Protein AF-0000000069312342 (afdb_homodimer)

Foldseek 3Di:
DPPPDKDKDFDDLVCLVVLLVVQPPPPPPRVLVNLLSVLVNQVCVVPVDQPQWTWIFIPPCCNPWSWIWITRPQEIETDTPDPVCVRVLSVLLPDDLLDKHKYPFAAPSCVVSNVVSCVVVVWAFPFDWFKKFKWWDFLVLLQVDDLDDDPFKDKDQDALVCLVVLLVPQPQHWQPVSVVSSCQSVRHQKMFMAGPVGDTAWIWTAHSSREIPSTDGDPVCPPVCRSVNRLSVSQNVSVVVPGIYIYIGGPPCPVVVVSSVVSPIDGDHMGTIIITARNDDDRTHRDD/DPPPDKDKDFDDLVCLVVLLVVQPPPPPPRVLVNLLSVLVNQVCVVPVCQPFWTWIFIPPCCNPWSWIWITRPQEIETDTPDPVCVRVLSVLLPDDLLDKHKYPFAAPSCVVSNVVSCVVVVWAFPFDWFKKFKWWDFLVLLQPDDLDDDPFKDKDQDALVCLVVLLVPQPQHWQPVSVVSSCQSVRFQKMFMAGPVRDTAWIWTAHSSREIPSTDGDPVCPPVCRSVNRLSVSQNVSVVVPGIYIYIGGPPCPVVVVSSVVSPIDGDHMGTIIITARNDDDRTHRDD

Structure (mmCIF, N/CA/C/O backbone):
data_AF-0000000069312342-model_v1
#
loop_
_entity.id
_entity.type
_entity.pdbx_description
1 polymer 'Uncharacterized protein'
#
loop_
_atom_site.group_PDB
_atom_site.id
_atom_site.type_symbol
_atom_site.label_atom_id
_atom_site.label_alt_id
_atom_site.label_comp_id
_atom_site.label_asym_id
_atom_site.label_entity_id
_atom_site.label_seq_id
_atom_site.pdbx_PDB_ins_code
_atom_site.Cartn_x
_atom_site.Cartn_y
_atom_site.Cartn_z
_atom_site.occupancy
_atom_site.B_iso_or_equiv
_atom_site.auth_seq_id
_atom_site.auth_comp_id
_atom_site.auth_asym_id
_atom_site.auth_atom_id
_atom_site.pdbx_PDB_model_num
ATOM 1 N N . MET A 1 1 ? -13.578 -23.734 32.406 1 25.84 1 MET A N 1
ATOM 2 C CA . MET A 1 1 ? -12.508 -23.812 31.406 1 25.84 1 MET A CA 1
ATOM 3 C C . MET A 1 1 ? -12.547 -22.609 30.484 1 25.84 1 MET A C 1
ATOM 5 O O . MET A 1 1 ? -13.555 -22.359 29.812 1 25.84 1 MET A O 1
ATOM 9 N N . MET A 1 2 ? -11.977 -21.453 30.594 1 33 2 MET A N 1
ATOM 10 C CA . MET A 1 2 ? -12.148 -20.141 30 1 33 2 MET A CA 1
ATOM 11 C C . MET A 1 2 ? -12.07 -20.219 28.469 1 33 2 MET A C 1
ATOM 13 O O . MET A 1 2 ? -11.125 -20.781 27.922 1 33 2 MET A O 1
ATOM 17 N N . LEU A 1 3 ? -13.047 -20.469 27.656 1 42.84 3 LEU A N 1
ATOM 18 C CA . LEU A 1 3 ? -13.203 -20.609 26.219 1 42.84 3 LEU A CA 1
ATOM 19 C C . LEU A 1 3 ? -12.25 -19.672 25.484 1 42.84 3 LEU A C 1
ATOM 21 O O . LEU A 1 3 ? -12.352 -18.453 25.609 1 42.84 3 LEU A O 1
ATOM 25 N N . ASN A 1 4 ? -11.039 -19.922 25.297 1 59.12 4 ASN A N 1
ATOM 26 C CA . ASN A 1 4 ? -9.969 -19.141 24.703 1 59.12 4 ASN A CA 1
ATOM 27 C C . ASN A 1 4 ? -10.398 -18.531 23.375 1 59.12 4 ASN A C 1
ATOM 29 O O . ASN A 1 4 ? -10.938 -19.234 22.516 1 59.12 4 ASN A O 1
ATOM 33 N N . SER A 1 5 ? -10.609 -17.203 23.172 1 85.69 5 SER A N 1
ATOM 34 C CA . SER A 1 5 ? -11.078 -16.438 22.031 1 85.69 5 SER A CA 1
ATOM 35 C C . SER A 1 5 ? -10.195 -16.688 20.797 1 85.69 5 SER A C 1
ATOM 37 O O . SER A 1 5 ? -8.977 -16.844 20.922 1 85.69 5 SER A O 1
ATOM 39 N N . ASP A 1 6 ? -10.836 -17.172 19.688 1 95.75 6 ASP A N 1
ATOM 40 C CA . ASP A 1 6 ? -10.18 -17.406 18.406 1 95.75 6 ASP A CA 1
ATOM 41 C C . ASP A 1 6 ? -9.281 -16.234 18.016 1 95.75 6 ASP A C 1
ATOM 43 O O . ASP A 1 6 ? -9.648 -15.078 18.219 1 95.75 6 ASP A O 1
ATOM 47 N N . GLU A 1 7 ? -8.039 -16.594 17.656 1 97.38 7 GLU A N 1
ATOM 48 C CA . GLU A 1 7 ? -7.129 -15.555 17.172 1 97.38 7 GLU A CA 1
ATOM 49 C C . GLU A 1 7 ? -6.406 -15.992 15.906 1 97.38 7 GLU A C 1
ATOM 51 O O . GLU A 1 7 ? -6.07 -17.172 15.75 1 97.38 7 GLU A O 1
ATOM 56 N N . LEU A 1 8 ? -6.203 -15.094 15.016 1 97.81 8 LEU A N 1
ATOM 57 C CA . LEU A 1 8 ? -5.312 -15.32 13.891 1 97.81 8 LEU A CA 1
ATOM 58 C C . LEU A 1 8 ? -3.854 -15.266 14.328 1 97.81 8 LEU A C 1
ATOM 60 O O . LEU A 1 8 ? -3.424 -14.281 14.938 1 97.81 8 LEU A O 1
ATOM 64 N N . THR A 1 9 ? -3.123 -16.25 14.062 1 98.06 9 THR A N 1
ATOM 65 C CA . THR A 1 9 ? -1.722 -16.312 14.461 1 98.06 9 THR A CA 1
ATOM 66 C C . THR A 1 9 ? -0.816 -16.438 13.242 1 98.06 9 THR A C 1
ATOM 68 O O . THR A 1 9 ? -1.14 -17.141 12.289 1 98.06 9 THR A O 1
ATOM 71 N N . PRO A 1 10 ? 0.315 -15.742 13.297 1 98.12 10 PRO A N 1
ATOM 72 C CA . PRO A 1 10 ? 1.236 -15.844 12.156 1 98.12 10 PRO A CA 1
ATOM 73 C C . PRO A 1 10 ? 1.964 -17.188 12.102 1 98.12 10 PRO A C 1
ATOM 75 O O . PRO A 1 10 ? 2.283 -17.766 13.148 1 98.12 10 PRO A O 1
ATOM 78 N N . ILE A 1 11 ? 2.129 -17.672 10.961 1 98.56 11 ILE A N 1
ATOM 79 C CA . ILE A 1 11 ? 3.055 -18.781 10.719 1 98.56 11 ILE A CA 1
ATOM 80 C C . ILE A 1 11 ? 4.43 -18.219 10.344 1 98.56 11 ILE A C 1
ATOM 82 O O . ILE A 1 11 ? 4.582 -17.578 9.305 1 98.56 11 ILE A O 1
ATOM 86 N N . ALA A 1 12 ? 5.387 -18.5 11.125 1 97.94 12 ALA A N 1
ATOM 87 C CA . ALA A 1 12 ? 6.727 -17.969 10.906 1 97.94 12 ALA A CA 1
ATOM 88 C C . ALA A 1 12 ? 7.324 -18.484 9.602 1 97.94 12 ALA A C 1
ATOM 90 O O . ALA A 1 12 ? 7.156 -19.656 9.258 1 97.94 12 ALA A O 1
ATOM 91 N N . PRO A 1 13 ? 8.102 -17.641 8.906 1 98.25 13 PRO A N 1
ATOM 92 C CA . PRO A 1 13 ? 8.68 -18.047 7.625 1 98.25 13 PRO A CA 1
ATOM 93 C C . PRO A 1 13 ? 9.492 -19.328 7.723 1 98.25 13 PRO A C 1
ATOM 95 O O . PRO A 1 13 ? 9.492 -20.141 6.789 1 98.25 13 PRO A O 1
ATOM 98 N N . ARG A 1 14 ? 10.148 -19.531 8.836 1 98.06 14 ARG A N 1
ATOM 99 C CA . ARG A 1 14 ? 10.953 -20.734 9.008 1 98.06 14 ARG A CA 1
ATOM 100 C C . ARG A 1 14 ? 10.086 -22 8.914 1 98.06 14 ARG A C 1
ATOM 102 O O . ARG A 1 14 ? 10.594 -23.078 8.641 1 98.06 14 ARG A O 1
ATOM 109 N N . HIS A 1 15 ? 8.758 -21.844 9.102 1 98.69 15 HIS A N 1
ATOM 110 C CA . HIS A 1 15 ? 7.855 -23 9.086 1 98.69 15 HIS A CA 1
ATOM 111 C C . HIS A 1 15 ? 7.145 -23.125 7.746 1 98.69 15 HIS A C 1
ATOM 113 O O . HIS A 1 15 ? 6.383 -24.062 7.527 1 98.69 15 HIS A O 1
ATOM 119 N N . TRP A 1 16 ? 7.332 -22.25 6.816 1 98.75 16 TRP A N 1
ATOM 120 C CA . TRP A 1 16 ? 6.617 -22.25 5.543 1 98.75 16 TRP A CA 1
ATOM 121 C C . TRP A 1 16 ? 6.938 -23.5 4.742 1 98.75 16 TRP A C 1
ATOM 123 O O . TRP A 1 16 ? 6.051 -24.078 4.109 1 98.75 16 TRP A O 1
ATOM 133 N N . PRO A 1 17 ? 8.219 -24 4.762 1 98.62 17 PRO A N 1
ATOM 134 C CA . PRO A 1 17 ? 8.484 -25.234 4.039 1 98.62 17 PRO A CA 1
ATOM 135 C C . PRO A 1 17 ? 7.695 -26.422 4.598 1 98.62 17 PRO A C 1
ATOM 137 O O . PRO A 1 17 ? 7.199 -27.25 3.832 1 98.62 17 PRO A O 1
ATOM 140 N N . GLU A 1 18 ? 7.617 -26.438 5.906 1 98.81 18 GLU A N 1
ATOM 141 C CA . GLU A 1 18 ? 6.805 -27.484 6.516 1 98.81 18 GLU A CA 1
ATOM 142 C C . GLU A 1 18 ? 5.336 -27.344 6.129 1 98.81 18 GLU A C 1
ATOM 144 O O . GLU A 1 18 ? 4.68 -28.328 5.785 1 98.81 18 GLU A O 1
ATOM 149 N N . LEU A 1 19 ? 4.824 -26.141 6.199 1 98.88 19 LEU A N 1
ATOM 150 C CA . LEU A 1 19 ? 3.455 -25.875 5.777 1 98.88 19 LEU A CA 1
ATOM 151 C C . LEU A 1 19 ? 3.232 -26.312 4.336 1 98.88 19 LEU A C 1
ATOM 153 O O . LEU A 1 19 ? 2.271 -27.031 4.043 1 98.88 19 LEU A O 1
ATOM 157 N N . ARG A 1 20 ? 4.062 -25.906 3.457 1 98.56 20 ARG A N 1
ATOM 158 C CA . ARG A 1 20 ? 4 -26.25 2.039 1 98.56 20 ARG A CA 1
ATOM 159 C C . ARG A 1 20 ? 3.881 -27.75 1.848 1 98.56 20 ARG A C 1
ATOM 161 O O . ARG A 1 20 ? 3.068 -28.219 1.047 1 98.56 20 ARG A O 1
ATOM 168 N N . ASP A 1 21 ? 4.688 -28.516 2.549 1 98.44 21 ASP A N 1
ATOM 169 C CA . ASP A 1 21 ? 4.816 -29.953 2.33 1 98.44 21 ASP A CA 1
ATOM 170 C C . ASP A 1 21 ? 3.568 -30.688 2.797 1 98.44 21 ASP A C 1
ATOM 172 O O . ASP A 1 21 ? 3.344 -31.844 2.414 1 98.44 21 ASP A O 1
ATOM 176 N N . LEU A 1 22 ? 2.775 -30.047 3.664 1 98.62 22 LEU A N 1
ATOM 177 C CA . LEU A 1 22 ? 1.496 -30.641 4.035 1 98.62 22 LEU A CA 1
ATOM 178 C C . LEU A 1 22 ? 0.634 -30.891 2.799 1 98.62 22 LEU A C 1
ATOM 180 O O . LEU A 1 22 ? -0.16 -31.828 2.77 1 98.62 22 LEU A O 1
ATOM 184 N N . PHE A 1 23 ? 0.808 -30.141 1.82 1 98.25 23 PHE A N 1
ATOM 185 C CA . PHE A 1 23 ? -0.099 -30.156 0.679 1 98.25 23 PHE A CA 1
ATOM 186 C C . PHE A 1 23 ? 0.363 -31.156 -0.369 1 98.25 23 PHE A C 1
ATOM 188 O O . PHE A 1 23 ? -0.217 -31.25 -1.454 1 98.25 23 PHE A O 1
ATOM 195 N N . LYS A 1 24 ? 1.35 -31.969 -0.049 1 97.19 24 LYS A N 1
ATOM 196 C CA . LYS A 1 24 ? 1.79 -33.062 -0.918 1 97.19 24 LYS A CA 1
ATOM 197 C C . LYS A 1 24 ? 0.904 -34.281 -0.751 1 97.19 24 LYS A C 1
ATOM 199 O O . LYS A 1 24 ? 0.959 -35.219 -1.562 1 97.19 24 LYS A O 1
ATOM 204 N N . VAL A 1 25 ? 0.099 -34.188 0.249 1 96.69 25 VAL A N 1
ATOM 205 C CA . VAL A 1 25 ? -0.817 -35.312 0.453 1 96.69 25 VAL A CA 1
ATOM 206 C C . VAL A 1 25 ? -1.742 -35.469 -0.755 1 96.69 25 VAL A C 1
ATOM 208 O O . VAL A 1 25 ? -2.221 -34.469 -1.295 1 96.69 25 VAL A O 1
ATOM 211 N N . ASP A 1 26 ? -1.95 -36.75 -1.231 1 94.19 26 ASP A N 1
ATOM 212 C CA . ASP A 1 26 ? -2.793 -37.062 -2.385 1 94.19 26 ASP A CA 1
ATOM 213 C C . ASP A 1 26 ? -2.381 -36.219 -3.598 1 94.19 26 ASP A C 1
ATOM 215 O O . ASP A 1 26 ? -3.232 -35.688 -4.305 1 94.19 26 ASP A O 1
ATOM 219 N N . TRP A 1 27 ? -1.118 -36.156 -3.807 1 93 27 TRP A N 1
ATOM 220 C CA . TRP A 1 27 ? -0.571 -35.375 -4.902 1 93 27 TRP A CA 1
ATOM 221 C C . TRP A 1 27 ? -1.113 -35.844 -6.246 1 93 27 TRP A C 1
ATOM 223 O O . TRP A 1 27 ? -1.188 -37.031 -6.504 1 93 27 TRP A O 1
ATOM 233 N N . PRO A 1 28 ? -1.56 -34.844 -7.047 1 91.94 28 PRO A N 1
ATOM 234 C CA . PRO A 1 28 ? -1.38 -33.375 -7.062 1 91.94 28 PRO A CA 1
ATOM 235 C C . PRO A 1 28 ? -2.648 -32.625 -6.676 1 91.94 28 PRO A C 1
ATOM 237 O O . PRO A 1 28 ? -2.846 -31.484 -7.102 1 91.94 28 PRO A O 1
ATOM 240 N N . ARG A 1 29 ? -3.465 -33.219 -5.832 1 93.06 29 ARG A N 1
ATOM 241 C CA . ARG A 1 29 ? -4.785 -32.688 -5.512 1 93.06 29 ARG A CA 1
ATOM 242 C C . ARG A 1 29 ? -4.688 -31.297 -4.934 1 93.06 29 ARG A C 1
ATOM 244 O O . ARG A 1 29 ? -5.559 -30.453 -5.168 1 93.06 29 ARG A O 1
ATOM 251 N N . HIS A 1 30 ? -3.619 -31.016 -4.223 1 96.69 30 HIS A N 1
ATOM 252 C CA . HIS A 1 30 ? -3.49 -29.766 -3.492 1 96.69 30 HIS A CA 1
ATOM 253 C C . HIS A 1 30 ? -2.34 -28.922 -4.039 1 96.69 30 HIS A C 1
ATOM 255 O O . HIS A 1 30 ? -1.668 -28.219 -3.283 1 96.69 30 HIS A O 1
ATOM 261 N N . GLU A 1 31 ? -2.143 -28.984 -5.305 1 96.38 31 GLU A N 1
ATOM 262 C CA . GLU A 1 31 ? -0.972 -28.391 -5.938 1 96.38 31 GLU A CA 1
ATOM 263 C C . GLU A 1 31 ? -1.034 -26.859 -5.871 1 96.38 31 GLU A C 1
ATOM 265 O O . GLU A 1 31 ? -0.011 -26.203 -5.676 1 96.38 31 GLU A O 1
ATOM 270 N N . ILE A 1 32 ? -2.189 -26.266 -6.023 1 96.94 32 ILE A N 1
ATOM 271 C CA . ILE A 1 32 ? -2.324 -24.812 -5.984 1 96.94 32 ILE A CA 1
ATOM 272 C C . ILE A 1 32 ? -1.877 -24.281 -4.621 1 96.94 32 ILE A C 1
ATOM 274 O O . ILE A 1 32 ? -1.134 -23.312 -4.539 1 96.94 32 ILE A O 1
ATOM 278 N N . ALA A 1 33 ? -2.32 -24.984 -3.574 1 98.12 33 ALA A N 1
ATOM 279 C CA . ALA A 1 33 ? -1.91 -24.594 -2.227 1 98.12 33 ALA A CA 1
ATOM 280 C C . ALA A 1 33 ? -0.4 -24.734 -2.053 1 98.12 33 ALA A C 1
ATOM 282 O O . ALA A 1 33 ? 0.253 -23.828 -1.516 1 98.12 33 ALA A O 1
ATOM 283 N N . HIS A 1 34 ? 0.091 -25.844 -2.518 1 97.75 34 HIS A N 1
ATOM 284 C CA . HIS A 1 34 ? 1.527 -26.094 -2.457 1 97.75 34 HIS A CA 1
ATOM 285 C C . HIS A 1 34 ? 2.305 -25 -3.178 1 97.75 34 HIS A C 1
ATOM 287 O O . HIS A 1 34 ? 3.234 -24.422 -2.613 1 97.75 34 HIS A O 1
ATOM 293 N N . SER A 1 35 ? 1.922 -24.719 -4.398 1 97 35 SER A N 1
ATOM 294 C CA . SER A 1 35 ? 2.615 -23.734 -5.234 1 97 35 SER A CA 1
ATOM 295 C C . SER A 1 35 ? 2.523 -22.328 -4.641 1 97 35 SER A C 1
ATOM 297 O O . SER A 1 35 ? 3.465 -21.547 -4.746 1 97 35 SER A O 1
ATOM 299 N N . THR A 1 36 ? 1.422 -22.016 -4.035 1 98.25 36 THR A N 1
ATOM 300 C CA . THR A 1 36 ? 1.243 -20.703 -3.422 1 98.25 36 THR A CA 1
ATOM 301 C C . THR A 1 36 ? 2.238 -20.5 -2.285 1 98.25 36 THR A C 1
ATOM 303 O O . THR A 1 36 ? 2.949 -19.5 -2.25 1 98.25 36 THR A O 1
ATOM 306 N N . VAL A 1 37 ? 2.293 -21.469 -1.41 1 98.56 37 VAL A N 1
ATOM 307 C CA . VAL A 1 37 ? 3.217 -21.359 -0.287 1 98.56 37 VAL A CA 1
ATOM 308 C C . VAL A 1 37 ? 4.656 -21.344 -0.802 1 98.56 37 VAL A C 1
ATOM 310 O O . VAL A 1 37 ? 5.477 -20.547 -0.332 1 98.56 37 VAL A O 1
ATOM 313 N N . GLN A 1 38 ? 4.934 -22.156 -1.79 1 97.5 38 GLN A N 1
ATOM 314 C CA . GLN A 1 38 ? 6.273 -22.188 -2.375 1 97.5 38 GLN A CA 1
ATOM 315 C C . GLN A 1 38 ? 6.664 -20.828 -2.928 1 97.5 38 GLN A C 1
ATOM 317 O O . GLN A 1 38 ? 7.809 -20.391 -2.779 1 97.5 38 GLN A O 1
ATOM 322 N N . ASN A 1 39 ? 5.754 -20.203 -3.598 1 97.19 39 ASN A N 1
ATOM 323 C CA . ASN A 1 39 ? 6.023 -18.875 -4.133 1 97.19 39 ASN A CA 1
ATOM 324 C C . ASN A 1 39 ? 6.484 -17.922 -3.043 1 97.19 39 ASN A C 1
ATOM 326 O O . ASN A 1 39 ? 7.469 -17.203 -3.221 1 97.19 39 ASN A O 1
ATOM 330 N N . TYR A 1 40 ? 5.805 -17.922 -1.964 1 98.31 40 TYR A N 1
ATOM 331 C CA . TYR A 1 40 ? 6.137 -16.953 -0.921 1 98.31 40 TYR A CA 1
ATOM 332 C C . TYR A 1 40 ? 7.418 -17.344 -0.198 1 98.31 40 TYR A C 1
ATOM 334 O O . TYR A 1 40 ? 8.148 -16.484 0.301 1 98.31 40 TYR A O 1
ATOM 342 N N . ILE A 1 41 ? 7.723 -18.641 -0.145 1 98.06 41 ILE A N 1
ATOM 343 C CA . ILE A 1 41 ? 9.047 -19.047 0.299 1 98.06 41 ILE A CA 1
ATOM 344 C C . ILE A 1 41 ? 10.109 -18.438 -0.601 1 98.06 41 ILE A C 1
ATOM 346 O O . ILE A 1 41 ? 11.086 -17.859 -0.113 1 98.06 41 ILE A O 1
ATOM 350 N N . ASN A 1 42 ? 9.898 -18.516 -1.913 1 97.06 42 ASN A N 1
ATOM 351 C CA . ASN A 1 42 ? 10.836 -17.938 -2.869 1 97.06 42 ASN A CA 1
ATOM 352 C C . ASN A 1 42 ? 10.961 -16.422 -2.691 1 97.06 42 ASN A C 1
ATOM 354 O O . ASN A 1 42 ? 12.07 -15.883 -2.674 1 97.06 42 ASN A O 1
ATOM 358 N N . TRP A 1 43 ? 9.844 -15.781 -2.588 1 98 43 TRP A N 1
ATOM 359 C CA . TRP A 1 43 ? 9.844 -14.328 -2.445 1 98 43 TRP A CA 1
ATOM 360 C C . TRP A 1 43 ? 10.547 -13.906 -1.161 1 98 43 TRP A C 1
ATOM 362 O O . TRP A 1 43 ? 11.289 -12.922 -1.146 1 98 43 TRP A O 1
ATOM 372 N N . ASN A 1 44 ? 10.32 -14.648 -0.11 1 97.94 44 ASN A N 1
ATOM 373 C CA . ASN A 1 44 ? 10.953 -14.352 1.171 1 97.94 44 ASN A CA 1
ATOM 374 C C . ASN A 1 44 ? 12.469 -14.5 1.092 1 97.94 44 ASN A C 1
ATOM 376 O O . ASN A 1 44 ? 13.203 -13.781 1.776 1 97.94 44 ASN A O 1
ATOM 380 N N . ALA A 1 45 ? 12.906 -15.414 0.294 1 97.31 45 ALA A N 1
ATOM 381 C CA . ALA A 1 45 ? 14.344 -15.586 0.086 1 97.31 45 ALA A CA 1
ATOM 382 C C . ALA A 1 45 ? 14.945 -14.383 -0.626 1 97.31 45 ALA A C 1
ATOM 384 O O . ALA A 1 45 ? 16.109 -14.023 -0.384 1 97.31 45 ALA A O 1
ATOM 385 N N . ILE A 1 46 ? 14.18 -13.805 -1.497 1 97.19 46 ILE A N 1
ATOM 386 C CA . ILE A 1 46 ? 14.625 -12.617 -2.229 1 97.19 46 ILE A CA 1
ATOM 387 C C . ILE A 1 46 ? 14.57 -11.398 -1.314 1 97.19 46 ILE A C 1
ATOM 389 O O . ILE A 1 46 ? 15.531 -10.633 -1.239 1 97.19 46 ILE A O 1
ATOM 393 N N . ASP A 1 47 ? 13.508 -11.25 -0.643 1 96.75 47 ASP A N 1
ATOM 394 C CA . ASP A 1 47 ? 13.289 -10.148 0.29 1 96.75 47 ASP A CA 1
ATOM 395 C C . ASP A 1 47 ? 12.594 -10.641 1.56 1 96.75 47 ASP A C 1
ATOM 397 O O . ASP A 1 47 ? 11.367 -10.797 1.582 1 96.75 47 ASP A O 1
ATOM 401 N N . PRO A 1 48 ? 13.312 -10.703 2.625 1 95.69 48 PRO A N 1
ATOM 402 C CA . PRO A 1 48 ? 12.719 -11.242 3.852 1 95.69 48 PRO A CA 1
ATOM 403 C C . PRO A 1 48 ? 11.852 -10.219 4.582 1 95.69 48 PRO A C 1
ATOM 405 O O . PRO A 1 48 ? 11.234 -10.539 5.605 1 95.69 48 PRO A O 1
ATOM 408 N N . ARG A 1 49 ? 11.773 -9 4.105 1 93.19 49 ARG A N 1
ATOM 409 C CA . ARG A 1 49 ? 11.016 -7.949 4.773 1 93.19 49 ARG A CA 1
ATOM 410 C C . ARG A 1 49 ? 9.961 -7.355 3.848 1 93.19 49 ARG A C 1
ATOM 412 O O . ARG A 1 49 ? 9.836 -6.137 3.738 1 93.19 49 ARG A O 1
ATOM 419 N N . ILE A 1 50 ? 9.266 -8.266 3.133 1 96.06 50 ILE A N 1
ATOM 420 C CA . ILE A 1 50 ? 8.164 -7.816 2.283 1 96.06 50 ILE A CA 1
ATOM 421 C C . ILE A 1 50 ? 7.086 -7.16 3.141 1 96.06 50 ILE A C 1
ATOM 423 O O . ILE A 1 50 ? 6.602 -7.762 4.105 1 96.06 50 ILE A O 1
ATOM 427 N N . LYS A 1 51 ? 6.711 -5.973 2.84 1 93.25 51 LYS A N 1
ATOM 428 C CA . LYS A 1 51 ? 5.656 -5.281 3.574 1 93.25 51 LYS A CA 1
ATOM 429 C C . LYS A 1 51 ? 4.277 -5.785 3.162 1 93.25 51 LYS A C 1
ATOM 431 O O . LYS A 1 51 ? 4.09 -6.246 2.033 1 93.25 51 LYS A O 1
ATOM 436 N N . GLN A 1 52 ? 3.365 -5.766 4.078 1 94.81 52 GLN A N 1
ATOM 437 C CA . GLN A 1 52 ? 1.955 -6.074 3.871 1 94.81 52 GLN A CA 1
ATOM 438 C C . GLN A 1 52 ? 1.768 -7.527 3.439 1 94.81 52 GLN A C 1
ATOM 440 O O . GLN A 1 52 ? 0.968 -7.816 2.549 1 94.81 52 GLN A O 1
ATOM 445 N N . LEU A 1 53 ? 2.615 -8.414 3.855 1 97.62 53 LEU A N 1
ATOM 446 C CA . LEU A 1 53 ? 2.488 -9.852 3.656 1 97.62 53 LEU A CA 1
ATOM 447 C C . LEU A 1 53 ? 2.246 -10.562 4.984 1 97.62 53 LEU A C 1
ATOM 449 O O . LEU A 1 53 ? 3.016 -10.398 5.93 1 97.62 53 LEU A O 1
ATOM 453 N N . GLU A 1 54 ? 1.174 -11.273 5.055 1 97.62 54 GLU A N 1
ATOM 454 C CA . GLU A 1 54 ? 0.847 -12.07 6.234 1 97.62 54 GLU A CA 1
ATOM 455 C C . GLU A 1 54 ? 0.496 -13.5 5.855 1 97.62 54 GLU A C 1
ATOM 457 O O . GLU A 1 54 ? -0.293 -13.734 4.934 1 97.62 54 GLU A O 1
ATOM 462 N N . VAL A 1 55 ? 1.132 -14.398 6.484 1 98.75 55 VAL A N 1
ATOM 463 C CA . VAL A 1 55 ? 0.758 -15.805 6.426 1 98.75 55 VAL A CA 1
ATOM 464 C C . VAL A 1 55 ? 0.212 -16.25 7.777 1 98.75 55 VAL A C 1
ATOM 466 O O . VAL A 1 55 ? 0.96 -16.359 8.75 1 98.75 55 VAL A O 1
ATOM 469 N N . LEU A 1 56 ? -1.073 -16.531 7.812 1 98.75 56 LEU A N 1
ATOM 470 C CA . LEU A 1 56 ? -1.764 -16.688 9.086 1 98.75 56 LEU A CA 1
ATOM 471 C C . LEU A 1 56 ? -2.48 -18.031 9.164 1 98.75 56 LEU A C 1
ATOM 473 O O . LEU A 1 56 ? -2.695 -18.688 8.141 1 98.75 56 LEU A O 1
ATOM 477 N N . THR A 1 57 ? -2.791 -18.422 10.367 1 98.31 57 THR A N 1
ATOM 478 C CA . THR A 1 57 ? -3.645 -19.562 10.68 1 98.31 57 THR A CA 1
ATOM 479 C C . THR A 1 57 ? -4.457 -19.297 11.945 1 98.31 57 THR A C 1
ATOM 481 O O . THR A 1 57 ? -4.387 -18.203 12.523 1 98.31 57 THR A O 1
ATOM 484 N N . LEU A 1 58 ? -5.305 -20.266 12.281 1 98.31 58 LEU A N 1
ATOM 485 C CA . LEU A 1 58 ? -6.117 -20.141 13.484 1 98.31 58 LEU A CA 1
ATOM 486 C C . LEU A 1 58 ? -5.43 -20.812 14.672 1 98.31 58 LEU A C 1
ATOM 488 O O . LEU A 1 58 ? -5.152 -22.016 14.641 1 98.31 58 LEU A O 1
ATOM 492 N N . ASN A 1 59 ? -5.145 -20.062 15.75 1 97.81 59 ASN A N 1
ATOM 493 C CA . ASN A 1 59 ? -4.66 -20.578 17.031 1 97.81 59 ASN A CA 1
ATOM 494 C C . ASN A 1 59 ? -3.469 -21.516 16.844 1 97.81 59 ASN A C 1
ATOM 496 O O . ASN A 1 59 ? -3.398 -22.562 17.469 1 97.81 59 ASN A O 1
ATOM 500 N N . ASP A 1 60 ? -2.684 -21.234 15.898 1 97.25 60 ASP A N 1
ATOM 501 C CA . ASP A 1 60 ? -1.465 -21.969 15.594 1 97.25 60 ASP A CA 1
ATOM 502 C C . ASP A 1 60 ? -1.778 -23.438 15.258 1 97.25 60 ASP A C 1
ATOM 504 O O . ASP A 1 60 ? -1.026 -24.344 15.633 1 97.25 60 ASP A O 1
ATOM 508 N N . SER A 1 61 ? -2.83 -23.656 14.539 1 97.69 61 SER A N 1
ATOM 509 C CA . SER A 1 61 ? -3.289 -25.016 14.328 1 97.69 61 SER A CA 1
ATOM 510 C C . SER A 1 61 ? -2.984 -25.484 12.906 1 97.69 61 SER A C 1
ATOM 512 O O . SER A 1 61 ? -3.588 -26.438 12.422 1 97.69 61 SER A O 1
ATOM 514 N N . TRP A 1 62 ? -2.115 -24.844 12.188 1 98 62 TRP A N 1
ATOM 515 C CA . TRP A 1 62 ? -1.894 -25.109 10.773 1 98 62 TRP A CA 1
ATOM 516 C C . TRP A 1 62 ? -1.344 -26.516 10.555 1 98 62 TRP A C 1
ATOM 518 O O . TRP A 1 62 ? -1.585 -27.141 9.516 1 98 62 TRP A O 1
ATOM 528 N N . ARG A 1 63 ? -0.624 -27.125 11.531 1 98.19 63 ARG A N 1
ATOM 529 C CA . ARG A 1 63 ? -0.069 -28.469 11.367 1 98.19 63 ARG A CA 1
ATOM 530 C C . ARG A 1 63 ? -1.174 -29.516 11.336 1 98.19 63 ARG A C 1
ATOM 532 O O . ARG A 1 63 ? -1.064 -30.516 10.633 1 98.19 63 ARG A O 1
ATOM 539 N N . GLN A 1 64 ? -2.174 -29.25 12.078 1 97.06 64 GLN A N 1
ATOM 540 C CA . GLN A 1 64 ? -3.262 -30.219 12.195 1 97.06 64 GLN A CA 1
ATOM 541 C C . GLN A 1 64 ? -4.262 -30.062 11.055 1 97.06 64 GLN A C 1
ATOM 543 O O . GLN A 1 64 ? -4.73 -31.062 10.492 1 97.06 64 GLN A O 1
ATOM 548 N N . SER A 1 65 ? -4.543 -28.859 10.672 1 96.19 65 SER A N 1
ATOM 549 C CA . SER A 1 65 ? -5.668 -28.609 9.773 1 96.19 65 SER A CA 1
ATOM 550 C C . SER A 1 65 ? -5.191 -28.344 8.352 1 96.19 65 SER A C 1
ATOM 552 O O . SER A 1 65 ? -5.973 -28.422 7.402 1 96.19 65 SER A O 1
ATOM 554 N N . GLY A 1 66 ? -3.936 -27.969 8.195 1 98.25 66 GLY A N 1
ATOM 555 C CA . GLY A 1 66 ? -3.48 -27.484 6.902 1 98.25 66 GLY A CA 1
ATOM 556 C C . GLY A 1 66 ? -4.191 -26.234 6.445 1 98.25 66 GLY A C 1
ATOM 557 O O . GLY A 1 66 ? -4.391 -26.031 5.246 1 98.25 66 GLY A O 1
ATOM 558 N N . THR A 1 67 ? -4.664 -25.453 7.418 1 98.75 67 THR A N 1
ATOM 559 C CA . THR A 1 67 ? -5.418 -24.25 7.098 1 98.75 67 THR A CA 1
ATOM 560 C C . THR A 1 67 ? -4.508 -23.031 7.109 1 98.75 67 THR A C 1
ATOM 562 O O . THR A 1 67 ? -3.783 -22.797 8.078 1 98.75 67 THR A O 1
ATOM 565 N N . TYR A 1 68 ? -4.504 -22.312 6 1 98.81 68 TYR A N 1
ATOM 566 C CA . TYR A 1 68 ? -3.791 -21.031 5.996 1 98.81 68 TYR A CA 1
ATOM 567 C C . TYR A 1 68 ? -4.625 -19.938 5.332 1 98.81 68 TYR A C 1
ATOM 569 O O . TYR A 1 68 ? -5.555 -20.234 4.574 1 98.81 68 TYR A O 1
ATOM 577 N N . ILE A 1 69 ? -4.367 -18.766 5.648 1 98.75 69 ILE A N 1
ATOM 578 C CA . ILE A 1 69 ? -4.77 -17.562 4.938 1 98.75 69 ILE A CA 1
ATOM 579 C C . ILE A 1 69 ? -3.549 -16.672 4.684 1 98.75 69 ILE A C 1
ATOM 581 O O . ILE A 1 69 ? -2.812 -16.344 5.613 1 98.75 69 ILE A O 1
ATOM 585 N N . ILE A 1 70 ? -3.289 -16.422 3.463 1 98.88 70 ILE A N 1
ATOM 586 C CA . ILE A 1 70 ? -2.205 -15.531 3.066 1 98.88 70 ILE A CA 1
ATOM 587 C C . ILE A 1 70 ? -2.783 -14.219 2.555 1 98.88 70 ILE A C 1
ATOM 589 O O . ILE A 1 70 ? -3.65 -14.211 1.678 1 98.88 70 ILE A O 1
ATOM 593 N N . ILE A 1 71 ? -2.375 -13.164 3.137 1 98.44 71 ILE A N 1
ATOM 594 C CA . ILE A 1 71 ? -2.777 -11.828 2.695 1 98.44 71 ILE A CA 1
ATOM 595 C C . ILE A 1 71 ? -1.555 -11.062 2.205 1 98.44 71 ILE A C 1
ATOM 597 O O . ILE A 1 71 ? -0.604 -10.844 2.961 1 98.44 71 ILE A O 1
ATOM 601 N N . ASP A 1 72 ? -1.537 -10.781 0.988 1 98.19 72 ASP A N 1
ATOM 602 C CA . ASP A 1 72 ? -0.52 -9.961 0.341 1 98.19 72 ASP A CA 1
ATOM 603 C C . ASP A 1 72 ? -1.136 -8.695 -0.261 1 98.19 72 ASP A C 1
ATOM 605 O O . ASP A 1 72 ? -1.585 -8.703 -1.409 1 98.19 72 ASP A O 1
ATOM 609 N N . ARG A 1 73 ? -1.062 -7.57 0.589 1 96.44 73 ARG A N 1
ATOM 610 C CA . ARG A 1 73 ? -1.748 -6.332 0.235 1 96.44 73 ARG A CA 1
ATOM 611 C C . ARG A 1 73 ? -3.25 -6.559 0.091 1 96.44 73 ARG A C 1
ATOM 613 O O . ARG A 1 73 ? -3.93 -6.879 1.067 1 96.44 73 ARG A O 1
ATOM 620 N N . TYR A 1 74 ? -3.793 -6.637 -1.097 1 96.19 74 TYR A N 1
ATOM 621 C CA . TYR A 1 74 ? -5.234 -6.824 -1.223 1 96.19 74 TYR A CA 1
ATOM 622 C C . TYR A 1 74 ? -5.559 -8.195 -1.794 1 96.19 74 TYR A C 1
ATOM 624 O O . TYR A 1 74 ? -6.73 -8.547 -1.965 1 96.19 74 TYR A O 1
ATOM 632 N N . TYR A 1 75 ? -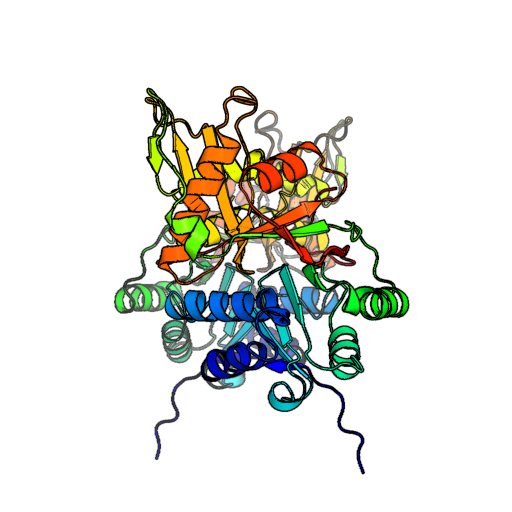4.535 -9.008 -2.031 1 97.62 75 TYR A N 1
ATOM 633 C CA . TYR A 1 75 ? -4.766 -10.391 -2.445 1 97.62 75 TYR A CA 1
ATOM 634 C C . TYR A 1 75 ? -4.91 -11.305 -1.236 1 97.62 75 TYR A C 1
ATOM 636 O O . TYR A 1 75 ? -4.191 -11.148 -0.245 1 97.62 75 TYR A O 1
ATOM 644 N N . MET A 1 76 ? -5.785 -12.219 -1.371 1 98.38 76 MET A N 1
ATOM 645 C CA . MET A 1 76 ? -5.992 -13.211 -0.319 1 98.38 76 MET A CA 1
ATOM 646 C C . MET A 1 76 ? -6.027 -14.617 -0.898 1 98.38 76 MET A C 1
ATOM 648 O O . MET A 1 76 ? -6.699 -14.867 -1.902 1 98.38 76 MET A O 1
ATOM 652 N N . PHE A 1 77 ? -5.293 -15.516 -0.331 1 98.75 77 PHE A N 1
ATOM 653 C CA . PHE A 1 77 ? -5.305 -16.938 -0.668 1 98.75 77 PHE A CA 1
ATOM 654 C C . PHE A 1 77 ? -5.703 -17.766 0.539 1 98.75 77 PHE A C 1
ATOM 656 O O . PHE A 1 77 ? -5.133 -17.625 1.622 1 98.75 77 PHE A O 1
ATOM 663 N N . ILE A 1 78 ? -6.688 -18.609 0.343 1 98.81 78 ILE A N 1
ATOM 664 C CA . ILE A 1 78 ? -7.172 -19.422 1.452 1 98.81 78 ILE A CA 1
ATOM 665 C C . ILE A 1 78 ? -7.168 -20.906 1.051 1 98.81 78 ILE A C 1
ATOM 667 O O . ILE A 1 78 ? -7.434 -21.234 -0.106 1 98.81 78 ILE A O 1
ATOM 671 N N . TYR A 1 79 ? -6.859 -21.719 1.998 1 98.75 79 TYR A N 1
ATOM 672 C CA . TYR A 1 79 ? -6.895 -23.156 1.753 1 98.75 79 TYR A CA 1
ATOM 673 C C . TYR A 1 79 ? -7 -23.938 3.062 1 98.75 79 TYR A C 1
ATOM 675 O O . TYR A 1 79 ? -6.707 -23.391 4.133 1 98.75 79 TYR A O 1
ATOM 683 N N . THR A 1 80 ? -7.492 -25.156 3.047 1 98.69 80 THR A N 1
ATOM 684 C CA . THR A 1 80 ? -7.559 -26.062 4.188 1 98.69 80 THR A CA 1
ATOM 685 C C . THR A 1 80 ? -7.559 -27.516 3.719 1 98.69 80 THR A C 1
ATOM 687 O O . THR A 1 80 ? -8.078 -27.828 2.646 1 98.69 80 THR A O 1
ATOM 690 N N . LEU A 1 81 ? -6.957 -28.375 4.469 1 98.12 81 LEU A N 1
ATOM 691 C CA . LEU A 1 81 ? -7.004 -29.812 4.219 1 98.12 81 LEU A CA 1
ATOM 692 C C . LEU A 1 81 ? -8.172 -30.453 4.957 1 98.12 81 LEU A C 1
ATOM 694 O O . LEU A 1 81 ? -8.523 -31.609 4.691 1 98.12 81 LEU A O 1
ATOM 698 N N . GLU A 1 82 ? -8.789 -29.625 5.812 1 97 82 GLU A N 1
ATOM 699 C CA . GLU A 1 82 ? -9.883 -30.172 6.609 1 97 82 GLU A CA 1
ATOM 700 C C . GLU A 1 82 ? -11.141 -30.359 5.766 1 97 82 GLU A C 1
ATOM 702 O O . GLU A 1 82 ? -11.609 -29.422 5.121 1 97 82 GLU A O 1
ATOM 707 N N . GLU A 1 83 ? -11.68 -31.484 5.922 1 95.31 83 GLU A N 1
ATOM 708 C CA . GLU A 1 83 ? -12.922 -31.766 5.203 1 95.31 83 GLU A CA 1
ATOM 709 C C . GLU A 1 83 ? -14.094 -31.031 5.84 1 95.31 83 GLU A C 1
ATOM 711 O O . GLU A 1 83 ? -15 -30.578 5.137 1 95.31 83 GLU A O 1
ATOM 716 N N . SER A 1 84 ? -14.086 -30.859 7.117 1 95.75 84 SER A N 1
ATOM 717 C CA . SER A 1 84 ? -15.188 -30.234 7.836 1 95.75 84 SER A CA 1
ATOM 718 C C . SER A 1 84 ? -15.242 -28.734 7.57 1 95.75 84 SER A C 1
ATOM 720 O O . SER A 1 84 ? -16.281 -28.094 7.754 1 95.75 84 SER A O 1
ATOM 722 N N . LYS A 1 85 ? -14.102 -28.156 7.246 1 97 85 LYS A N 1
ATOM 723 C CA . LYS A 1 85 ? -13.938 -26.734 6.961 1 97 85 LYS A CA 1
ATOM 724 C C . LYS A 1 85 ? -1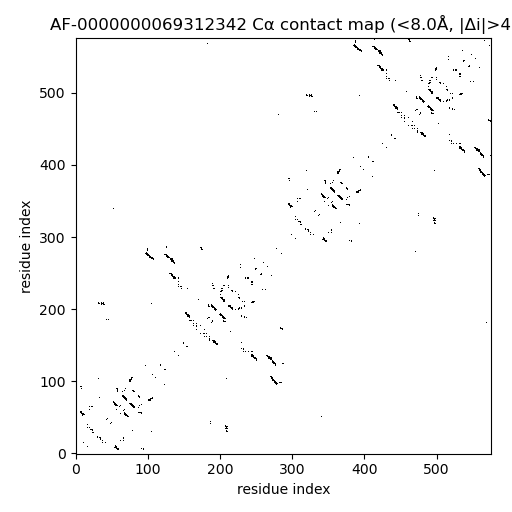4.234 -25.891 8.195 1 97 85 LYS A C 1
ATOM 726 O O . LYS A 1 85 ? -14.539 -24.688 8.086 1 97 85 LYS A O 1
ATOM 731 N N . HIS A 1 86 ? -14.133 -26.484 9.336 1 96.94 86 HIS A N 1
ATOM 732 C CA . HIS A 1 86 ? -14.438 -25.781 10.578 1 96.94 86 HIS A CA 1
ATOM 733 C C . HIS A 1 86 ? -13.406 -24.703 10.859 1 96.94 86 HIS A C 1
ATOM 735 O O . HIS A 1 86 ? -13.766 -23.578 11.195 1 96.94 86 HIS A O 1
ATOM 741 N N . THR A 1 87 ? -12.195 -25.031 10.672 1 97.69 87 THR A N 1
ATOM 742 C CA . THR A 1 87 ? -11.117 -24.109 10.984 1 97.69 87 THR A CA 1
ATOM 743 C C . THR A 1 87 ? -11.133 -22.906 10.039 1 97.69 87 THR A C 1
ATOM 745 O O . THR A 1 87 ? -11.047 -21.766 10.484 1 97.69 87 THR A O 1
ATOM 748 N N . ILE A 1 88 ? -11.336 -23.141 8.75 1 98.31 88 ILE A N 1
ATOM 749 C CA . ILE A 1 88 ? -11.305 -22.047 7.785 1 98.31 88 ILE A CA 1
ATOM 750 C C . ILE A 1 88 ? -12.539 -21.156 7.973 1 98.31 88 ILE A C 1
ATOM 752 O O . ILE A 1 88 ? -12.461 -19.953 7.781 1 98.31 88 ILE A O 1
ATOM 756 N N . HIS A 1 89 ? -13.617 -21.766 8.359 1 98.31 89 HIS A N 1
ATOM 757 C CA . HIS A 1 89 ? -14.805 -20.984 8.672 1 98.31 89 HIS A CA 1
ATOM 758 C C . HIS A 1 89 ? -14.516 -19.984 9.789 1 98.31 89 HIS A C 1
ATOM 760 O O . HIS A 1 89 ? -14.859 -18.797 9.672 1 98.31 89 HIS A O 1
ATOM 766 N N . ARG A 1 90 ? -13.922 -20.438 10.82 1 98.06 90 ARG A N 1
ATOM 767 C CA . ARG A 1 90 ? -13.586 -19.625 11.977 1 98.06 90 ARG A CA 1
ATOM 768 C C . ARG A 1 90 ? -12.555 -18.562 11.609 1 98.06 90 ARG A C 1
ATOM 770 O O . ARG A 1 90 ? -12.625 -17.422 12.086 1 98.06 90 ARG A O 1
ATOM 777 N N . VAL A 1 91 ? -11.609 -18.875 10.75 1 98.06 91 VAL A N 1
ATOM 778 C CA . VAL A 1 91 ? -10.609 -17.938 10.266 1 98.06 91 VAL A CA 1
ATOM 779 C C . VAL A 1 91 ? -11.305 -16.797 9.523 1 98.06 91 VAL A C 1
ATOM 781 O O . VAL A 1 91 ? -11.039 -15.617 9.789 1 98.06 91 VAL A O 1
ATOM 784 N N . LEU A 1 92 ? -12.211 -17.125 8.648 1 98.5 92 LEU A N 1
ATOM 785 C CA . LEU A 1 92 ? -12.883 -16.156 7.797 1 98.5 92 LEU A CA 1
ATOM 786 C C . LEU A 1 92 ? -13.742 -15.211 8.633 1 98.5 92 LEU A C 1
ATOM 788 O O . LEU A 1 92 ? -13.93 -14.055 8.266 1 98.5 92 LEU A O 1
ATOM 792 N N . LEU A 1 93 ? -14.203 -15.672 9.766 1 97.75 93 LEU A N 1
ATOM 793 C CA . LEU A 1 93 ? -15.016 -14.844 10.641 1 97.75 93 LEU A CA 1
ATOM 794 C C . LEU A 1 93 ? -14.164 -13.789 11.336 1 97.75 93 LEU A C 1
ATOM 796 O O . LEU A 1 93 ? -14.695 -12.789 11.836 1 97.75 93 LEU A O 1
ATOM 800 N N . LEU A 1 94 ? -12.891 -13.969 11.383 1 97.69 94 LEU A N 1
ATOM 801 C CA . LEU A 1 94 ? -11.992 -13.062 12.086 1 97.69 94 LEU A CA 1
ATOM 802 C C . LEU A 1 94 ? -11.461 -11.984 11.148 1 97.69 94 LEU A C 1
ATOM 804 O O . LEU A 1 94 ? -10.859 -11.008 11.586 1 97.69 94 LEU A O 1
ATOM 808 N N . ILE A 1 95 ? -11.648 -12.141 9.82 1 97.56 95 ILE A N 1
ATOM 809 C CA . ILE A 1 95 ? -11.133 -11.203 8.828 1 97.56 95 ILE A CA 1
ATOM 810 C C . ILE A 1 95 ? -11.891 -9.883 8.922 1 97.56 95 ILE A C 1
ATOM 812 O O . ILE A 1 95 ? -13.102 -9.867 9.164 1 97.56 95 ILE A O 1
ATOM 816 N N . ASP A 1 96 ? -11.18 -8.781 8.797 1 95.88 96 ASP A N 1
ATOM 817 C CA . ASP A 1 96 ? -11.797 -7.465 8.672 1 95.88 96 ASP A CA 1
ATOM 818 C C . ASP A 1 96 ? -12.312 -7.234 7.25 1 95.88 96 ASP A C 1
ATOM 820 O O . ASP A 1 96 ? -11.578 -6.734 6.395 1 95.88 96 ASP A O 1
ATOM 824 N N . TRP A 1 97 ? -13.555 -7.453 7.02 1 97 97 TRP A N 1
ATOM 825 C CA . TRP A 1 97 ? -14.156 -7.43 5.688 1 97 97 TRP A CA 1
ATOM 826 C C . TRP A 1 97 ? -14.523 -6.004 5.285 1 97 97 TRP A C 1
ATOM 828 O O . TRP A 1 97 ? -15.109 -5.785 4.223 1 97 97 TRP A O 1
ATOM 838 N N . ASP A 1 98 ? -14.141 -4.992 6.094 1 95.56 98 ASP A N 1
ATOM 839 C CA . ASP A 1 98 ? -14.312 -3.609 5.664 1 95.56 98 ASP A CA 1
ATOM 840 C C . ASP A 1 98 ? -13.305 -3.24 4.578 1 95.56 98 ASP A C 1
ATOM 842 O O . ASP A 1 98 ? -13.492 -2.252 3.863 1 95.56 98 ASP A O 1
ATOM 846 N N . TYR A 1 99 ? -12.242 -4.035 4.555 1 95.88 99 TYR A N 1
ATOM 847 C CA . TYR A 1 99 ? -11.281 -3.891 3.463 1 95.88 99 TYR A CA 1
ATOM 848 C C . TYR A 1 99 ? -11.734 -4.676 2.238 1 95.88 99 TYR A C 1
ATOM 850 O O . TYR A 1 99 ? -12.547 -5.598 2.348 1 95.88 99 TYR A O 1
ATOM 858 N N . SER A 1 100 ? -11.258 -4.254 1.118 1 95.75 100 SER A N 1
ATOM 859 C CA . SER A 1 100 ? -11.492 -5 -0.112 1 95.75 100 SER A CA 1
ATOM 860 C C . SER A 1 100 ? -10.391 -6.031 -0.348 1 95.75 100 SER A C 1
ATOM 862 O O . SER A 1 100 ? -9.203 -5.711 -0.276 1 95.75 100 SER A O 1
ATOM 864 N N . TYR A 1 101 ? -10.773 -7.277 -0.588 1 96.81 101 TYR A N 1
ATOM 865 C CA . TYR A 1 101 ? -9.836 -8.352 -0.893 1 96.81 101 TYR A CA 1
ATOM 866 C C . TYR A 1 101 ? -10.172 -9.016 -2.223 1 96.81 101 TYR A C 1
ATOM 868 O O . TYR A 1 101 ? -11.352 -9.234 -2.529 1 96.81 101 TYR A O 1
ATOM 876 N N . LYS A 1 102 ? -9.164 -9.242 -3.006 1 96.94 102 LYS A N 1
ATOM 877 C CA . LYS A 1 102 ? -9.258 -10.164 -4.137 1 96.94 102 LYS A CA 1
ATOM 878 C C . LYS A 1 102 ? -8.859 -11.578 -3.729 1 96.94 102 LYS A C 1
ATOM 880 O O . LYS A 1 102 ? -7.668 -11.875 -3.574 1 96.94 102 LYS A O 1
ATOM 885 N N . ILE A 1 103 ? -9.781 -12.398 -3.561 1 98.12 103 ILE A N 1
ATOM 886 C CA . ILE A 1 103 ? -9.547 -13.781 -3.162 1 98.12 103 ILE A CA 1
ATOM 887 C C . ILE A 1 103 ? -9.43 -14.664 -4.402 1 98.12 103 ILE A C 1
ATOM 889 O O . ILE A 1 103 ? -10.398 -14.836 -5.145 1 98.12 103 ILE A O 1
ATOM 893 N N . SER A 1 104 ? -8.281 -15.18 -4.52 1 96.56 104 SER A N 1
ATOM 894 C CA . SER A 1 104 ? -7.969 -15.797 -5.805 1 96.56 104 SER A CA 1
ATOM 895 C C . SER A 1 104 ? -7.762 -17.297 -5.66 1 96.56 104 SER A C 1
ATOM 897 O O . SER A 1 104 ? -7.223 -17.766 -4.652 1 96.56 104 SER A O 1
ATOM 899 N N . HIS A 1 105 ? -8.141 -18.047 -6.688 1 97.12 105 HIS A N 1
ATOM 900 C CA . HIS A 1 105 ? -7.938 -19.484 -6.809 1 97.12 105 HIS A CA 1
ATOM 901 C C . HIS A 1 105 ? -8.555 -20.234 -5.633 1 97.12 105 HIS A C 1
ATOM 903 O O . HIS A 1 105 ? -7.922 -21.125 -5.059 1 97.12 105 HIS A O 1
ATOM 909 N N . VAL A 1 106 ? -9.734 -19.797 -5.305 1 97.69 106 VAL A N 1
ATOM 910 C CA . VAL A 1 106 ? -10.461 -20.469 -4.227 1 97.69 106 VAL A CA 1
ATOM 911 C C . VAL A 1 106 ? -11.016 -21.797 -4.715 1 97.69 106 VAL A C 1
ATOM 913 O O . VAL A 1 106 ? -11.727 -21.859 -5.723 1 97.69 106 VAL A O 1
ATOM 916 N N . PRO A 1 107 ? -10.703 -22.859 -3.994 1 96.12 107 PRO A N 1
ATOM 917 C CA . PRO A 1 107 ? -11.328 -24.125 -4.395 1 96.12 107 PRO A CA 1
ATOM 918 C C . PRO A 1 107 ? -12.852 -24.078 -4.316 1 96.12 107 PRO A C 1
ATOM 920 O O . PRO A 1 107 ? -13.406 -23.5 -3.379 1 96.12 107 PRO A O 1
ATOM 923 N N . GLU A 1 108 ? -13.508 -24.766 -5.277 1 95.75 108 GLU A N 1
ATOM 924 C CA . GLU A 1 108 ? -14.969 -24.781 -5.312 1 95.75 108 GLU A CA 1
ATOM 925 C C . GLU A 1 108 ? -15.547 -25.359 -4.027 1 95.75 108 GLU A C 1
ATOM 927 O O . GLU A 1 108 ? -16.625 -24.953 -3.596 1 95.75 108 GLU A O 1
ATOM 932 N N . SER A 1 109 ? -14.82 -26.188 -3.418 1 95.88 109 SER A N 1
ATOM 933 C CA . SER A 1 109 ? -15.297 -26.812 -2.191 1 95.88 109 SER A CA 1
ATOM 934 C C . SER A 1 109 ? -15.461 -25.781 -1.073 1 95.88 109 SER A C 1
ATOM 936 O O . SER A 1 109 ? -16.172 -26.031 -0.094 1 95.88 109 SER A O 1
ATOM 938 N N . LEU A 1 110 ? -14.82 -24.641 -1.178 1 97.44 110 LEU A N 1
ATOM 939 C CA . LEU A 1 110 ? -14.875 -23.625 -0.128 1 97.44 110 LEU A CA 1
ATOM 940 C C . LEU A 1 110 ? -15.961 -22.594 -0.429 1 97.44 110 LEU A C 1
ATOM 942 O O . LEU A 1 110 ? -16.234 -21.734 0.4 1 97.44 110 LEU A O 1
ATOM 946 N N . ARG A 1 111 ? -16.625 -22.703 -1.562 1 97.12 111 ARG A N 1
ATOM 947 C CA . ARG A 1 111 ? -17.594 -21.703 -1.989 1 97.12 111 ARG A CA 1
ATOM 948 C C . ARG A 1 111 ? -18.719 -21.562 -0.97 1 97.12 111 ARG A C 1
ATOM 950 O O . ARG A 1 111 ? -19.031 -20.453 -0.525 1 97.12 111 ARG A O 1
ATOM 957 N N . PRO A 1 112 ? -19.297 -22.641 -0.497 1 97.31 112 PRO A N 1
ATOM 958 C CA . PRO A 1 112 ? -20.438 -22.484 0.417 1 97.31 112 PRO A CA 1
ATOM 959 C C . PRO A 1 112 ? -20.047 -21.766 1.709 1 97.31 112 PRO A C 1
ATOM 961 O O . PRO A 1 112 ? -20.781 -20.875 2.164 1 97.31 112 PRO A O 1
ATOM 964 N N . ILE A 1 113 ? -18.906 -22.125 2.24 1 97.88 113 ILE A N 1
ATOM 965 C CA . ILE A 1 113 ? -18.516 -21.547 3.523 1 97.88 113 ILE A CA 1
ATOM 966 C C . ILE A 1 113 ? -18.109 -20.094 3.338 1 97.88 113 ILE A C 1
ATOM 968 O O . ILE A 1 113 ? -18.391 -19.25 4.191 1 97.88 113 ILE A O 1
ATOM 972 N N . LEU A 1 114 ? -17.422 -19.797 2.275 1 98.12 114 LEU A N 1
ATOM 973 C CA . LEU A 1 114 ? -17.016 -18.422 2 1 98.12 114 LEU A CA 1
ATOM 974 C C . LEU A 1 114 ? -18.234 -17.516 1.827 1 98.12 114 LEU A C 1
ATOM 976 O O . LEU A 1 114 ? -18.312 -16.453 2.432 1 98.12 114 LEU A O 1
ATOM 980 N N . TYR A 1 115 ? -19.219 -17.969 1.099 1 97.88 115 TYR A N 1
ATOM 981 C CA . TYR A 1 115 ? -20.406 -17.172 0.836 1 97.88 115 TYR A CA 1
ATOM 982 C C . TYR A 1 115 ? -21.281 -17.078 2.078 1 97.88 115 TYR A C 1
ATOM 984 O O . TYR A 1 115 ? -21.969 -16.062 2.291 1 97.88 115 TYR A O 1
ATOM 992 N N . LYS A 1 116 ? -21.266 -18.078 2.85 1 98.12 116 LYS A N 1
ATOM 993 C CA . LYS A 1 116 ? -21.953 -18 4.137 1 98.12 116 LYS A CA 1
ATOM 994 C C . LYS A 1 116 ? -21.375 -16.891 5.004 1 98.12 116 LYS A C 1
ATOM 996 O O . LYS A 1 116 ? -22.109 -16.125 5.609 1 98.12 116 LYS A O 1
ATOM 1001 N N . VAL A 1 117 ? -20.078 -16.828 5.051 1 98.44 117 VAL A N 1
ATOM 1002 C CA . VAL A 1 117 ? -19.422 -15.781 5.828 1 98.44 117 VAL A CA 1
ATOM 1003 C C . VAL A 1 117 ? -19.75 -14.414 5.238 1 98.44 117 VAL A C 1
ATOM 1005 O O . VAL A 1 117 ? -20 -13.453 5.977 1 98.44 117 VAL A O 1
ATOM 1008 N N . PHE A 1 118 ? -19.766 -14.312 3.906 1 98.25 118 PHE A N 1
ATOM 1009 C CA . PHE A 1 118 ? -20.141 -13.055 3.264 1 98.25 118 PHE A CA 1
ATOM 1010 C C . PHE A 1 118 ? -21.531 -12.609 3.705 1 98.25 118 PHE A C 1
ATOM 1012 O O . PHE A 1 118 ? -21.75 -11.43 3.979 1 98.25 118 PHE A O 1
ATOM 1019 N N . GLN A 1 119 ? -22.391 -13.523 3.797 1 98 119 GLN A N 1
ATOM 1020 C CA . GLN A 1 119 ? -23.75 -13.219 4.238 1 98 119 GLN A CA 1
ATOM 1021 C C . GLN A 1 119 ? -23.766 -12.789 5.703 1 98 119 GLN A C 1
ATOM 1023 O O . GLN A 1 119 ? -24.359 -11.758 6.047 1 98 119 GLN A O 1
ATOM 1028 N N . MET A 1 120 ? -23.125 -13.508 6.516 1 98.06 120 MET A N 1
ATOM 1029 C CA . MET A 1 120 ? -23.078 -13.25 7.953 1 98.06 120 MET A CA 1
ATOM 1030 C C . MET A 1 120 ? -22.469 -11.883 8.242 1 98.06 120 MET A C 1
ATOM 1032 O O . MET A 1 120 ? -22.891 -11.203 9.188 1 98.06 120 MET A O 1
ATOM 1036 N N . ARG A 1 121 ? -21.516 -11.516 7.406 1 97.75 121 ARG A N 1
ATOM 1037 C CA . ARG A 1 121 ? -20.781 -10.281 7.656 1 97.75 121 ARG A CA 1
ATOM 1038 C C . ARG A 1 121 ? -21.25 -9.164 6.727 1 97.75 121 ARG A C 1
ATOM 1040 O O . ARG A 1 121 ? -20.625 -8.102 6.656 1 97.75 121 ARG A O 1
ATOM 1047 N N . SER A 1 122 ? -22.312 -9.359 5.941 1 97.56 122 SER A N 1
ATOM 1048 C CA . SER A 1 122 ? -22.906 -8.391 5.02 1 97.56 122 SER A CA 1
ATOM 1049 C C . SER A 1 122 ? -21.859 -7.875 4.027 1 97.56 122 SER A C 1
ATOM 1051 O O . SER A 1 122 ? -21.766 -6.668 3.803 1 97.56 122 SER A O 1
ATOM 1053 N N . VAL A 1 123 ? -21.078 -8.828 3.523 1 97.62 123 VAL A N 1
ATOM 1054 C CA . VAL A 1 123 ? -20.047 -8.492 2.547 1 97.62 123 VAL A CA 1
ATOM 1055 C C . VAL A 1 123 ? -20.672 -8.375 1.158 1 97.62 123 VAL A C 1
ATOM 1057 O O . VAL A 1 123 ? -21.422 -9.258 0.731 1 97.62 123 VAL A O 1
ATOM 1060 N N . GLU A 1 124 ? -20.422 -7.266 0.499 1 96.12 124 GLU A N 1
ATOM 1061 C CA . GLU A 1 124 ? -20.812 -7.086 -0.896 1 96.12 124 GLU A CA 1
ATOM 1062 C C . GLU A 1 124 ? -19.672 -7.426 -1.841 1 96.12 124 GLU A C 1
ATOM 1064 O O . GLU A 1 124 ? -18.5 -7.195 -1.514 1 96.12 124 GLU A O 1
ATOM 1069 N N . LEU A 1 125 ? -20.016 -7.957 -3.002 1 95.38 125 LEU A N 1
ATOM 1070 C CA . LEU A 1 125 ? -19 -8.367 -3.965 1 95.38 125 LEU A CA 1
ATOM 1071 C C . LEU A 1 125 ? -18.953 -7.402 -5.145 1 95.38 125 LEU A C 1
ATOM 1073 O O . LEU A 1 125 ? -20 -6.945 -5.621 1 95.38 125 LEU A O 1
ATOM 1077 N N . GLN A 1 126 ? -17.766 -7.047 -5.504 1 92.88 126 GLN A N 1
ATOM 1078 C CA . GLN A 1 126 ? -17.531 -6.32 -6.746 1 92.88 126 GLN A CA 1
ATOM 1079 C C . GLN A 1 126 ? -17.391 -7.273 -7.926 1 92.88 126 GLN A C 1
ATOM 1081 O O . GLN A 1 126 ? -17.781 -6.949 -9.047 1 92.88 126 GLN A O 1
ATOM 1086 N N . ILE A 1 127 ? -16.734 -8.32 -7.703 1 90.44 127 ILE A N 1
ATOM 1087 C CA . ILE A 1 127 ? -16.578 -9.414 -8.656 1 90.44 127 ILE A CA 1
ATOM 1088 C C . ILE A 1 127 ?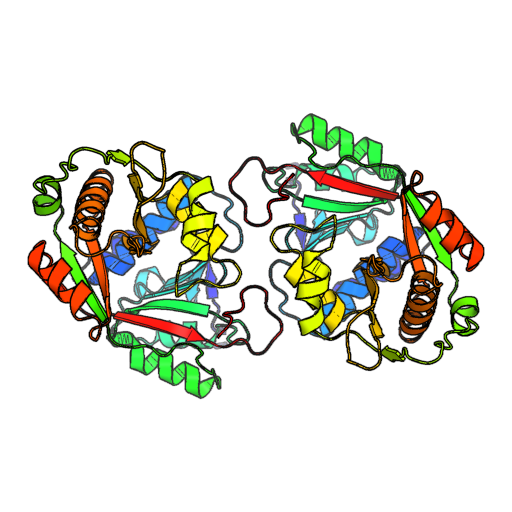 -17.125 -10.711 -8.047 1 90.44 127 ILE A C 1
ATOM 1090 O O . ILE A 1 127 ? -16.641 -11.148 -6.996 1 90.44 127 ILE A O 1
ATOM 1094 N N . THR A 1 128 ? -18.016 -11.281 -8.75 1 90.19 128 THR A N 1
ATOM 1095 C CA . THR A 1 128 ? -18.578 -12.555 -8.297 1 90.19 128 THR A CA 1
ATOM 1096 C C . THR A 1 128 ? -17.734 -13.719 -8.797 1 90.19 128 THR A C 1
ATOM 1098 O O . THR A 1 128 ? -17.062 -13.609 -9.828 1 90.19 128 THR A O 1
ATOM 1101 N N . GLY A 1 129 ? -17.797 -14.766 -8.031 1 90.19 129 GLY A N 1
ATOM 1102 C CA . GLY A 1 129 ? -16.984 -15.93 -8.367 1 90.19 129 GLY A CA 1
ATOM 1103 C C . GLY A 1 129 ? -17.578 -16.75 -9.492 1 90.19 129 GLY A C 1
ATOM 1104 O O . GLY A 1 129 ? -18.422 -17.625 -9.258 1 90.19 129 GLY A O 1
ATOM 1105 N N . ARG A 1 130 ? -17.109 -16.484 -10.719 1 88.69 130 ARG A N 1
ATOM 1106 C CA . ARG A 1 130 ? -17.516 -17.297 -11.852 1 88.69 130 ARG A CA 1
ATOM 1107 C C . ARG A 1 130 ? -16.641 -18.547 -11.977 1 88.69 130 ARG A C 1
ATOM 1109 O O . ARG A 1 130 ? -15.461 -18.516 -11.648 1 88.69 130 ARG A O 1
ATOM 1116 N N . PRO A 1 131 ? -17.25 -19.516 -12.359 1 88.56 131 PRO A N 1
ATOM 1117 C CA . PRO A 1 131 ? -16.484 -20.75 -12.477 1 88.56 131 PRO A CA 1
ATOM 1118 C C . PRO A 1 131 ? -15.375 -20.672 -13.531 1 88.56 131 PRO A C 1
ATOM 1120 O O . PRO A 1 131 ? -15.555 -20.031 -14.57 1 88.56 131 PRO A O 1
ATOM 1123 N N . THR A 1 132 ? -14.32 -21.281 -13.219 1 96.12 132 THR A N 1
ATOM 1124 C CA . THR A 1 132 ? -13.188 -21.359 -14.141 1 96.12 132 THR A CA 1
ATOM 1125 C C . THR A 1 132 ? -12.727 -22.812 -14.297 1 96.12 132 THR A C 1
ATOM 1127 O O . THR A 1 132 ? -13.094 -23.672 -13.492 1 96.12 132 THR A O 1
ATOM 1130 N N . ASN A 1 133 ? -12.125 -23.062 -15.406 1 96.44 133 ASN A N 1
ATOM 1131 C CA . ASN A 1 133 ? -11.383 -24.312 -15.57 1 96.44 133 ASN A CA 1
ATOM 1132 C C . ASN A 1 133 ? -9.93 -24.156 -15.133 1 96.44 133 ASN A C 1
ATOM 1134 O O . ASN A 1 133 ? -9.25 -23.219 -15.547 1 96.44 133 ASN A O 1
ATOM 1138 N N . LEU A 1 134 ? -9.578 -25.031 -14.266 1 97.31 134 LEU A N 1
ATOM 1139 C CA . LEU A 1 134 ? -8.164 -25.125 -13.922 1 97.31 134 LEU A CA 1
ATOM 1140 C C . LEU A 1 134 ? -7.43 -26.078 -14.859 1 97.31 134 LEU A C 1
ATOM 1142 O O . LEU A 1 134 ? -7.66 -27.281 -14.828 1 97.31 134 LEU A O 1
ATOM 1146 N N . TYR A 1 135 ? -6.547 -25.531 -15.703 1 97.44 135 TYR A N 1
ATOM 1147 C CA . TYR A 1 135 ? -5.781 -26.297 -16.688 1 97.44 135 TYR A CA 1
ATOM 1148 C C . TYR A 1 135 ? -4.395 -26.625 -16.156 1 97.44 135 TYR A C 1
ATOM 1150 O O . TYR A 1 135 ? -3.793 -25.844 -15.422 1 97.44 135 TYR A O 1
ATOM 1158 N N . LYS A 1 136 ? -3.932 -27.766 -16.562 1 97.25 136 LYS A N 1
ATOM 1159 C CA . LYS A 1 136 ? -2.582 -28.188 -16.188 1 97.25 136 LYS A CA 1
ATOM 1160 C C . LYS A 1 136 ? -1.864 -28.859 -17.359 1 97.25 136 LYS A C 1
ATOM 1162 O O . LYS A 1 136 ? -2.465 -29.641 -18.094 1 97.25 136 LYS A O 1
ATOM 1167 N N . LEU A 1 137 ? -0.662 -28.5 -17.547 1 96.44 137 LEU A N 1
ATOM 1168 C CA . LEU A 1 137 ? 0.298 -29.188 -18.406 1 96.44 137 LEU A CA 1
ATOM 1169 C C . LEU A 1 137 ? 1.496 -29.688 -17.609 1 96.44 137 LEU A C 1
ATOM 1171 O O . LEU A 1 137 ? 2.254 -28.875 -17.062 1 96.44 137 LEU A O 1
ATOM 1175 N N . PRO A 1 138 ? 1.691 -31.016 -17.516 1 94.94 138 PRO A N 1
ATOM 1176 C CA . PRO A 1 138 ? 2.803 -31.547 -16.719 1 94.94 138 PRO A CA 1
ATOM 1177 C C . PRO A 1 138 ? 4.164 -31.094 -17.234 1 94.94 138 PRO A C 1
ATOM 1179 O O . PRO A 1 138 ? 4.332 -30.875 -18.438 1 94.94 138 PRO A O 1
ATOM 1182 N N . MET A 1 139 ? 5.082 -31.016 -16.375 1 93.38 139 MET A N 1
ATOM 1183 C CA . MET A 1 139 ? 6.426 -30.516 -16.656 1 93.38 139 MET A CA 1
ATOM 1184 C C . MET A 1 139 ? 7.051 -31.281 -17.828 1 93.38 139 MET A C 1
ATOM 1186 O O . MET A 1 139 ? 7.703 -30.688 -18.688 1 93.38 139 MET A O 1
ATOM 1190 N N . GLU A 1 140 ? 6.875 -32.562 -17.891 1 93 140 GLU A N 1
ATOM 1191 C CA . GLU A 1 140 ? 7.461 -33.406 -18.922 1 93 140 GLU A CA 1
ATOM 1192 C C . GLU A 1 140 ? 6.984 -32.969 -20.312 1 93 140 GLU A C 1
ATOM 1194 O O . GLU A 1 140 ? 7.746 -33.031 -21.281 1 93 140 GLU A O 1
ATOM 1199 N N . LYS A 1 141 ? 5.785 -32.531 -20.359 1 94.5 141 LYS A N 1
ATOM 1200 C CA . LYS A 1 141 ? 5.223 -32.094 -21.625 1 94.5 141 LYS A CA 1
ATOM 1201 C C . LYS A 1 141 ? 5.68 -30.672 -21.953 1 94.5 141 LYS A C 1
ATOM 1203 O O . LYS A 1 141 ? 5.91 -30.344 -23.109 1 94.5 141 LYS A O 1
ATOM 1208 N N . CYS A 1 142 ? 5.824 -29.844 -20.938 1 94 142 CYS A N 1
ATOM 1209 C CA . CYS A 1 142 ? 6.277 -28.469 -21.125 1 94 142 CYS A CA 1
ATOM 1210 C C . CYS A 1 142 ? 7.664 -28.438 -21.766 1 94 142 CYS A C 1
ATOM 1212 O O . CYS A 1 142 ? 7.945 -27.578 -22.609 1 94 142 CYS A O 1
ATOM 1214 N N . LEU A 1 143 ? 8.484 -29.344 -21.438 1 91.5 143 LEU A N 1
ATOM 1215 C CA . LEU A 1 143 ? 9.867 -29.406 -21.906 1 91.5 143 LEU A CA 1
ATOM 1216 C C . LEU A 1 143 ? 9.93 -29.688 -23.391 1 91.5 143 LEU A C 1
ATOM 1218 O O . LEU A 1 143 ? 10.898 -29.328 -24.062 1 91.5 143 LEU A O 1
ATOM 1222 N N . THR A 1 144 ? 8.898 -30.25 -23.922 1 91.06 144 THR A N 1
ATOM 1223 C CA . THR A 1 144 ? 8.922 -30.688 -25.312 1 91.06 144 THR A CA 1
ATOM 1224 C C . THR A 1 144 ? 8.234 -29.656 -26.203 1 91.06 144 THR A C 1
ATOM 1226 O O . THR A 1 144 ? 8.172 -29.828 -27.422 1 91.06 144 THR A O 1
ATOM 1229 N N . LEU A 1 145 ? 7.766 -28.656 -25.609 1 93.12 145 LEU A N 1
ATOM 1230 C CA . LEU A 1 145 ? 7.023 -27.656 -26.375 1 93.12 145 LEU A CA 1
ATOM 1231 C C . LEU A 1 145 ? 7.945 -26.922 -27.328 1 93.12 145 LEU A C 1
ATOM 1233 O O . LEU A 1 145 ? 9.094 -26.609 -26.984 1 93.12 145 LEU A O 1
ATOM 1237 N N . ASP A 1 146 ? 7.422 -26.641 -28.547 1 93.62 146 ASP A N 1
ATOM 1238 C CA . ASP A 1 146 ? 8.141 -25.844 -29.531 1 93.62 146 ASP A CA 1
ATOM 1239 C C . ASP A 1 146 ? 7.922 -24.359 -29.312 1 93.62 146 ASP A C 1
ATOM 1241 O O . ASP A 1 146 ? 6.809 -23.859 -29.484 1 93.62 146 ASP A O 1
ATOM 1245 N N . CYS A 1 147 ? 8.992 -23.625 -28.969 1 94.38 147 CYS A N 1
ATOM 1246 C CA . CYS A 1 147 ? 8.891 -22.203 -28.688 1 94.38 147 CYS A CA 1
ATOM 1247 C C . CYS A 1 147 ? 9.625 -21.375 -29.75 1 94.38 147 CYS A C 1
ATOM 1249 O O . CYS A 1 147 ? 10.102 -20.281 -29.469 1 94.38 147 CYS A O 1
ATOM 1251 N N . THR A 1 148 ? 9.75 -21.891 -30.938 1 94.5 148 THR A N 1
ATOM 1252 C CA . THR A 1 148 ? 10.414 -21.156 -32 1 94.5 148 THR A CA 1
ATOM 1253 C C . THR A 1 148 ? 9.57 -19.969 -32.469 1 94.5 148 THR A C 1
ATOM 1255 O O . THR A 1 148 ? 8.414 -20.141 -32.844 1 94.5 148 THR A O 1
ATOM 1258 N N . ALA A 1 149 ? 10.18 -18.859 -32.375 1 94.38 149 ALA A N 1
ATOM 1259 C CA . ALA A 1 149 ? 9.492 -17.641 -32.812 1 94.38 149 ALA A CA 1
ATOM 1260 C C . ALA A 1 149 ? 9.609 -17.438 -34.312 1 94.38 149 ALA A C 1
ATOM 1262 O O . ALA A 1 149 ? 10.664 -17.688 -34.906 1 94.38 149 ALA A O 1
ATOM 1263 N N . PRO A 1 150 ? 8.555 -17 -34.969 1 94 150 PRO A N 1
ATOM 1264 C CA . PRO A 1 150 ? 8.664 -16.672 -36.375 1 94 150 PRO A CA 1
ATOM 1265 C C . PRO A 1 150 ? 9.594 -15.484 -36.656 1 94 150 PRO A C 1
ATOM 1267 O O . PRO A 1 150 ? 9.977 -14.781 -35.719 1 94 150 PRO A O 1
ATOM 1270 N N . PRO A 1 151 ? 9.953 -15.398 -37.938 1 94.12 151 PRO A N 1
ATOM 1271 C CA . PRO A 1 151 ? 10.844 -14.281 -38.25 1 94.12 151 PRO A CA 1
ATOM 1272 C C . PRO A 1 151 ? 10.25 -12.922 -37.875 1 94.12 151 PRO A C 1
ATOM 1274 O O . PRO A 1 151 ? 9.047 -12.711 -38.031 1 94.12 151 PRO A O 1
ATOM 1277 N N . GLY A 1 152 ? 11.102 -12.078 -37.312 1 95.25 152 GLY A N 1
ATOM 1278 C CA . GLY A 1 152 ? 10.688 -10.711 -37.031 1 95.25 152 GLY A CA 1
ATOM 1279 C C . GLY A 1 152 ? 10.242 -10.5 -35.594 1 95.25 152 GLY A C 1
ATOM 1280 O O . GLY A 1 152 ? 9.922 -9.375 -35.219 1 95.25 152 GLY A O 1
ATOM 1281 N N . VAL A 1 153 ? 10.148 -11.586 -34.875 1 96.94 153 VAL A N 1
ATOM 1282 C CA . VAL A 1 153 ? 9.789 -11.445 -33.469 1 96.94 153 VAL A CA 1
ATOM 1283 C C . VAL A 1 153 ? 10.727 -12.289 -32.594 1 96.94 153 VAL A C 1
ATOM 1285 O O . VAL A 1 153 ? 11.344 -13.234 -33.094 1 96.94 153 VAL A O 1
ATOM 1288 N N . THR A 1 154 ? 10.891 -11.875 -31.359 1 97.5 154 THR A N 1
ATOM 1289 C CA . THR A 1 154 ? 11.773 -12.586 -30.438 1 97.5 154 THR A CA 1
ATOM 1290 C C . THR A 1 154 ? 11.117 -12.727 -29.062 1 97.5 154 THR A C 1
ATOM 1292 O O . THR A 1 154 ? 10.305 -11.891 -28.672 1 97.5 154 THR A O 1
ATOM 1295 N N . LEU A 1 155 ? 11.508 -13.844 -28.422 1 97.44 155 LEU A N 1
ATOM 1296 C CA . LEU A 1 155 ? 11.047 -14.102 -27.047 1 97.44 155 LEU A CA 1
ATOM 1297 C C . LEU A 1 155 ? 12.125 -13.734 -26.047 1 97.44 155 LEU A C 1
ATOM 1299 O O . LEU A 1 155 ? 13.281 -14.156 -26.172 1 97.44 155 LEU A O 1
ATOM 1303 N N . HIS A 1 156 ? 11.719 -12.961 -25.031 1 95.94 156 HIS A N 1
ATOM 1304 C CA . HIS A 1 156 ? 12.625 -12.727 -23.906 1 95.94 156 HIS A CA 1
ATOM 1305 C C . HIS A 1 156 ? 11.852 -12.398 -22.641 1 95.94 156 HIS A C 1
ATOM 1307 O O . HIS A 1 156 ? 10.664 -12.055 -22.703 1 95.94 156 HIS A O 1
ATOM 1313 N N . LYS A 1 157 ? 12.562 -12.531 -21.547 1 96.5 157 LYS A N 1
ATOM 1314 C CA . LYS A 1 157 ? 11.969 -12.219 -20.25 1 96.5 157 LYS A CA 1
ATOM 1315 C C . LYS A 1 157 ? 11.523 -10.758 -20.188 1 96.5 157 LYS A C 1
ATOM 1317 O O . LYS A 1 157 ? 12.203 -9.875 -20.703 1 96.5 157 LYS A O 1
ATOM 1322 N N . LEU A 1 158 ? 10.453 -10.562 -19.516 1 98.06 158 LEU A N 1
ATOM 1323 C CA . LEU A 1 158 ? 9.969 -9.195 -19.328 1 98.06 158 LEU A CA 1
ATOM 1324 C C . LEU A 1 158 ? 10.883 -8.43 -18.375 1 98.06 158 LEU A C 1
ATOM 1326 O O . LEU A 1 158 ? 11.586 -9.031 -17.562 1 98.06 158 LEU A O 1
ATOM 1330 N N . GLU A 1 159 ? 10.859 -7.16 -18.531 1 97.44 159 GLU A N 1
ATOM 1331 C CA . GLU A 1 159 ? 11.555 -6.238 -17.641 1 97.44 159 GLU A CA 1
ATOM 1332 C C . GLU A 1 159 ? 10.57 -5.348 -16.891 1 97.44 159 GLU A C 1
ATOM 1334 O O . GLU A 1 159 ? 9.414 -5.203 -17.297 1 97.44 159 GLU A O 1
ATOM 1339 N N . LEU A 1 160 ? 11.086 -4.719 -15.875 1 96.06 160 LEU A N 1
ATOM 1340 C CA . LEU A 1 160 ? 10.227 -3.971 -14.969 1 96.06 160 LEU A CA 1
ATOM 1341 C C . LEU A 1 160 ? 9.469 -2.877 -15.711 1 96.06 160 LEU A C 1
ATOM 1343 O O . LEU A 1 160 ? 8.297 -2.619 -15.43 1 96.06 160 LEU A O 1
ATOM 1347 N N . HIS A 1 161 ? 10.086 -2.285 -16.609 1 94.69 161 HIS A N 1
ATOM 1348 C CA . HIS A 1 161 ? 9.469 -1.148 -17.281 1 94.69 161 HIS A CA 1
ATOM 1349 C C . HIS A 1 161 ? 8.312 -1.597 -18.172 1 94.69 161 HIS A C 1
ATOM 1351 O O . HIS A 1 161 ? 7.496 -0.776 -18.594 1 94.69 161 HIS A O 1
ATOM 1357 N N . HIS A 1 162 ? 8.164 -2.881 -18.484 1 97.44 162 HIS A N 1
ATOM 1358 C CA . HIS A 1 162 ? 7.047 -3.395 -19.266 1 97.44 162 HIS A CA 1
ATOM 1359 C C . HIS A 1 162 ? 5.758 -3.408 -18.453 1 97.44 162 HIS A C 1
ATOM 1361 O O . HIS A 1 162 ? 4.664 -3.5 -19.016 1 97.44 162 HIS A O 1
ATOM 1367 N N . ALA A 1 163 ? 5.875 -3.291 -17.109 1 96.75 163 ALA A N 1
ATOM 1368 C CA . ALA A 1 163 ? 4.723 -3.408 -16.219 1 96.75 163 ALA A CA 1
ATOM 1369 C C . ALA A 1 163 ? 3.705 -2.307 -16.5 1 96.75 163 ALA A C 1
ATOM 1371 O O . ALA A 1 163 ? 2.496 -2.543 -16.438 1 96.75 163 ALA A O 1
ATOM 1372 N N . THR A 1 164 ? 4.207 -1.192 -16.812 1 93.75 164 THR A N 1
ATOM 1373 C CA . THR A 1 164 ? 3.312 -0.066 -17.047 1 93.75 164 THR A CA 1
ATOM 1374 C C . THR A 1 164 ? 2.414 -0.332 -18.25 1 93.75 164 THR A C 1
ATOM 1376 O O . THR A 1 164 ? 1.196 -0.159 -18.172 1 93.75 164 THR A O 1
ATOM 1379 N N . GLN A 1 165 ? 2.998 -0.742 -19.312 1 93.75 165 GLN A N 1
ATOM 1380 C CA . GLN A 1 165 ? 2.23 -1.059 -20.516 1 93.75 165 GLN A CA 1
ATOM 1381 C C . GLN A 1 165 ? 1.234 -2.184 -20.25 1 93.75 165 GLN A C 1
ATOM 1383 O O . GLN A 1 165 ? 0.069 -2.094 -20.641 1 93.75 165 GLN A O 1
ATOM 1388 N N . ILE A 1 166 ? 1.675 -3.191 -19.594 1 96.69 166 ILE A N 1
ATOM 1389 C CA . ILE A 1 166 ? 0.834 -4.352 -19.312 1 96.69 166 ILE A CA 1
ATOM 1390 C C . ILE A 1 166 ? -0.345 -3.934 -18.438 1 96.69 166 ILE A C 1
ATOM 1392 O O . ILE A 1 166 ? -1.493 -4.277 -18.734 1 96.69 166 ILE A O 1
ATOM 1396 N N . ASN A 1 167 ? -0.046 -3.15 -17.453 1 95.06 167 ASN A N 1
ATOM 1397 C CA . ASN A 1 167 ? -1.084 -2.705 -16.531 1 95.06 167 ASN A CA 1
ATOM 1398 C C . ASN A 1 167 ? -2.113 -1.82 -17.234 1 95.06 167 ASN A C 1
ATOM 1400 O O . ASN A 1 167 ? -3.305 -1.889 -16.922 1 95.06 167 ASN A O 1
ATOM 1404 N N . THR A 1 168 ? -1.65 -1.019 -18.141 1 93.38 168 THR A N 1
ATOM 1405 C CA . THR A 1 168 ? -2.508 -0.057 -18.828 1 93.38 168 THR A CA 1
ATOM 1406 C C . THR A 1 168 ? -3.605 -0.772 -19.609 1 93.38 168 THR A C 1
ATOM 1408 O O . THR A 1 168 ? -4.738 -0.294 -19.672 1 93.38 168 THR A O 1
ATOM 1411 N N . VAL A 1 169 ? -3.346 -1.926 -20.156 1 93.5 169 VAL A N 1
ATOM 1412 C CA . VAL A 1 169 ? -4.312 -2.588 -21.031 1 93.5 169 VAL A CA 1
ATOM 1413 C C . VAL A 1 169 ? -4.918 -3.791 -20.312 1 93.5 169 VAL A C 1
ATOM 1415 O O . VAL A 1 169 ? -5.719 -4.527 -20.891 1 93.5 169 VAL A O 1
ATOM 1418 N N . TRP A 1 170 ? -4.539 -4.035 -19.062 1 93.31 170 TRP A N 1
ATOM 1419 C CA . TRP A 1 170 ? -5.031 -5.184 -18.312 1 93.31 170 TRP A CA 1
ATOM 1420 C C . TRP A 1 170 ? -6.48 -4.973 -17.875 1 93.31 170 TRP A C 1
ATOM 1422 O O . TRP A 1 170 ? -6.789 -4.023 -17.156 1 93.31 170 TRP A O 1
ATOM 1432 N N . PRO A 1 171 ? -7.352 -5.879 -18.266 1 88.62 171 PRO A N 1
ATOM 1433 C CA . PRO A 1 171 ? -8.766 -5.684 -17.953 1 88.62 171 PRO A CA 1
ATOM 1434 C C . PRO A 1 171 ? -9.055 -5.73 -16.453 1 88.62 171 PRO A C 1
ATOM 1436 O O . PRO A 1 171 ? -10.109 -5.273 -16.016 1 88.62 171 PRO A O 1
ATOM 1439 N N . HIS A 1 172 ? -8.156 -6.258 -15.688 1 89.12 172 HIS A N 1
ATOM 1440 C CA . HIS A 1 172 ? -8.398 -6.41 -14.258 1 89.12 172 HIS A CA 1
ATOM 1441 C C . HIS A 1 172 ? -7.555 -5.426 -13.453 1 89.12 172 HIS A C 1
ATOM 1443 O O . HIS A 1 172 ? -7.305 -5.641 -12.266 1 89.12 172 HIS A O 1
ATOM 1449 N N . ARG A 1 173 ? -7.105 -4.414 -14.133 1 91.25 173 ARG A N 1
ATOM 1450 C CA . ARG A 1 173 ? -6.262 -3.428 -13.469 1 91.25 173 ARG A CA 1
ATOM 1451 C C . ARG A 1 173 ? -7.031 -2.693 -12.375 1 91.25 173 ARG A C 1
ATOM 1453 O O . ARG A 1 173 ? -8.242 -2.516 -12.477 1 91.25 173 ARG A O 1
ATOM 1460 N N . CYS A 1 174 ? -6.402 -2.328 -11.344 1 89.38 174 CYS A N 1
ATOM 1461 C CA . CYS A 1 174 ? -6.891 -1.513 -10.234 1 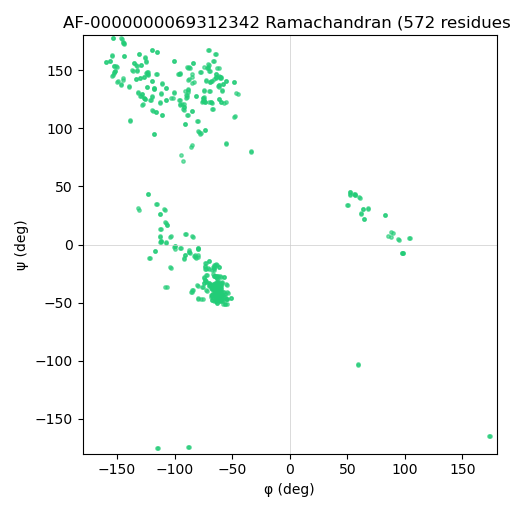89.38 174 CYS A CA 1
ATOM 1462 C C . CYS A 1 174 ? -5.75 -0.764 -9.562 1 89.38 174 CYS A C 1
ATOM 1464 O O . CYS A 1 174 ? -4.598 -0.871 -9.984 1 89.38 174 CYS A O 1
ATOM 1466 N N . GLU A 1 175 ? -6.148 0.005 -8.609 1 88.25 175 GLU A N 1
ATOM 1467 C CA . GLU A 1 175 ? -5.102 0.67 -7.84 1 88.25 175 GLU A CA 1
ATOM 1468 C C . GLU A 1 175 ? -4.172 -0.345 -7.18 1 88.25 175 GLU A C 1
ATOM 1470 O O . GLU A 1 175 ? -4.633 -1.274 -6.516 1 88.25 175 GLU A O 1
ATOM 1475 N N . GLY A 1 176 ? -2.932 -0.231 -7.473 1 91.75 176 GLY A N 1
ATOM 1476 C CA . GLY A 1 176 ? -1.956 -1.129 -6.875 1 91.75 176 GLY A CA 1
ATOM 1477 C C . GLY A 1 176 ? -1.575 -2.285 -7.781 1 91.75 176 GLY A C 1
ATOM 1478 O O . GLY A 1 176 ? -0.605 -2.996 -7.512 1 91.75 176 GLY A O 1
ATOM 1479 N N . SER A 1 177 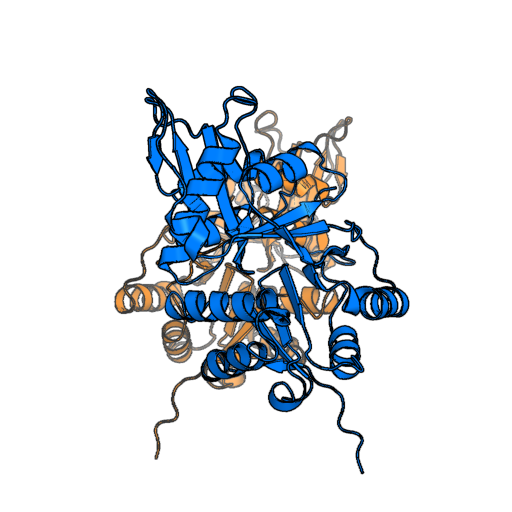? -2.248 -2.459 -8.922 1 94.5 177 SER A N 1
ATOM 1480 C CA . SER A 1 177 ? -2.014 -3.627 -9.766 1 94.5 177 SER A CA 1
ATOM 1481 C C . SER A 1 177 ? -0.682 -3.521 -10.5 1 94.5 177 SER A C 1
ATOM 1483 O O . SER A 1 177 ? -0.041 -4.535 -10.781 1 94.5 177 SER A O 1
ATOM 1485 N N . GLU A 1 178 ? -0.269 -2.338 -10.805 1 94 178 GLU A N 1
ATOM 1486 C CA . GLU A 1 178 ? 1.01 -2.199 -11.492 1 94 178 GLU A CA 1
ATOM 1487 C C . GLU A 1 178 ? 2.156 -2.748 -10.648 1 94 178 GLU A C 1
ATOM 1489 O O . GLU A 1 178 ? 3.047 -3.424 -11.172 1 94 178 GLU A O 1
ATOM 1494 N N . TYR A 1 179 ? 2.137 -2.471 -9.375 1 95.56 179 TYR A N 1
ATOM 1495 C CA . TYR A 1 179 ? 3.176 -3 -8.5 1 95.56 179 TYR A CA 1
ATOM 1496 C C . TYR A 1 179 ? 3.104 -4.52 -8.422 1 95.56 179 TYR A C 1
ATOM 1498 O O . TYR A 1 179 ? 4.137 -5.195 -8.359 1 95.56 179 TYR A O 1
ATOM 1506 N N . THR A 1 180 ? 1.938 -5.078 -8.398 1 96.88 180 THR A N 1
ATOM 1507 C CA . THR A 1 180 ? 1.771 -6.527 -8.445 1 96.88 180 THR A CA 1
ATOM 1508 C C . THR A 1 180 ? 2.471 -7.113 -9.672 1 96.88 180 THR A C 1
ATOM 1510 O O . THR A 1 180 ? 3.225 -8.078 -9.555 1 96.88 180 THR A O 1
ATOM 1513 N N . LEU A 1 181 ? 2.223 -6.473 -10.758 1 97.56 181 LEU A N 1
ATOM 1514 C CA . LEU A 1 181 ? 2.828 -6.934 -12 1 97.56 181 LEU A CA 1
ATOM 1515 C C . LEU A 1 181 ? 4.344 -6.789 -11.953 1 97.56 181 LEU A C 1
ATOM 1517 O O . LEU A 1 181 ? 5.07 -7.668 -12.422 1 97.56 181 LEU A O 1
ATOM 1521 N N . LYS A 1 182 ? 4.82 -5.742 -11.391 1 97.38 182 LYS A N 1
ATOM 1522 C CA . LYS A 1 182 ? 6.262 -5.547 -11.258 1 97.38 182 LYS A CA 1
ATOM 1523 C C . LYS A 1 182 ? 6.895 -6.664 -10.43 1 97.38 182 LYS A C 1
ATOM 1525 O O . LYS A 1 182 ? 7.945 -7.191 -10.797 1 97.38 182 LYS A O 1
ATOM 1530 N N . ARG A 1 183 ? 6.27 -7.023 -9.344 1 97.81 183 ARG A N 1
ATOM 1531 C CA . ARG A 1 183 ? 6.793 -8.086 -8.5 1 97.81 183 ARG A CA 1
ATOM 1532 C C . ARG A 1 183 ? 6.824 -9.414 -9.242 1 97.81 183 ARG A C 1
ATOM 1534 O O . ARG A 1 183 ? 7.805 -10.164 -9.156 1 97.81 183 ARG A O 1
ATOM 1541 N N . LEU A 1 184 ? 5.77 -9.641 -9.992 1 98.06 184 LEU A N 1
ATOM 1542 C CA . LEU A 1 184 ? 5.719 -10.883 -10.758 1 98.06 184 LEU A CA 1
ATOM 1543 C C . LEU A 1 184 ? 6.812 -10.914 -11.812 1 98.06 184 LEU A C 1
ATOM 1545 O O . LEU A 1 184 ? 7.461 -11.938 -12.016 1 98.06 184 LEU A O 1
ATOM 1549 N N . ILE A 1 185 ? 7.008 -9.836 -12.469 1 98.06 185 ILE A N 1
ATOM 1550 C CA . ILE A 1 185 ? 8.039 -9.742 -13.5 1 98.06 185 ILE A CA 1
ATOM 1551 C C . ILE A 1 185 ? 9.414 -9.93 -12.867 1 98.06 185 ILE A C 1
ATOM 1553 O O . ILE A 1 185 ? 10.266 -10.625 -13.422 1 98.06 185 ILE A O 1
ATOM 1557 N N . ALA A 1 186 ? 9.586 -9.383 -11.711 1 97.75 186 ALA A N 1
ATOM 1558 C CA . ALA A 1 186 ? 10.891 -9.383 -11.055 1 97.75 186 ALA A CA 1
ATOM 1559 C C . ALA A 1 186 ? 11.203 -10.758 -10.461 1 97.75 186 ALA A C 1
ATOM 1561 O O . ALA A 1 186 ? 12.352 -11.203 -10.492 1 97.75 186 ALA A O 1
ATOM 1562 N N . TRP A 1 187 ? 10.156 -11.422 -9.938 1 97.12 187 TRP A N 1
ATOM 1563 C CA . TRP A 1 187 ? 10.484 -12.508 -9.016 1 97.12 187 TRP A CA 1
ATOM 1564 C C . TRP A 1 187 ? 9.906 -13.828 -9.5 1 97.12 187 TRP A C 1
ATOM 1566 O O . TRP A 1 187 ? 10.25 -14.891 -8.977 1 97.12 187 TRP A O 1
ATOM 1576 N N . ASN A 1 188 ? 9.031 -13.805 -10.477 1 97.06 188 ASN A N 1
ATOM 1577 C CA . ASN A 1 188 ? 8.438 -15.008 -11.039 1 97.06 188 ASN A CA 1
ATOM 1578 C C . ASN A 1 188 ? 8.758 -15.156 -12.523 1 97.06 188 ASN A C 1
ATOM 1580 O O . ASN A 1 188 ? 9.234 -14.211 -13.156 1 97.06 188 ASN A O 1
ATOM 1584 N N . PRO A 1 189 ? 8.492 -16.328 -13.094 1 96.44 189 PRO A N 1
ATOM 1585 C CA . PRO A 1 189 ? 8.656 -16.484 -14.539 1 96.44 189 PRO A CA 1
ATOM 1586 C C . PRO A 1 189 ? 7.754 -15.562 -15.344 1 96.44 189 PRO A C 1
ATOM 1588 O O . PRO A 1 189 ? 6.602 -15.328 -14.961 1 96.44 189 PRO A O 1
ATOM 1591 N N . SER A 1 190 ? 8.32 -15 -16.344 1 97.56 190 SER A N 1
ATOM 1592 C CA . SER A 1 190 ? 7.59 -14.148 -17.281 1 97.56 190 SER A CA 1
ATOM 1593 C C . SER A 1 190 ? 8.211 -14.195 -18.672 1 97.56 190 SER A C 1
ATOM 1595 O O . SER A 1 190 ? 9.391 -14.516 -18.812 1 97.56 190 SER A O 1
ATOM 1597 N N . MET A 1 191 ? 7.391 -13.945 -19.672 1 97.69 191 MET A N 1
ATOM 1598 C CA . MET A 1 191 ? 7.879 -13.93 -21.047 1 97.69 191 MET A CA 1
ATOM 1599 C C . MET A 1 191 ? 7.129 -12.898 -21.875 1 97.69 191 MET A C 1
ATOM 1601 O O . MET A 1 191 ? 5.91 -12.758 -21.75 1 97.69 191 MET A O 1
ATOM 1605 N N . GLY A 1 192 ? 7.906 -12.227 -22.672 1 98.19 192 GLY A N 1
ATOM 1606 C CA . GLY A 1 192 ? 7.352 -11.32 -23.656 1 98.19 192 GLY A CA 1
ATOM 1607 C C . GLY A 1 192 ? 7.816 -11.625 -25.062 1 98.19 192 GLY A C 1
ATOM 1608 O O . GLY A 1 192 ? 8.906 -12.164 -25.266 1 98.19 192 GLY A O 1
ATOM 1609 N N . LEU A 1 193 ? 6.91 -11.352 -26 1 98.31 193 LEU A N 1
ATOM 1610 C CA . LEU A 1 193 ? 7.215 -11.398 -27.422 1 98.31 193 LEU A CA 1
ATOM 1611 C C . LEU A 1 193 ? 7.391 -10 -27.984 1 98.31 193 LEU A C 1
ATOM 1613 O O . LEU A 1 193 ? 6.508 -9.148 -27.844 1 98.31 193 LEU A O 1
ATOM 1617 N N . PHE A 1 194 ? 8.531 -9.82 -28.625 1 98.12 194 PHE A N 1
ATOM 1618 C CA . PHE A 1 194 ? 8.883 -8.477 -29.078 1 98.12 194 PHE A CA 1
ATOM 1619 C C . PHE A 1 194 ? 9.133 -8.445 -30.578 1 98.12 194 PHE A C 1
ATOM 1621 O O . PHE A 1 194 ? 9.664 -9.406 -31.141 1 98.12 194 PHE A O 1
ATOM 1628 N N . ASP A 1 195 ? 8.828 -7.309 -31.188 1 97 195 ASP A N 1
ATOM 1629 C CA . ASP A 1 195 ? 9.211 -7.137 -32.594 1 97 195 ASP A CA 1
ATOM 1630 C C . ASP A 1 195 ? 10.617 -6.562 -32.688 1 97 195 ASP A C 1
ATOM 1632 O O . ASP A 1 195 ? 11.32 -6.422 -31.688 1 97 195 ASP A O 1
ATOM 1636 N N . GLU A 1 196 ? 10.992 -6.273 -33.875 1 95.5 196 GLU A N 1
ATOM 1637 C CA . GLU A 1 196 ? 12.359 -5.836 -34.156 1 95.5 196 GLU A CA 1
ATOM 1638 C C . GLU A 1 196 ? 12.641 -4.477 -33.5 1 95.5 196 GLU A C 1
ATOM 1640 O O . GLU A 1 196 ? 13.781 -4.164 -33.188 1 95.5 196 GLU A O 1
ATOM 1645 N N . SER A 1 197 ? 11.664 -3.664 -33.281 1 95.38 197 SER A N 1
ATOM 1646 C CA . SER A 1 197 ? 11.828 -2.336 -32.719 1 95.38 197 SER A CA 1
ATOM 1647 C C . SER A 1 197 ? 11.797 -2.395 -31.188 1 95.38 197 SER A C 1
ATOM 1649 O O . SER A 1 197 ? 11.992 -1.378 -30.516 1 95.38 197 SER A O 1
ATOM 1651 N N . GLY A 1 198 ? 11.5 -3.576 -30.656 1 95.31 198 GLY A N 1
ATOM 1652 C CA . GLY A 1 198 ? 11.453 -3.725 -29.219 1 95.31 198 GLY A CA 1
ATOM 1653 C C . GLY A 1 198 ? 10.062 -3.537 -28.641 1 95.31 198 GLY A C 1
ATOM 1654 O O . GLY A 1 198 ? 9.898 -3.496 -27.422 1 95.31 198 GLY A O 1
ATOM 1655 N N . ARG A 1 199 ? 9.172 -3.379 -29.516 1 95.44 199 ARG A N 1
ATOM 1656 C CA . ARG A 1 199 ? 7.785 -3.23 -29.078 1 95.44 199 ARG A CA 1
ATOM 1657 C C . ARG A 1 199 ? 7.238 -4.547 -28.531 1 95.44 199 ARG A C 1
ATOM 1659 O O . ARG A 1 199 ? 7.383 -5.594 -29.172 1 95.44 199 ARG A O 1
ATOM 1666 N N . LEU A 1 200 ? 6.586 -4.555 -27.359 1 97.69 200 LEU A N 1
ATOM 1667 C CA . LEU A 1 200 ? 5.984 -5.723 -26.734 1 97.69 200 LEU A CA 1
ATOM 1668 C C . LEU A 1 200 ? 4.672 -6.098 -27.422 1 97.69 200 LEU A C 1
ATOM 1670 O O . LEU A 1 200 ? 3.734 -5.297 -27.453 1 97.69 200 LEU A O 1
ATOM 1674 N N . LEU A 1 201 ? 4.559 -7.363 -27.938 1 97.56 201 LEU A N 1
ATOM 1675 C CA . LEU A 1 201 ? 3.428 -7.781 -28.75 1 97.56 201 LEU A CA 1
ATOM 1676 C C . LEU A 1 201 ? 2.51 -8.719 -27.969 1 97.56 201 LEU A C 1
ATOM 1678 O O . LEU A 1 201 ? 1.305 -8.766 -28.219 1 97.56 201 LEU A O 1
ATOM 1682 N N . ALA A 1 202 ? 3.074 -9.531 -27.172 1 98 202 ALA A N 1
ATOM 1683 C CA . ALA A 1 202 ? 2.352 -10.492 -26.359 1 98 202 ALA A CA 1
ATOM 1684 C C . ALA A 1 202 ? 3.135 -10.82 -25.078 1 98 202 ALA A C 1
ATOM 1686 O O . ALA A 1 202 ? 4.355 -10.664 -25.047 1 98 202 ALA A O 1
ATOM 1687 N N . TRP A 1 203 ? 2.406 -11.203 -24.078 1 98.44 203 TRP A N 1
ATOM 1688 C CA . TRP A 1 203 ? 3.096 -11.484 -22.828 1 98.44 203 TRP A CA 1
ATOM 1689 C C . TRP A 1 203 ? 2.285 -12.438 -21.953 1 98.44 203 TRP A C 1
ATOM 1691 O O . TRP A 1 203 ? 1.087 -12.625 -22.188 1 98.44 203 TRP A O 1
ATOM 1701 N N . SER A 1 204 ? 2.973 -13.086 -21.078 1 98.06 204 SER A N 1
ATOM 1702 C CA . SER A 1 204 ? 2.385 -13.859 -20 1 98.06 204 SER A CA 1
ATOM 1703 C C . SER A 1 204 ? 3.295 -13.875 -18.766 1 98.06 204 SER A C 1
ATOM 1705 O O . SER A 1 204 ? 4.52 -13.93 -18.906 1 98.06 204 SER A O 1
ATOM 1707 N N . LEU A 1 205 ? 2.682 -13.781 -17.656 1 97.94 205 LEU A N 1
ATOM 1708 C CA . LEU A 1 205 ? 3.373 -13.859 -16.375 1 97.94 205 LEU A CA 1
ATOM 1709 C C . LEU A 1 205 ? 2.939 -15.094 -15.586 1 97.94 205 LEU A C 1
ATOM 1711 O O . LEU A 1 205 ? 2.27 -15.977 -16.125 1 97.94 205 LEU A O 1
ATOM 1715 N N . CYS A 1 206 ? 3.434 -15.195 -14.383 1 97.38 206 CYS A N 1
ATOM 1716 C CA . CYS A 1 206 ? 3.068 -16.266 -13.469 1 97.38 206 CYS A CA 1
ATOM 1717 C C . CYS A 1 206 ? 2.584 -15.719 -12.133 1 97.38 206 CYS A C 1
ATOM 1719 O O . CYS A 1 206 ? 3.303 -14.977 -11.469 1 97.38 206 CYS A O 1
ATOM 1721 N N . TRP A 1 207 ? 1.425 -16.141 -11.766 1 97 207 TRP A N 1
ATOM 1722 C CA . TRP A 1 207 ? 0.847 -15.703 -10.5 1 97 207 TRP A CA 1
ATOM 1723 C C . TRP A 1 207 ? 1.587 -16.328 -9.32 1 97 207 TRP A C 1
ATOM 1725 O O . TRP A 1 207 ? 2.326 -17.297 -9.484 1 97 207 TRP A O 1
ATOM 1735 N N . THR A 1 208 ? 1.304 -15.781 -8.164 1 97.31 208 THR A N 1
ATOM 1736 C CA . THR A 1 208 ? 1.84 -16.312 -6.918 1 97.31 208 THR A CA 1
ATOM 1737 C C . THR A 1 208 ? 1.324 -17.734 -6.668 1 97.31 208 THR A C 1
ATOM 1739 O O . THR A 1 208 ? 1.928 -18.484 -5.91 1 97.31 208 THR A O 1
ATOM 1742 N N . THR A 1 209 ? 0.288 -18.141 -7.312 1 97 209 THR A N 1
ATOM 1743 C CA . THR A 1 209 ? -0.288 -19.469 -7.148 1 97 209 THR A CA 1
ATOM 1744 C C . THR A 1 209 ? 0.378 -20.469 -8.094 1 97 209 THR A C 1
ATOM 1746 O O . THR A 1 209 ? 0.014 -21.641 -8.117 1 97 209 THR A O 1
ATOM 1749 N N . GLY A 1 210 ? 1.239 -19.969 -8.93 1 95.31 210 GLY A N 1
ATOM 1750 C CA . GLY A 1 210 ? 1.918 -20.828 -9.875 1 95.31 210 GLY A CA 1
ATOM 1751 C C . GLY A 1 210 ? 1.157 -21.016 -11.18 1 95.31 210 GLY A C 1
ATOM 1752 O O . GLY A 1 210 ? 1.479 -21.891 -11.977 1 95.31 210 GLY A O 1
ATOM 1753 N N . THR A 1 211 ? 0.152 -20.234 -11.352 1 96.75 211 THR A N 1
ATOM 1754 C CA . THR A 1 211 ? -0.617 -20.281 -12.594 1 96.75 211 THR A CA 1
ATOM 1755 C C . THR A 1 211 ? -0.215 -19.141 -13.531 1 96.75 211 THR A C 1
ATOM 1757 O O . THR A 1 211 ? 0.356 -18.141 -13.086 1 96.75 211 THR A O 1
ATOM 1760 N N . LEU A 1 212 ? -0.509 -19.391 -14.789 1 96.56 212 LEU A N 1
ATOM 1761 C CA . LEU A 1 212 ? -0.258 -18.312 -15.75 1 96.56 212 LEU A CA 1
ATOM 1762 C C . LEU A 1 212 ? -1.059 -17.078 -15.406 1 96.56 212 LEU A C 1
ATOM 1764 O O . LEU A 1 212 ? -2.191 -17.172 -14.93 1 96.56 212 LEU A O 1
ATOM 1768 N N . ALA A 1 213 ? -0.407 -15.898 -15.664 1 91.94 213 ALA A N 1
ATOM 1769 C CA . ALA A 1 213 ? -0.991 -14.617 -15.289 1 91.94 213 ALA A CA 1
ATOM 1770 C C . ALA A 1 213 ? -0.964 -13.641 -16.453 1 91.94 213 ALA A C 1
ATOM 1772 O O . ALA A 1 213 ? 0.002 -13.602 -17.219 1 91.94 213 ALA A O 1
ATOM 1773 N N . ALA A 1 214 ? -1.997 -12.844 -16.562 1 94.69 214 ALA A N 1
ATOM 1774 C CA . ALA A 1 214 ? -2.059 -11.648 -17.391 1 94.69 214 ALA A CA 1
ATOM 1775 C C . ALA A 1 214 ? -1.656 -11.961 -18.828 1 94.69 214 ALA A C 1
ATOM 1777 O O . ALA A 1 214 ? -0.836 -11.25 -19.422 1 94.69 214 ALA A O 1
ATOM 1778 N N . LEU A 1 215 ? -2.135 -13.023 -19.297 1 96 215 LEU A N 1
ATOM 1779 C CA . LEU A 1 215 ? -1.891 -13.367 -20.703 1 96 215 LEU A CA 1
ATOM 1780 C C . LEU A 1 215 ? -2.613 -12.398 -21.625 1 96 215 LEU A C 1
ATOM 1782 O O . LEU A 1 215 ? -3.83 -12.219 -21.531 1 96 215 LEU A O 1
ATOM 1786 N N . GLN A 1 216 ? -1.804 -11.75 -22.5 1 95.94 216 GLN A N 1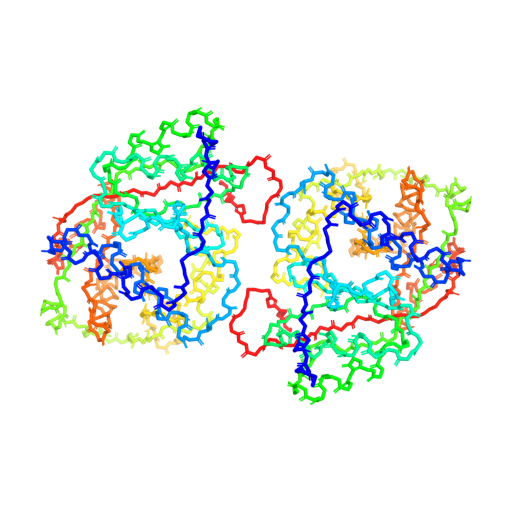
ATOM 1787 C CA . GLN A 1 216 ? -2.424 -10.844 -23.453 1 95.94 216 GLN A CA 1
ATOM 1788 C C . GLN A 1 216 ? -1.604 -10.75 -24.734 1 95.94 216 GLN A C 1
ATOM 1790 O O . GLN A 1 216 ? -0.401 -11.023 -24.734 1 95.94 216 GLN A O 1
ATOM 1795 N N . VAL A 1 217 ? -2.311 -10.523 -25.781 1 95.56 217 VAL A N 1
ATOM 1796 C CA . VAL A 1 217 ? -1.731 -10.195 -27.078 1 95.56 217 VAL A CA 1
ATOM 1797 C C . VAL A 1 217 ? -2.182 -8.805 -27.516 1 95.56 217 VAL A C 1
ATOM 1799 O O . VAL A 1 217 ? -3.346 -8.438 -27.328 1 95.56 217 VAL A O 1
ATOM 1802 N N . ASP A 1 218 ? -1.203 -8.055 -27.969 1 94 218 ASP A N 1
ATOM 1803 C CA . ASP A 1 218 ? -1.565 -6.766 -28.531 1 94 218 ASP A CA 1
ATOM 1804 C C . ASP A 1 218 ? -2.709 -6.906 -29.531 1 94 218 ASP A C 1
ATOM 1806 O O . ASP A 1 218 ? -2.713 -7.832 -30.359 1 94 218 ASP A O 1
ATOM 1810 N N . ALA A 1 219 ? -3.596 -5.992 -29.5 1 91 219 ALA A N 1
ATOM 1811 C CA . ALA A 1 219 ? -4.836 -6.074 -30.266 1 91 219 ALA A CA 1
ATOM 1812 C C . ALA A 1 219 ? -4.559 -6.109 -31.766 1 91 219 ALA A C 1
ATOM 1814 O O . ALA A 1 219 ? -5.305 -6.723 -32.531 1 91 219 ALA A O 1
ATOM 1815 N N . GLU A 1 220 ? -3.521 -5.496 -32.188 1 92.44 220 GLU A N 1
ATOM 1816 C CA . GLU A 1 220 ? -3.193 -5.395 -33.625 1 92.44 220 GLU A CA 1
ATOM 1817 C C . GLU A 1 220 ? -2.551 -6.684 -34.125 1 92.44 220 GLU A C 1
ATOM 1819 O O . GLU A 1 220 ? -2.342 -6.844 -35.344 1 92.44 220 GLU A O 1
ATOM 1824 N N . HIS A 1 221 ? -2.303 -7.656 -33.25 1 92.56 221 HIS A N 1
ATOM 1825 C CA . HIS A 1 221 ? -1.547 -8.836 -33.625 1 92.56 221 HIS A CA 1
ATOM 1826 C C . HIS A 1 221 ? -2.252 -10.117 -33.188 1 92.56 221 HIS A C 1
ATOM 1828 O O . HIS A 1 221 ? -1.601 -11.117 -32.875 1 92.56 221 HIS A O 1
ATOM 1834 N N . LEU A 1 222 ? -3.533 -10.07 -33.125 1 89.5 222 LEU A N 1
ATOM 1835 C CA . LEU A 1 222 ? -4.332 -11.227 -32.75 1 89.5 222 LEU A CA 1
ATOM 1836 C C . LEU A 1 222 ? -4.359 -12.266 -33.844 1 89.5 222 LEU A C 1
ATOM 1838 O O . LEU A 1 222 ? -4.125 -11.945 -35.031 1 89.5 222 LEU A O 1
ATOM 1842 N N . ARG A 1 223 ? -4.516 -13.484 -33.469 1 89.75 223 ARG A N 1
ATOM 1843 C CA . ARG A 1 223 ? -4.754 -14.609 -34.375 1 89.75 223 ARG A CA 1
ATOM 1844 C C . ARG A 1 223 ? -3.523 -14.891 -35.219 1 89.75 223 ARG A C 1
ATOM 1846 O O . ARG A 1 223 ? -3.645 -15.195 -36.406 1 89.75 223 ARG A O 1
ATOM 1853 N N . LYS A 1 224 ? -2.373 -14.625 -34.656 1 92.31 224 LYS A N 1
ATOM 1854 C CA . LYS A 1 224 ? -1.104 -14.938 -35.312 1 92.31 224 LYS A CA 1
ATOM 1855 C C . LYS A 1 224 ? -0.363 -16.047 -34.562 1 92.31 224 LYS A C 1
ATOM 1857 O O . LYS A 1 224 ? 0.785 -16.359 -34.875 1 92.31 224 LYS A O 1
ATOM 1862 N N . GLY A 1 225 ? -1.006 -16.516 -33.531 1 94.19 225 GLY A N 1
ATOM 1863 C CA . GLY A 1 225 ? -0.399 -17.578 -32.75 1 94.19 225 GLY A CA 1
ATOM 1864 C C . GLY A 1 225 ? 0.506 -17.078 -31.641 1 94.19 225 GLY A C 1
ATOM 1865 O O . GLY A 1 225 ? 1.193 -17.859 -30.969 1 94.19 225 GLY A O 1
ATOM 1866 N N . PHE A 1 226 ? 0.561 -15.805 -31.406 1 96.88 226 PHE A N 1
ATOM 1867 C CA . PHE A 1 226 ? 1.467 -15.188 -30.438 1 96.88 226 PHE A CA 1
ATOM 1868 C C . PHE A 1 226 ? 1.085 -15.57 -29.016 1 96.88 226 PHE A C 1
ATOM 1870 O O . PHE A 1 226 ? 1.956 -15.773 -28.172 1 96.88 226 PHE A O 1
ATOM 1877 N N . GLY A 1 227 ? -0.174 -15.703 -28.797 1 96.5 227 GLY A N 1
ATOM 1878 C CA . GLY A 1 227 ? -0.625 -16.141 -27.484 1 96.5 227 GLY A CA 1
ATOM 1879 C C . GLY A 1 227 ? -0.122 -17.531 -27.125 1 96.5 227 GLY A C 1
ATOM 1880 O O . GLY A 1 227 ? 0.438 -17.719 -26.031 1 96.5 227 GLY A O 1
ATOM 1881 N N . SER A 1 228 ? -0.288 -18.391 -28.078 1 96.5 228 SER A N 1
ATOM 1882 C CA . SER A 1 228 ? 0.183 -19.75 -27.859 1 96.5 228 SER A CA 1
ATOM 1883 C C . SER A 1 228 ? 1.694 -19.797 -27.656 1 96.5 228 SER A C 1
ATOM 1885 O O . SER A 1 228 ? 2.195 -20.547 -26.828 1 96.5 228 SER A O 1
ATOM 1887 N N . LEU A 1 229 ? 2.326 -18.984 -28.406 1 97.12 229 LEU A N 1
ATOM 1888 C CA . LEU A 1 229 ? 3.783 -18.953 -28.344 1 97.12 229 LEU A CA 1
ATOM 1889 C C . LEU A 1 229 ? 4.262 -18.5 -26.969 1 97.12 229 LEU A C 1
ATOM 1891 O O . LEU A 1 229 ? 5.148 -19.109 -26.375 1 97.12 229 LEU A O 1
ATOM 1895 N N . VAL A 1 230 ? 3.699 -17.469 -26.406 1 97.62 230 VAL A N 1
ATOM 1896 C CA . VAL A 1 230 ? 4.137 -16.953 -25.125 1 97.62 230 VAL A CA 1
ATOM 1897 C C . VAL A 1 230 ? 3.764 -17.938 -24.016 1 97.62 230 VAL A C 1
ATOM 1899 O O . VAL A 1 230 ? 4.492 -18.094 -23.031 1 97.62 230 VAL A O 1
ATOM 1902 N N . VAL A 1 231 ? 2.617 -18.594 -24.156 1 97.38 231 VAL A N 1
ATOM 1903 C CA . VAL A 1 231 ? 2.211 -19.609 -23.172 1 97.38 231 VAL A CA 1
ATOM 1904 C C . VAL A 1 231 ? 3.234 -20.734 -23.141 1 97.38 231 VAL A C 1
ATOM 1906 O O . VAL A 1 231 ? 3.678 -21.156 -22.078 1 97.38 231 VAL A O 1
ATOM 1909 N N . ARG A 1 232 ? 3.613 -21.203 -24.328 1 96.94 232 ARG A N 1
ATOM 1910 C CA . ARG A 1 232 ? 4.621 -22.266 -24.406 1 96.94 232 ARG A CA 1
ATOM 1911 C C . ARG A 1 232 ? 5.93 -21.812 -23.766 1 96.94 232 ARG A C 1
ATOM 1913 O O . ARG A 1 232 ? 6.566 -22.578 -23.031 1 96.94 232 ARG A O 1
ATOM 1920 N N . ALA A 1 233 ? 6.277 -20.625 -24.016 1 96.69 233 ALA A N 1
ATOM 1921 C CA . ALA A 1 233 ? 7.551 -20.094 -23.531 1 96.69 233 ALA A CA 1
ATOM 1922 C C . ALA A 1 233 ? 7.555 -19.984 -22.016 1 96.69 233 ALA A C 1
ATOM 1924 O O . ALA A 1 233 ? 8.516 -20.375 -21.359 1 96.69 233 ALA A O 1
ATOM 1925 N N . VAL A 1 234 ? 6.5 -19.453 -21.438 1 96.56 234 VAL A N 1
ATOM 1926 C CA . VAL A 1 234 ? 6.43 -19.312 -20 1 96.56 234 VAL A CA 1
ATOM 1927 C C . VAL A 1 234 ? 6.352 -20.703 -19.344 1 96.56 234 VAL A C 1
ATOM 1929 O O . VAL A 1 234 ? 6.941 -20.922 -18.281 1 96.56 234 VAL A O 1
ATOM 1932 N N . ALA A 1 235 ? 5.625 -21.578 -19.969 1 95.5 235 ALA A N 1
ATOM 1933 C CA . ALA A 1 235 ? 5.531 -22.953 -19.453 1 95.5 235 ALA A CA 1
ATOM 1934 C C . ALA A 1 235 ? 6.914 -23.578 -19.328 1 95.5 235 ALA A C 1
ATOM 1936 O O . ALA A 1 235 ? 7.223 -24.219 -18.312 1 95.5 235 ALA A O 1
ATOM 1937 N N . LYS A 1 236 ? 7.68 -23.359 -20.297 1 94 236 LYS A N 1
ATOM 1938 C CA . LYS A 1 236 ? 9.047 -23.875 -20.266 1 94 236 LYS A CA 1
ATOM 1939 C C . LYS A 1 236 ? 9.852 -23.219 -19.156 1 94 236 LYS A C 1
ATOM 1941 O O . LYS A 1 236 ? 10.625 -23.891 -18.453 1 94 236 LYS A O 1
ATOM 1946 N N . GLU A 1 237 ? 9.68 -21.969 -19.016 1 93 237 GLU A N 1
ATOM 1947 C CA . GLU A 1 237 ? 10.375 -21.234 -17.953 1 93 237 GLU A CA 1
ATOM 1948 C C . GLU A 1 237 ? 9.984 -21.766 -16.578 1 93 237 GLU A C 1
ATOM 1950 O O . GLU A 1 237 ? 10.82 -21.859 -15.672 1 93 237 GLU A O 1
ATOM 1955 N N . MET A 1 238 ? 8.773 -22.078 -16.391 1 91.69 238 MET A N 1
ATOM 1956 C CA . MET A 1 238 ? 8.25 -22.562 -15.117 1 91.69 238 MET A CA 1
ATOM 1957 C C . MET A 1 238 ? 8.875 -23.906 -14.758 1 91.69 238 MET A C 1
ATOM 1959 O O . MET A 1 238 ? 9.125 -24.188 -13.586 1 91.69 238 MET A O 1
ATOM 1963 N N . THR A 1 239 ? 9.156 -24.734 -15.758 1 89.75 239 THR A N 1
ATOM 1964 C CA . THR A 1 239 ? 9.758 -26.031 -15.516 1 89.75 239 THR A CA 1
ATOM 1965 C C . THR A 1 239 ? 11.156 -25.891 -14.914 1 89.75 239 THR A C 1
ATOM 1967 O O . THR A 1 239 ? 11.602 -26.734 -14.148 1 89.75 239 THR A O 1
ATOM 1970 N N . LYS A 1 240 ? 11.797 -24.797 -15.234 1 86.88 240 LYS A N 1
ATOM 1971 C CA . LYS A 1 240 ? 13.148 -24.562 -14.742 1 86.88 240 LYS A CA 1
ATOM 1972 C C . LYS A 1 240 ? 13.156 -24.391 -13.227 1 86.88 240 LYS A C 1
ATOM 1974 O O . LYS A 1 240 ? 14.188 -24.578 -12.578 1 86.88 240 LYS A O 1
ATOM 1979 N N . VAL A 1 241 ? 12.008 -24.078 -12.711 1 85.12 241 VAL A N 1
ATOM 1980 C CA . VAL A 1 241 ? 11.938 -23.891 -11.266 1 85.12 241 VAL A CA 1
ATOM 1981 C C . VAL A 1 241 ? 11.102 -25.016 -10.641 1 85.12 241 VAL A C 1
ATOM 1983 O O . VAL A 1 241 ? 10.602 -24.875 -9.523 1 85.12 241 VAL A O 1
ATOM 1986 N N . GLY A 1 242 ? 10.875 -26 -11.422 1 85.06 242 GLY A N 1
ATOM 1987 C CA . GLY A 1 242 ? 10.258 -27.219 -10.898 1 85.06 242 GLY A CA 1
ATOM 1988 C C . GLY A 1 242 ? 8.742 -27.125 -10.805 1 85.06 242 GLY A C 1
ATOM 1989 O O . GLY A 1 242 ? 8.125 -27.812 -9.992 1 85.06 242 GLY A O 1
ATOM 1990 N N . MET A 1 243 ? 8.172 -26.328 -11.586 1 88.31 243 MET A N 1
ATOM 1991 C CA . MET A 1 243 ? 6.73 -26.125 -11.516 1 88.31 243 MET A CA 1
ATOM 1992 C C . MET A 1 243 ? 6.035 -26.703 -12.742 1 88.31 243 MET A C 1
ATOM 1994 O O . MET A 1 243 ? 6.551 -26.594 -13.859 1 88.31 243 MET A O 1
ATOM 1998 N N . ASN A 1 244 ? 4.883 -27.359 -12.523 1 92.75 244 ASN A N 1
ATOM 1999 C CA . ASN A 1 244 ? 3.955 -27.578 -13.625 1 92.75 244 ASN A CA 1
ATOM 2000 C C . ASN A 1 244 ? 3.365 -26.25 -14.125 1 92.75 244 ASN A C 1
ATOM 2002 O O . ASN A 1 244 ? 3.393 -25.25 -13.414 1 92.75 244 ASN A O 1
ATOM 2006 N N . CYS A 1 245 ? 2.936 -26.359 -15.32 1 95.12 245 CYS A N 1
ATOM 2007 C CA . CYS A 1 245 ? 2.266 -25.172 -15.836 1 95.12 245 CYS A CA 1
ATOM 2008 C C . CYS A 1 245 ? 0.755 -25.281 -15.664 1 95.12 245 CYS A C 1
ATOM 2010 O O . CYS A 1 245 ? 0.136 -26.219 -16.156 1 95.12 245 CYS A O 1
ATOM 2012 N N . GLN A 1 246 ? 0.226 -24.328 -14.922 1 97.12 246 GLN A N 1
ATOM 2013 C CA . GLN A 1 246 ? -1.215 -24.297 -14.703 1 97.12 246 GLN A CA 1
ATOM 2014 C C . GLN A 1 246 ? -1.801 -22.953 -15.102 1 97.12 246 GLN A C 1
ATOM 2016 O O . GLN A 1 246 ? -1.069 -21.969 -15.258 1 97.12 246 GLN A O 1
ATOM 2021 N N . ALA A 1 247 ? -3.084 -22.969 -15.383 1 97.12 247 ALA A N 1
ATOM 2022 C CA . ALA A 1 247 ? -3.809 -21.766 -15.758 1 97.12 247 ALA A CA 1
ATOM 2023 C C . ALA A 1 247 ? -5.285 -21.859 -15.383 1 97.12 247 ALA A C 1
ATOM 2025 O O . ALA A 1 247 ? -5.848 -22.969 -15.352 1 97.12 247 ALA A O 1
ATOM 2026 N N . ILE A 1 248 ? -5.82 -20.719 -15.07 1 96.75 248 ILE A N 1
ATOM 2027 C CA . ILE A 1 248 ? -7.266 -20.688 -14.859 1 96.75 248 ILE A CA 1
ATOM 2028 C C . ILE A 1 248 ? -7.926 -19.875 -15.977 1 96.75 248 ILE A C 1
ATOM 2030 O O . ILE A 1 248 ? -7.445 -18.797 -16.344 1 96.75 248 ILE A O 1
ATOM 2034 N N . VAL A 1 249 ? -8.969 -20.469 -16.578 1 96.31 249 VAL A N 1
ATOM 2035 C CA . VAL A 1 249 ? -9.711 -19.844 -17.672 1 96.31 249 VAL A CA 1
ATOM 2036 C C . VAL A 1 249 ? -11.203 -19.859 -17.375 1 96.31 249 VAL A C 1
ATOM 2038 O O . VAL A 1 249 ? -11.75 -20.906 -17 1 96.31 249 VAL A O 1
ATOM 2041 N N . HIS A 1 250 ? -11.789 -18.688 -17.516 1 94.06 250 HIS A N 1
ATOM 2042 C CA . HIS A 1 250 ? -13.242 -18.672 -17.359 1 94.06 250 HIS A CA 1
ATOM 2043 C C . HIS A 1 250 ? -13.906 -19.656 -18.297 1 94.06 250 HIS A C 1
ATOM 2045 O O . HIS A 1 250 ? -13.555 -19.734 -19.484 1 94.06 250 HIS A O 1
ATOM 2051 N N . CYS A 1 251 ? -14.906 -20.281 -17.781 1 92.94 251 CYS A N 1
ATOM 2052 C CA . CYS A 1 251 ? -15.586 -21.297 -18.594 1 92.94 251 CYS A CA 1
ATOM 2053 C C . CYS A 1 251 ? -16.219 -20.688 -19.828 1 92.94 251 CYS A C 1
ATOM 2055 O O . CYS A 1 251 ? -16.281 -21.312 -20.875 1 92.94 251 CYS A O 1
ATOM 2057 N N . ALA A 1 252 ? -16.578 -19.391 -19.734 1 92 252 ALA A N 1
ATOM 2058 C CA . ALA A 1 252 ? -17.266 -18.703 -20.828 1 92 252 ALA A CA 1
ATOM 2059 C C . ALA A 1 252 ? -16.266 -18.234 -21.891 1 92 252 ALA A C 1
ATOM 2061 O O . ALA A 1 252 ? -16.672 -17.844 -22.984 1 92 252 ALA A O 1
ATOM 2062 N N . ASN A 1 253 ? -15.008 -18.281 -21.594 1 92.62 253 ASN A N 1
ATOM 2063 C CA . ASN A 1 253 ? -13.977 -17.859 -22.547 1 92.62 253 ASN A CA 1
ATOM 2064 C C . ASN A 1 253 ? -13.609 -18.984 -23.5 1 92.62 253 ASN A C 1
ATOM 2066 O O . ASN A 1 253 ? -12.547 -19.594 -23.375 1 92.62 253 ASN A O 1
ATOM 2070 N N . GLU A 1 254 ? -14.336 -19.094 -24.5 1 93.62 254 GLU A N 1
ATOM 2071 C CA . GLU A 1 254 ? -14.203 -20.219 -25.438 1 93.62 254 GLU A CA 1
ATOM 2072 C C . GLU A 1 254 ? -12.867 -20.172 -26.172 1 93.62 254 GLU A C 1
ATOM 2074 O O . GLU A 1 254 ? -12.266 -21.219 -26.422 1 93.62 254 GLU A O 1
ATOM 2079 N N . ILE A 1 255 ? -12.469 -19.031 -26.453 1 90.56 255 ILE A N 1
ATOM 2080 C CA . ILE A 1 255 ? -11.25 -18.859 -27.234 1 90.56 255 ILE A CA 1
ATOM 2081 C C . ILE A 1 255 ? -10.055 -19.359 -26.422 1 90.56 255 ILE A C 1
ATOM 2083 O O . ILE A 1 255 ? -9.258 -20.172 -26.906 1 90.56 255 ILE A O 1
ATOM 2087 N N . SER A 1 256 ? -9.945 -18.953 -25.188 1 93.19 256 SER A N 1
ATOM 2088 C CA . SER A 1 256 ? -8.852 -19.375 -24.328 1 93.19 256 SER A CA 1
ATOM 2089 C C . SER A 1 256 ? -8.938 -20.875 -24.016 1 93.19 256 SER A C 1
ATOM 2091 O O . SER A 1 256 ? -7.926 -21.578 -24.047 1 93.19 256 SER A O 1
ATOM 2093 N N . ASN A 1 257 ? -10.102 -21.359 -23.75 1 95.94 257 ASN A N 1
ATOM 2094 C CA . ASN A 1 257 ? -10.281 -22.781 -23.484 1 95.94 257 ASN A CA 1
ATOM 2095 C C . ASN A 1 257 ? -9.812 -23.625 -24.656 1 95.94 257 ASN A C 1
ATOM 2097 O O . ASN A 1 257 ? -9.125 -24.641 -24.469 1 95.94 257 ASN A O 1
ATOM 2101 N N . ALA A 1 258 ? -10.164 -23.203 -25.828 1 95.56 258 ALA A N 1
ATOM 2102 C CA . ALA A 1 258 ? -9.742 -23.922 -27.016 1 95.56 258 ALA A CA 1
ATOM 2103 C C . ALA A 1 258 ? -8.227 -23.875 -27.188 1 95.56 258 ALA A C 1
ATOM 2105 O O . ALA A 1 258 ? -7.609 -24.891 -27.547 1 95.56 258 ALA A O 1
ATOM 2106 N N . MET A 1 259 ? -7.672 -22.766 -26.922 1 95.06 259 MET A N 1
ATOM 2107 C CA . MET A 1 259 ? -6.227 -22.609 -27.047 1 95.06 259 MET A CA 1
ATOM 2108 C C . MET A 1 259 ? -5.488 -23.547 -26.094 1 95.06 259 MET A C 1
ATOM 2110 O O . MET A 1 259 ? -4.574 -24.266 -26.516 1 95.06 259 MET A O 1
ATOM 2114 N N . PHE A 1 260 ? -5.891 -23.594 -24.875 1 97.12 260 PHE A N 1
ATOM 2115 C CA . PHE A 1 260 ? -5.211 -24.422 -23.891 1 97.12 260 PHE A CA 1
ATOM 2116 C C . PHE A 1 260 ? -5.387 -25.891 -24.203 1 97.12 260 PHE A C 1
ATOM 2118 O O . PHE A 1 260 ? -4.445 -26.688 -24.062 1 97.12 260 PHE A O 1
ATOM 2125 N N . THR A 1 261 ? -6.555 -26.234 -24.688 1 96.81 261 THR A N 1
ATOM 2126 C CA . THR A 1 261 ? -6.797 -27.609 -25.094 1 96.81 261 THR A CA 1
ATOM 2127 C C . THR A 1 261 ? -5.883 -28 -26.25 1 96.81 261 THR A C 1
ATOM 2129 O O . THR A 1 261 ? -5.266 -29.062 -26.234 1 96.81 261 THR A O 1
ATOM 2132 N N . LYS A 1 262 ? -5.789 -27.125 -27.172 1 95.62 262 LYS A N 1
ATOM 2133 C CA . LYS A 1 262 ? -4.953 -27.359 -28.344 1 95.62 262 LYS A CA 1
ATOM 2134 C C . LYS A 1 262 ? -3.486 -27.516 -27.953 1 95.62 262 LYS A C 1
ATOM 2136 O O . LYS A 1 262 ? -2.748 -28.281 -28.578 1 95.62 262 LYS A O 1
ATOM 2141 N N . LEU A 1 263 ? -3.078 -26.828 -26.938 1 95.69 263 LEU A N 1
ATOM 2142 C CA . LEU A 1 263 ? -1.692 -26.844 -26.484 1 95.69 263 LEU A CA 1
ATOM 2143 C C . LEU A 1 263 ? -1.405 -28.094 -25.656 1 95.69 263 LEU A C 1
ATOM 2145 O O . LEU A 1 263 ? -0.26 -28.344 -25.281 1 95.69 263 LEU A O 1
ATOM 2149 N N . GLY A 1 264 ? -2.447 -28.844 -25.328 1 96.06 264 GLY A N 1
ATOM 2150 C CA . GLY A 1 264 ? -2.244 -30.109 -24.641 1 96.06 264 GLY A CA 1
ATOM 2151 C C . GLY A 1 264 ? -2.564 -30.047 -23.156 1 96.06 264 GLY A C 1
ATOM 2152 O O . GLY A 1 264 ? -2.348 -31 -22.422 1 96.06 264 GLY A O 1
ATOM 2153 N N . PHE A 1 265 ? -3.088 -28.891 -22.719 1 97.19 265 PHE A N 1
ATOM 2154 C CA . PHE A 1 265 ? -3.502 -28.781 -21.328 1 97.19 265 PHE A CA 1
ATOM 2155 C C . PHE A 1 265 ? -4.758 -29.609 -21.062 1 97.19 265 PHE A C 1
ATOM 2157 O O . PHE A 1 265 ? -5.562 -29.828 -21.984 1 97.19 265 PHE A O 1
ATOM 2164 N N . GLU A 1 266 ? -4.91 -30.062 -19.797 1 97.31 266 GLU A N 1
ATOM 2165 C CA . GLU A 1 266 ? -6.105 -30.781 -19.375 1 97.31 266 GLU A CA 1
ATOM 2166 C C . GLU A 1 266 ? -6.773 -30.109 -18.172 1 97.31 266 GLU A C 1
ATOM 2168 O O . GLU A 1 266 ? -6.09 -29.547 -17.312 1 97.31 266 GLU A O 1
ATOM 2173 N N . VAL A 1 267 ? -8.055 -30.203 -18.156 1 96.81 267 VAL A N 1
ATOM 2174 C CA . VAL A 1 267 ? -8.781 -29.672 -17.016 1 96.81 267 VAL A CA 1
ATOM 2175 C C . VAL A 1 267 ? -8.625 -30.594 -15.82 1 96.81 267 VAL A C 1
ATOM 2177 O O . VAL A 1 267 ? -8.953 -31.781 -15.898 1 96.81 267 VAL A O 1
ATOM 2180 N N . VAL A 1 268 ? -8.133 -30.031 -14.742 1 95.81 268 VAL A N 1
ATOM 2181 C CA . VAL A 1 268 ? -7.867 -30.875 -13.586 1 95.81 268 VAL A CA 1
ATOM 2182 C C . VAL A 1 268 ? -8.742 -30.453 -12.414 1 95.81 268 VAL A C 1
ATOM 2184 O O . VAL A 1 268 ? -8.695 -31.062 -11.344 1 95.81 268 VAL A O 1
ATOM 2187 N N . GLY A 1 269 ? -9.445 -29.438 -12.539 1 94.75 269 GLY A N 1
ATOM 2188 C CA . GLY A 1 269 ? -10.312 -28.938 -11.477 1 94.75 269 GLY A CA 1
ATOM 2189 C C . GLY A 1 269 ? -10.945 -27.594 -11.812 1 94.75 269 GLY A C 1
ATOM 2190 O O . GLY A 1 269 ? -11.078 -27.234 -12.984 1 94.75 269 GLY A O 1
ATOM 2191 N N . SER A 1 270 ? -11.43 -27.062 -10.734 1 95.19 270 SER A N 1
ATOM 2192 C CA . SER A 1 270 ? -12.078 -25.766 -10.852 1 95.19 270 SER A CA 1
ATOM 2193 C C . SER A 1 270 ? -11.836 -24.906 -9.617 1 95.19 270 SER A C 1
ATOM 2195 O O . SER A 1 270 ? -11.625 -25.422 -8.523 1 95.19 270 SER A O 1
ATOM 2197 N N . CYS A 1 271 ? -11.672 -23.656 -9.82 1 96.56 271 CYS A N 1
ATOM 2198 C CA . CYS A 1 271 ? -11.57 -22.656 -8.766 1 96.56 271 CYS A CA 1
ATOM 2199 C C . CYS A 1 271 ? -12.211 -21.344 -9.188 1 96.56 271 CYS A C 1
ATOM 2201 O O . CYS A 1 271 ? -12.773 -21.25 -10.281 1 96.56 271 CYS A O 1
ATOM 2203 N N . PHE A 1 272 ? -12.273 -20.422 -8.25 1 96.69 272 PHE A N 1
ATOM 2204 C CA . PHE A 1 272 ? -12.883 -19.156 -8.633 1 96.69 272 PHE A CA 1
ATOM 2205 C C . PHE A 1 272 ? -12.18 -17.984 -7.941 1 96.69 272 PHE A C 1
ATOM 2207 O O . PHE A 1 272 ? -11.352 -18.203 -7.055 1 96.69 272 PHE A O 1
ATOM 2214 N N . VAL A 1 273 ? -12.406 -16.828 -8.492 1 96.38 273 VAL A N 1
ATOM 2215 C CA . VAL A 1 273 ? -11.891 -15.57 -7.965 1 96.38 273 VAL A CA 1
ATOM 2216 C C . VAL A 1 273 ? -13.055 -14.656 -7.562 1 96.38 273 VAL A C 1
ATOM 2218 O O . VAL A 1 273 ? -14.047 -14.555 -8.289 1 96.38 273 VAL A O 1
ATOM 2221 N N . VAL A 1 274 ? -12.953 -14.078 -6.434 1 96.75 274 VAL A N 1
ATOM 2222 C CA . VAL A 1 274 ? -13.953 -13.102 -5.996 1 96.75 274 VAL A CA 1
ATOM 2223 C C . VAL A 1 274 ? -13.25 -11.852 -5.465 1 96.75 274 VAL A C 1
ATOM 2225 O O . VAL A 1 274 ? -12.109 -11.914 -5.008 1 96.75 274 VAL A O 1
ATOM 2228 N N . ARG A 1 275 ? -13.891 -10.758 -5.609 1 96.69 275 ARG A N 1
ATOM 2229 C CA . ARG A 1 275 ? -13.406 -9.5 -5.047 1 96.69 275 ARG A CA 1
ATOM 2230 C C . ARG A 1 275 ? -14.477 -8.844 -4.184 1 96.69 275 ARG A C 1
ATOM 2232 O O . ARG A 1 275 ? -15.602 -8.625 -4.637 1 96.69 275 ARG A O 1
ATOM 2239 N N . THR A 1 276 ? -14.156 -8.531 -2.975 1 97 276 THR A N 1
ATOM 2240 C CA . THR A 1 276 ? -15.102 -7.898 -2.059 1 97 276 THR A CA 1
ATOM 2241 C C . THR A 1 276 ? -15.039 -6.379 -2.186 1 97 276 THR A C 1
ATOM 2243 O O . THR A 1 276 ? -14.016 -5.828 -2.604 1 97 276 THR A O 1
ATOM 2246 N N . LYS A 1 277 ? -16.125 -5.766 -1.887 1 95.38 277 LYS A N 1
ATOM 2247 C CA . LYS A 1 277 ? -16.219 -4.309 -1.903 1 95.38 277 LYS A CA 1
ATOM 2248 C C . LYS A 1 277 ? -15.828 -3.715 -0.554 1 95.38 277 LYS A C 1
ATOM 2250 O O . LYS A 1 277 ? -16.281 -4.184 0.492 1 95.38 277 LYS A O 1
ATOM 2255 N N . ALA A 1 278 ? -15.023 -2.732 -0.565 1 94.75 278 ALA A N 1
ATOM 2256 C CA . ALA A 1 278 ? -14.648 -2.055 0.671 1 94.75 278 ALA A CA 1
ATOM 2257 C C . ALA A 1 278 ? -15.82 -1.274 1.253 1 94.75 278 ALA A C 1
ATOM 2259 O O . ALA A 1 278 ? -16.656 -0.763 0.512 1 94.75 278 ALA A O 1
ATOM 2260 N N . ARG A 1 279 ? -15.844 -1.162 2.545 1 94.31 279 ARG A N 1
ATOM 2261 C CA . ARG A 1 279 ? -16.875 -0.391 3.234 1 94.31 279 ARG A CA 1
ATOM 2262 C C . ARG A 1 279 ? -16.281 0.843 3.904 1 94.31 279 ARG A C 1
ATOM 2264 O O . ARG A 1 279 ? -16.969 1.552 4.637 1 94.31 279 ARG A O 1
ATOM 2271 N N . LYS A 1 280 ? -15.047 1.074 3.656 1 94.25 280 LYS A N 1
ATOM 2272 C CA . LYS A 1 280 ? -14.328 2.238 4.156 1 94.25 280 LYS A CA 1
ATOM 2273 C C . LYS A 1 280 ? -13.32 2.75 3.127 1 94.25 280 LYS A C 1
ATOM 2275 O O . LYS A 1 280 ? -13.219 2.197 2.029 1 94.25 280 LYS A O 1
ATOM 2280 N N . LEU A 1 281 ? -12.727 3.893 3.443 1 94.19 281 LEU A N 1
ATOM 2281 C CA . LEU A 1 281 ? -11.688 4.422 2.559 1 94.19 281 LEU A CA 1
ATOM 2282 C C . LEU A 1 281 ? -10.46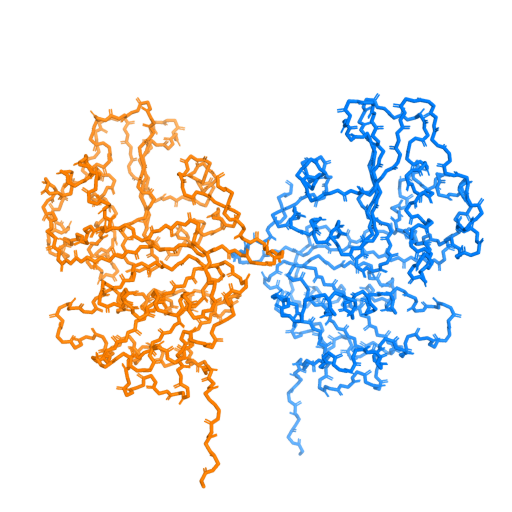1 3.523 2.564 1 94.19 281 LEU A C 1
ATOM 2284 O O . LEU A 1 281 ? -9.867 3.281 3.619 1 94.19 281 LEU A O 1
ATOM 2288 N N . VAL A 1 282 ? -10.188 2.975 1.397 1 93.69 282 VAL A N 1
ATOM 2289 C CA . VAL A 1 282 ? -9.047 2.068 1.284 1 93.69 282 VAL A CA 1
ATOM 2290 C C . VAL A 1 282 ? -8.188 2.471 0.091 1 93.69 282 VAL A C 1
ATOM 2292 O O . VAL A 1 282 ? -8.641 3.199 -0.795 1 93.69 282 VAL A O 1
ATOM 2295 N N . GLU A 1 283 ? -7.035 1.985 0.083 1 91.94 283 GLU A N 1
ATOM 2296 C CA . GLU A 1 283 ? -6.062 2.342 -0.948 1 91.94 283 GLU A CA 1
ATOM 2297 C C . GLU A 1 283 ? -6.32 1.569 -2.238 1 91.94 283 GLU A C 1
ATOM 2299 O O . GLU A 1 283 ? -6.285 2.143 -3.328 1 91.94 283 GLU A O 1
ATOM 2304 N N . TYR A 1 284 ? -6.543 0.281 -2.135 1 90.81 284 TYR A N 1
ATOM 2305 C CA . TYR A 1 284 ? -6.609 -0.578 -3.311 1 90.81 284 TYR A CA 1
ATOM 2306 C C . TYR A 1 284 ? -8.047 -0.751 -3.777 1 90.81 284 TYR A C 1
ATOM 2308 O O . TYR A 1 284 ? -8.664 -1.797 -3.549 1 90.81 284 TYR A O 1
ATOM 2316 N N . VAL A 1 285 ? -8.5 0.286 -4.43 1 82.31 285 VAL A N 1
ATOM 2317 C CA . VAL A 1 285 ? -9.891 0.266 -4.863 1 82.31 285 VAL A CA 1
ATOM 2318 C C . VAL A 1 285 ? -9.992 -0.324 -6.27 1 82.31 285 VAL A C 1
ATOM 2320 O O . VAL A 1 285 ? -9.117 -0.092 -7.105 1 82.31 285 VAL A O 1
ATOM 2323 N N . HIS A 1 286 ? -10.914 -1.247 -6.445 1 76.12 286 HIS A N 1
ATOM 2324 C CA . HIS A 1 286 ? -11.242 -1.704 -7.793 1 76.12 286 HIS A CA 1
ATOM 2325 C C . HIS A 1 286 ? -12.18 -0.729 -8.492 1 76.12 286 HIS A C 1
ATOM 2327 O O . HIS A 1 286 ? -13.234 -0.374 -7.949 1 76.12 286 HIS A O 1
ATOM 2333 N N . GLU A 1 287 ? -11.641 0.054 -9.484 1 62.22 287 GLU A N 1
ATOM 2334 C CA . GLU A 1 287 ? -12.539 0.958 -10.203 1 62.22 287 GLU A CA 1
ATOM 2335 C C . GLU A 1 287 ? -13.438 0.193 -11.172 1 62.22 287 GLU A C 1
ATOM 2337 O O . GLU A 1 287 ? -12.984 -0.719 -11.859 1 62.22 287 GLU A O 1
ATOM 2342 N N . SER A 1 288 ? -14.703 -0.084 -10.75 1 51.94 288 SER A N 1
ATOM 2343 C CA . SER A 1 288 ? -15.695 -0.767 -11.57 1 51.94 288 SER A CA 1
ATOM 2344 C C . SER A 1 288 ? -15.672 -0.253 -13.008 1 51.94 288 SER A C 1
ATOM 2346 O O . SER A 1 288 ? -15.32 0.901 -13.25 1 51.94 288 SER A O 1
ATOM 2348 N N . MET B 1 1 ? 25.625 -7.836 33.094 1 26.11 1 MET B N 1
ATOM 2349 C CA . MET B 1 1 ? 24.344 -7.18 32.875 1 26.11 1 MET B CA 1
ATOM 2350 C C . MET B 1 1 ? 23.953 -7.238 31.391 1 26.11 1 MET B C 1
ATOM 2352 O O . MET B 1 1 ? 24.688 -6.75 30.531 1 26.11 1 MET B O 1
ATOM 2356 N N . MET B 1 2 ? 23.297 -8.148 30.75 1 32.62 2 MET B N 1
ATOM 2357 C CA . MET B 1 2 ? 23.109 -8.508 29.359 1 32.62 2 MET B CA 1
ATOM 2358 C C . MET B 1 2 ? 22.594 -7.312 28.547 1 32.62 2 MET B C 1
ATOM 2360 O O . MET B 1 2 ? 21.625 -6.672 28.938 1 32.62 2 MET B O 1
ATOM 2364 N N . LEU B 1 3 ? 23.312 -6.41 27.984 1 42.69 3 LEU B N 1
ATOM 2365 C CA . LEU B 1 3 ? 23.078 -5.207 27.203 1 42.69 3 LEU B CA 1
ATOM 2366 C C . LEU B 1 3 ? 21.828 -5.371 26.328 1 42.69 3 LEU B C 1
ATOM 2368 O O . LEU B 1 3 ? 21.781 -6.23 25.453 1 42.69 3 LEU B O 1
ATOM 2372 N N . ASN B 1 4 ? 20.641 -5.238 26.781 1 59.22 4 ASN B N 1
ATOM 2373 C CA . ASN B 1 4 ? 19.344 -5.438 26.141 1 59.22 4 ASN B CA 1
ATOM 2374 C C . ASN B 1 4 ? 19.266 -4.75 24.781 1 59.22 4 ASN B C 1
ATOM 2376 O O . ASN B 1 4 ? 19.656 -3.59 24.641 1 59.22 4 ASN B O 1
ATOM 2380 N N . SER B 1 5 ? 19.234 -5.426 23.609 1 85.5 5 SER B N 1
ATOM 2381 C CA . SER B 1 5 ? 19.234 -4.973 22.219 1 85.5 5 SER B CA 1
ATOM 2382 C C . SER B 1 5 ? 18.094 -4.004 21.953 1 85.5 5 SER B C 1
ATOM 2384 O O . SER B 1 5 ? 16.984 -4.184 22.469 1 85.5 5 SER B O 1
ATOM 2386 N N . ASP B 1 6 ? 18.422 -2.758 21.469 1 95.75 6 ASP B N 1
ATOM 2387 C CA . ASP B 1 6 ? 17.469 -1.721 21.094 1 95.75 6 ASP B CA 1
ATOM 2388 C C . ASP B 1 6 ? 16.344 -2.293 20.219 1 95.75 6 ASP B C 1
ATOM 2390 O O . ASP B 1 6 ? 16.594 -3.131 19.359 1 95.75 6 ASP B O 1
ATOM 2394 N N . GLU B 1 7 ? 15.117 -1.962 20.641 1 97.38 7 GLU B N 1
ATOM 2395 C CA . GLU B 1 7 ? 13.977 -2.379 19.828 1 97.38 7 GLU B CA 1
ATOM 2396 C C . GLU B 1 7 ? 12.992 -1.231 19.625 1 97.38 7 GLU B C 1
ATOM 2398 O O . GLU B 1 7 ? 12.789 -0.414 20.516 1 97.38 7 GLU B O 1
ATOM 2403 N N . LEU B 1 8 ? 12.43 -1.157 18.453 1 97.88 8 LEU B N 1
ATOM 2404 C CA . LEU B 1 8 ? 11.297 -0.27 18.234 1 97.88 8 LEU B CA 1
ATOM 2405 C C . LEU B 1 8 ? 10.023 -0.842 18.844 1 97.88 8 LEU B C 1
ATOM 2407 O O . LEU B 1 8 ? 9.656 -1.987 18.578 1 97.88 8 LEU B O 1
ATOM 2411 N N . THR B 1 9 ? 9.383 -0.121 19.641 1 98.12 9 THR B N 1
ATOM 2412 C CA . THR B 1 9 ? 8.172 -0.569 20.312 1 98.12 9 THR B CA 1
ATOM 2413 C C . THR B 1 9 ? 6.984 0.315 19.953 1 98.12 9 THR B C 1
ATOM 2415 O O . THR B 1 9 ? 7.121 1.535 19.844 1 98.12 9 THR B O 1
ATOM 2418 N N . PRO B 1 10 ? 5.836 -0.322 19.766 1 98.12 10 PRO B N 1
ATOM 2419 C CA . PRO B 1 10 ? 4.652 0.48 19.438 1 98.12 10 PRO B CA 1
ATOM 2420 C C . PRO B 1 10 ? 4.129 1.273 20.625 1 98.12 10 PRO B C 1
ATOM 2422 O O . PRO B 1 10 ? 4.195 0.8 21.766 1 98.12 10 PRO B O 1
ATOM 2425 N N . ILE B 1 11 ? 3.717 2.441 20.375 1 98.56 11 ILE B N 1
ATOM 2426 C CA . ILE B 1 11 ? 2.92 3.199 21.344 1 98.56 11 ILE B CA 1
ATOM 2427 C C . ILE B 1 11 ? 1.434 2.951 21.078 1 98.56 11 ILE B C 1
ATOM 2429 O O . ILE B 1 11 ? 0.908 3.314 20.031 1 98.56 11 ILE B O 1
ATOM 2433 N N . ALA B 1 12 ? 0.777 2.402 22.016 1 97.88 12 ALA B N 1
ATOM 2434 C CA . ALA B 1 12 ? -0.629 2.041 21.859 1 97.88 12 ALA B CA 1
ATOM 2435 C C . ALA B 1 12 ? -1.493 3.283 21.656 1 97.88 12 ALA B C 1
ATOM 2437 O O . ALA B 1 12 ? -1.271 4.312 22.297 1 97.88 12 ALA B O 1
ATOM 2438 N N . PRO B 1 13 ? -2.539 3.17 20.828 1 98.25 13 PRO B N 1
ATOM 2439 C CA . PRO B 1 13 ? -3.4 4.32 20.547 1 98.25 13 PRO B CA 1
ATOM 2440 C C . PRO B 1 13 ? -3.967 4.957 21.812 1 98.25 13 PRO B C 1
ATOM 2442 O O . PRO B 1 13 ? -4.125 6.18 21.875 1 98.25 13 PRO B O 1
ATOM 2445 N N . ARG B 1 14 ? -4.246 4.141 22.797 1 98 14 ARG B N 1
ATOM 2446 C CA . ARG B 1 14 ? -4.805 4.668 24.047 1 98 14 ARG B CA 1
ATOM 2447 C C . ARG B 1 14 ? -3.84 5.652 24.703 1 98 14 ARG B C 1
ATOM 2449 O O . ARG B 1 14 ? -4.25 6.48 25.516 1 98 14 ARG B O 1
ATOM 2456 N N . HIS B 1 15 ? -2.543 5.605 24.328 1 98.69 15 HIS B N 1
ATOM 2457 C CA . HIS B 1 15 ? -1.534 6.461 24.938 1 98.69 15 HIS B CA 1
ATOM 2458 C C . HIS B 1 15 ? -1.218 7.664 24.062 1 98.69 15 HIS B C 1
ATOM 2460 O O . HIS B 1 15 ? -0.427 8.531 24.438 1 98.69 15 HIS B O 1
ATOM 2466 N N . TRP B 1 16 ? -1.767 7.781 22.891 1 98.75 16 TRP B N 1
ATOM 2467 C CA . TRP B 1 16 ? -1.443 8.852 21.953 1 98.75 16 TRP B CA 1
ATOM 2468 C C . TRP B 1 16 ? -1.803 10.211 22.531 1 98.75 16 TRP B C 1
ATOM 2470 O O . TRP B 1 16 ? -1.062 11.188 22.359 1 98.75 16 TRP B O 1
ATOM 2480 N N . PRO B 1 17 ? -2.953 10.344 23.281 1 98.69 17 PRO B N 1
ATOM 2481 C CA . PRO B 1 17 ? -3.24 11.648 23.891 1 98.69 17 PRO B CA 1
ATOM 2482 C C . PRO B 1 17 ? -2.178 12.078 24.891 1 98.69 17 PRO B C 1
ATOM 2484 O O . PRO B 1 17 ? -1.808 13.25 24.938 1 98.69 17 PRO B O 1
ATOM 2487 N N . GLU B 1 18 ? -1.738 11.102 25.641 1 98.81 18 GLU B N 1
ATOM 2488 C CA . GLU B 1 18 ? -0.656 11.406 26.562 1 98.81 18 GLU B CA 1
ATOM 2489 C C . GLU B 1 18 ? 0.613 11.812 25.812 1 98.81 18 GLU B C 1
ATOM 2491 O O . GLU B 1 18 ? 1.27 12.789 26.188 1 98.81 18 GLU B O 1
ATOM 2496 N N . LEU B 1 19 ? 0.973 11.07 24.812 1 98.88 19 LEU B N 1
ATOM 2497 C CA . LEU B 1 19 ? 2.117 11.406 23.969 1 98.88 19 LEU B CA 1
ATOM 2498 C C . LEU B 1 19 ? 1.983 12.812 23.406 1 98.88 19 LEU B C 1
ATOM 2500 O O . LEU B 1 19 ? 2.91 13.617 23.516 1 98.88 19 LEU B O 1
ATOM 2504 N N . ARG B 1 20 ? 0.879 13.109 22.812 1 98.56 20 ARG B N 1
ATOM 2505 C CA . ARG B 1 20 ? 0.585 14.422 22.234 1 98.56 20 ARG B CA 1
ATOM 2506 C C . ARG B 1 20 ? 0.845 15.539 23.234 1 98.56 20 ARG B C 1
ATOM 2508 O O . ARG B 1 20 ? 1.456 16.547 22.906 1 98.56 20 ARG B O 1
ATOM 2515 N N . ASP B 1 21 ? 0.381 15.367 24.438 1 98.5 21 ASP B N 1
ATOM 2516 C CA . ASP B 1 21 ? 0.385 16.422 25.453 1 98.5 21 ASP B CA 1
ATOM 2517 C C . ASP B 1 21 ? 1.804 16.719 25.938 1 98.5 21 ASP B C 1
ATOM 2519 O O . ASP B 1 21 ? 2.064 17.766 26.516 1 98.5 21 ASP B O 1
ATOM 2523 N N . LEU B 1 22 ? 2.717 15.75 25.734 1 98.62 22 LEU B N 1
ATOM 2524 C CA . LEU B 1 22 ? 4.113 16.016 26.047 1 98.62 22 LEU B CA 1
ATOM 2525 C C . LEU B 1 22 ? 4.621 17.234 25.266 1 98.62 22 LEU B C 1
ATOM 2527 O O . LEU B 1 22 ? 5.492 17.969 25.75 1 98.62 22 LEU B O 1
ATOM 2531 N N . PHE B 1 23 ? 4.078 17.484 24.188 1 98.25 23 PHE B N 1
ATOM 2532 C CA . PHE B 1 23 ? 4.625 18.484 23.281 1 98.25 23 PHE B CA 1
ATOM 2533 C C . PHE B 1 23 ? 4.027 19.859 23.562 1 98.25 23 PHE B C 1
ATOM 2535 O O . PHE B 1 23 ? 4.289 20.812 22.828 1 98.25 23 PHE B O 1
ATOM 2542 N N . LYS B 1 24 ? 3.287 19.984 24.641 1 97.19 24 LYS B N 1
ATOM 2543 C CA . LYS B 1 24 ? 2.771 21.281 25.078 1 97.19 24 LYS B CA 1
ATOM 2544 C C . LYS B 1 24 ? 3.824 22.047 25.875 1 97.19 24 LYS B C 1
ATOM 2546 O O . LYS B 1 24 ? 3.668 23.25 26.125 1 97.19 24 LYS B O 1
ATOM 2551 N N . VAL B 1 25 ? 4.855 21.328 26.156 1 96.69 25 VAL B N 1
ATOM 2552 C CA . VAL B 1 25 ? 5.934 22.016 26.875 1 96.69 25 VAL B CA 1
ATOM 2553 C C . VAL B 1 25 ? 6.492 23.141 26.016 1 96.69 25 VAL B C 1
ATOM 2555 O O . VAL B 1 25 ? 6.664 22.984 24.812 1 96.69 25 VAL B O 1
ATOM 2558 N N . ASP B 1 26 ? 6.727 24.359 26.672 1 94.31 26 ASP B N 1
ATOM 2559 C CA . ASP B 1 26 ? 7.246 25.547 26 1 94.31 26 ASP B CA 1
ATOM 2560 C C . ASP B 1 26 ? 6.402 25.875 24.766 1 94.31 26 ASP B C 1
ATOM 2562 O O . ASP B 1 26 ? 6.938 26.188 23.703 1 94.31 26 ASP B O 1
ATOM 2566 N N . TRP B 1 27 ? 5.141 25.828 24.953 1 93.12 27 TRP B N 1
ATOM 2567 C CA . TRP B 1 27 ? 4.207 26.094 23.859 1 93.12 27 TRP B CA 1
ATOM 2568 C C . TRP B 1 27 ? 4.414 27.484 23.281 1 93.12 27 TRP B C 1
ATOM 2570 O O . TRP B 1 27 ? 4.57 28.453 24.031 1 93.12 27 TRP B O 1
ATOM 2580 N N . PRO B 1 28 ? 4.473 27.531 21.938 1 92 28 PRO B N 1
ATOM 2581 C CA . PRO B 1 28 ? 4.109 26.609 20.859 1 92 28 PRO B CA 1
ATOM 2582 C C . PRO B 1 28 ? 5.324 26 20.156 1 92 28 PRO B C 1
ATOM 2584 O O . PRO B 1 28 ? 5.246 25.641 18.984 1 92 28 PRO B O 1
ATOM 2587 N N . ARG B 1 29 ? 6.418 25.844 20.875 1 93.19 29 ARG B N 1
ATOM 2588 C CA . ARG B 1 29 ? 7.695 25.438 20.297 1 93.19 29 ARG B CA 1
ATOM 2589 C C . ARG B 1 29 ? 7.574 24.094 19.594 1 93.19 29 ARG B C 1
ATOM 2591 O O . ARG B 1 29 ? 8.227 23.859 18.578 1 93.19 29 ARG B O 1
ATOM 2598 N N . HIS B 1 30 ? 6.723 23.219 20.094 1 96.69 30 HIS B N 1
ATOM 2599 C CA . HIS B 1 30 ? 6.637 21.859 19.594 1 96.69 30 HIS B CA 1
ATOM 2600 C C . HIS B 1 30 ? 5.281 21.578 18.953 1 96.69 30 HIS B C 1
ATOM 2602 O O . HIS B 1 30 ? 4.762 20.469 19.047 1 96.69 30 HIS B O 1
ATOM 2608 N N . GLU B 1 31 ? 4.746 22.578 18.328 1 96.44 31 GLU B N 1
ATOM 2609 C CA . GLU B 1 31 ? 3.375 22.516 17.812 1 96.44 31 GLU B CA 1
ATOM 2610 C C . GLU B 1 31 ? 3.25 21.5 16.672 1 96.44 31 GLU B C 1
ATOM 2612 O O . GLU B 1 31 ? 2.246 20.797 16.578 1 96.44 31 GLU B O 1
ATOM 2617 N N . ILE B 1 32 ? 4.223 21.406 15.812 1 97 32 ILE B N 1
ATOM 2618 C CA . ILE B 1 32 ? 4.168 20.469 14.688 1 97 32 ILE B CA 1
ATOM 2619 C C . ILE B 1 32 ? 4.055 19.031 15.211 1 97 32 ILE B C 1
ATOM 2621 O O . ILE B 1 32 ? 3.24 18.25 14.719 1 97 32 ILE B O 1
ATOM 2625 N N . ALA B 1 33 ? 4.859 18.734 16.219 1 98.12 33 ALA B N 1
ATOM 2626 C CA . ALA B 1 33 ? 4.793 17.406 16.828 1 98.12 33 ALA B CA 1
ATOM 2627 C C . ALA B 1 33 ? 3.424 17.156 17.453 1 98.12 33 ALA B C 1
ATOM 2629 O O . ALA B 1 33 ? 2.834 16.094 17.266 1 98.12 33 ALA B O 1
ATOM 2630 N N . HIS B 1 34 ? 2.977 18.156 18.188 1 97.81 34 HIS B N 1
ATOM 2631 C CA . HIS B 1 34 ? 1.66 18.078 18.797 1 97.81 34 HIS B CA 1
ATOM 2632 C C . HIS B 1 34 ? 0.574 17.828 17.766 1 97.81 34 HIS B C 1
ATOM 2634 O O . HIS B 1 34 ? -0.229 16.891 17.906 1 97.81 34 HIS B O 1
ATOM 2640 N N . SER B 1 35 ? 0.56 18.625 16.719 1 97 35 SER B N 1
ATOM 2641 C CA . SER B 1 35 ? -0.463 18.547 15.688 1 97 35 SER B CA 1
ATOM 2642 C C . SER B 1 35 ? -0.394 17.219 14.938 1 97 35 SER B C 1
ATOM 2644 O O . SER B 1 35 ? -1.424 16.672 14.539 1 97 35 SER B O 1
ATOM 2646 N N . THR B 1 36 ? 0.779 16.703 14.742 1 98.25 36 THR B N 1
ATOM 2647 C CA . THR B 1 36 ? 0.945 15.43 14.047 1 98.25 36 THR B CA 1
ATOM 2648 C C . THR B 1 36 ? 0.287 14.297 14.836 1 98.25 36 THR B C 1
ATOM 2650 O O . THR B 1 36 ? -0.512 13.539 14.281 1 98.25 36 THR B O 1
ATOM 2653 N N . VAL B 1 37 ? 0.61 14.234 16.094 1 98.56 37 VAL B N 1
ATOM 2654 C CA . VAL B 1 37 ? 0.031 13.18 16.922 1 98.56 37 VAL B CA 1
ATOM 2655 C C . VAL B 1 37 ? -1.482 13.367 17.016 1 98.56 37 VAL B C 1
ATOM 2657 O O . VAL B 1 37 ? -2.238 12.398 16.922 1 98.56 37 VAL B O 1
ATOM 2660 N N . GLN B 1 38 ? -1.91 14.609 17.156 1 97.5 38 GLN B N 1
ATOM 2661 C CA . GLN B 1 38 ? -3.34 14.891 17.203 1 97.5 38 GLN B CA 1
ATOM 2662 C C . GLN B 1 38 ? -4.051 14.398 15.953 1 97.5 38 GLN B C 1
ATOM 2664 O O . GLN B 1 38 ? -5.156 13.859 16.031 1 97.5 38 GLN B O 1
ATOM 2669 N N . ASN B 1 39 ? -3.459 14.641 14.828 1 97.25 39 ASN B N 1
ATOM 2670 C CA . ASN B 1 39 ? -4.047 14.172 13.578 1 97.25 39 ASN B CA 1
ATOM 2671 C C . ASN B 1 39 ? -4.309 12.672 13.617 1 97.25 39 ASN B C 1
ATOM 2673 O O . ASN B 1 39 ? -5.391 12.219 13.234 1 97.25 39 ASN B O 1
ATOM 2677 N N . TYR B 1 40 ? -3.363 11.93 14.055 1 98.31 40 TYR B N 1
ATOM 2678 C CA . TYR B 1 40 ? -3.514 10.477 14.016 1 98.31 40 TYR B CA 1
ATOM 2679 C C . TYR B 1 40 ? -4.477 10.008 15.094 1 98.31 40 TYR B C 1
ATOM 2681 O O . TYR B 1 40 ? -5.145 8.984 14.938 1 98.31 40 TYR B O 1
ATOM 2689 N N . ILE B 1 41 ? -4.578 10.742 16.203 1 98.06 41 ILE B N 1
ATOM 2690 C CA . ILE B 1 41 ? -5.656 10.492 17.141 1 98.06 41 ILE B CA 1
ATOM 2691 C C . ILE B 1 41 ? -7.004 10.633 16.438 1 98.06 41 ILE B C 1
ATOM 2693 O O . ILE B 1 41 ? -7.871 9.766 16.562 1 98.06 41 ILE B O 1
ATOM 2697 N N . ASN B 1 42 ? -7.16 11.719 15.68 1 97.12 42 ASN B N 1
ATOM 2698 C CA . ASN B 1 42 ? -8.398 11.953 14.938 1 97.12 42 ASN B CA 1
ATOM 2699 C C . ASN B 1 42 ? -8.664 10.844 13.922 1 97.12 42 ASN B C 1
ATOM 2701 O O . ASN B 1 42 ? -9.781 10.336 13.828 1 97.12 42 ASN B O 1
ATOM 2705 N N . TRP B 1 43 ? -7.656 10.516 13.172 1 98.06 43 TRP B N 1
ATOM 2706 C CA . TRP B 1 43 ? -7.809 9.484 12.148 1 98.06 43 TRP B CA 1
ATOM 2707 C C . TRP B 1 43 ? -8.18 8.141 12.773 1 98.06 43 TRP B C 1
ATOM 2709 O O . TRP B 1 43 ? -9.008 7.406 12.234 1 98.06 43 TRP B O 1
ATOM 2719 N N . ASN B 1 44 ? -7.562 7.844 13.891 1 97.94 44 ASN B N 1
ATOM 2720 C CA . ASN B 1 44 ? -7.848 6.594 14.586 1 97.94 44 ASN B CA 1
ATOM 2721 C C . ASN B 1 44 ? -9.297 6.543 15.07 1 97.94 44 ASN B C 1
ATOM 2723 O O . ASN B 1 44 ? -9.898 5.469 15.125 1 97.94 44 ASN B O 1
ATOM 2727 N N . ALA B 1 45 ? -9.812 7.672 15.438 1 97.31 45 ALA B N 1
ATOM 2728 C CA . ALA B 1 45 ? -11.211 7.75 15.852 1 97.31 45 ALA B CA 1
ATOM 2729 C C . ALA B 1 45 ? -12.148 7.449 14.68 1 97.31 45 ALA B C 1
ATOM 2731 O O . ALA B 1 45 ? -13.227 6.879 14.867 1 97.31 45 ALA B O 1
ATOM 2732 N N . ILE B 1 46 ? -11.734 7.844 13.508 1 97.12 46 ILE B N 1
ATOM 2733 C CA . ILE B 1 46 ? -12.523 7.598 12.305 1 97.12 46 ILE B CA 1
ATOM 2734 C C . ILE B 1 46 ? -12.375 6.133 11.883 1 97.12 46 ILE B C 1
ATOM 2736 O O . ILE B 1 46 ? -13.375 5.461 11.609 1 97.12 46 ILE B O 1
ATOM 2740 N N . ASP B 1 47 ? -11.211 5.672 11.867 1 96.62 47 ASP B N 1
ATOM 2741 C CA . ASP B 1 47 ? -10.883 4.293 11.508 1 96.62 47 ASP B CA 1
ATOM 2742 C C . ASP B 1 47 ? -9.805 3.727 12.43 1 96.62 47 ASP B C 1
ATOM 2744 O O . ASP B 1 47 ? -8.617 3.975 12.227 1 96.62 47 ASP B O 1
ATOM 2748 N N . PRO B 1 48 ? -10.18 2.867 13.305 1 95.56 48 PRO B N 1
ATOM 2749 C CA . PRO B 1 48 ? -9.203 2.35 14.266 1 95.56 48 PRO B CA 1
ATOM 2750 C C . PRO B 1 48 ? -8.312 1.263 13.672 1 95.56 48 PRO B C 1
ATOM 2752 O O . PRO B 1 48 ? -7.398 0.774 14.344 1 95.56 48 PRO B O 1
ATOM 2755 N N . ARG B 1 49 ? -8.539 0.871 12.438 1 92.94 49 ARG B N 1
ATOM 2756 C CA . ARG B 1 49 ? -7.773 -0.203 11.82 1 92.94 49 ARG B CA 1
ATOM 2757 C C . ARG B 1 49 ? -7.105 0.276 10.531 1 92.94 49 ARG B C 1
ATOM 2759 O O . ARG B 1 49 ? -7.172 -0.398 9.5 1 92.94 49 ARG B O 1
ATOM 2766 N N . ILE B 1 50 ? -6.527 1.487 10.617 1 96 50 ILE B N 1
ATOM 2767 C CA . ILE B 1 50 ? -5.777 1.999 9.469 1 96 50 ILE B CA 1
ATOM 2768 C C . ILE B 1 50 ? -4.598 1.078 9.172 1 96 50 ILE B C 1
ATOM 2770 O O . ILE B 1 50 ? -3.791 0.787 10.062 1 96 50 ILE B O 1
ATOM 2774 N N . LYS B 1 51 ? -4.484 0.608 7.992 1 93.12 51 LYS B N 1
ATOM 2775 C CA . LYS B 1 51 ? -3.369 -0.249 7.602 1 93.12 51 LYS B CA 1
ATOM 2776 C C . LYS B 1 51 ? -2.104 0.569 7.363 1 93.12 51 LYS B C 1
ATOM 2778 O O . LYS B 1 51 ? -2.178 1.745 7.004 1 93.12 51 LYS B O 1
ATOM 2783 N N . GLN B 1 52 ? -0.986 -0.032 7.637 1 94.88 52 GLN B N 1
ATOM 2784 C CA . GLN B 1 52 ? 0.341 0.508 7.363 1 94.88 52 GLN B CA 1
ATOM 2785 C C . GLN B 1 52 ? 0.591 1.786 8.156 1 94.88 52 GLN B C 1
ATOM 2787 O O . GLN B 1 52 ? 1.141 2.756 7.633 1 94.88 52 GLN B O 1
ATOM 2792 N N . LEU B 1 53 ? 0.021 1.916 9.312 1 97.62 53 LEU B N 1
ATOM 2793 C CA . LEU B 1 53 ? 0.277 2.998 10.258 1 97.62 53 LEU B CA 1
ATOM 2794 C C . LEU B 1 53 ? 0.969 2.475 11.508 1 97.62 53 LEU B C 1
ATOM 2796 O O . LEU B 1 53 ? 0.476 1.546 12.156 1 97.62 53 LEU B O 1
ATOM 2800 N N . GLU B 1 54 ? 2.113 3.012 11.789 1 97.62 54 GLU B N 1
ATOM 2801 C CA . GLU B 1 54 ? 2.859 2.662 12.992 1 97.62 54 GLU B CA 1
ATOM 2802 C C . GLU B 1 54 ? 3.279 3.91 13.766 1 97.62 54 GLU B C 1
ATOM 2804 O O . GLU B 1 54 ? 3.801 4.863 13.18 1 97.62 54 GLU B O 1
ATOM 2809 N N . VAL B 1 55 ? 2.971 3.91 14.992 1 98.75 55 VAL B N 1
ATOM 2810 C CA . VAL B 1 55 ? 3.5 4.898 15.93 1 98.75 55 VAL B CA 1
ATOM 2811 C C . VAL B 1 55 ? 4.461 4.227 16.906 1 98.75 55 VAL B C 1
ATOM 2813 O O . VAL B 1 55 ? 4.035 3.453 17.766 1 98.75 55 VAL B O 1
ATOM 2816 N N . LEU B 1 56 ? 5.734 4.555 16.781 1 98.75 56 LEU B N 1
ATOM 2817 C CA . LEU B 1 56 ? 6.766 3.768 17.438 1 98.75 56 LEU B CA 1
ATOM 2818 C C . LEU B 1 56 ? 7.648 4.656 18.312 1 98.75 56 LEU B C 1
ATOM 2820 O O . LEU B 1 56 ? 7.652 5.879 18.156 1 98.75 56 LEU B O 1
ATOM 2824 N N . THR B 1 57 ? 8.328 4.02 19.234 1 98.31 57 THR B N 1
ATOM 2825 C CA . THR B 1 57 ? 9.383 4.617 20.047 1 98.31 57 THR B CA 1
ATOM 2826 C C . THR B 1 57 ? 10.469 3.598 20.359 1 98.31 57 THR B C 1
ATOM 2828 O O . THR B 1 57 ? 10.414 2.459 19.891 1 98.31 57 THR B O 1
ATOM 2831 N N . LEU B 1 58 ? 11.508 4.086 21.047 1 98.31 58 LEU B N 1
ATOM 2832 C CA . LEU B 1 58 ? 12.602 3.203 21.438 1 98.31 58 LEU B CA 1
ATOM 2833 C C . LEU B 1 58 ? 12.367 2.623 22.828 1 98.31 58 LEU B C 1
ATOM 2835 O O . LEU B 1 58 ? 12.258 3.367 23.797 1 98.31 58 LEU B O 1
ATOM 2839 N N . ASN B 1 59 ? 12.297 1.282 22.969 1 97.81 59 ASN B N 1
ATOM 2840 C CA . ASN B 1 59 ? 12.258 0.57 24.234 1 97.81 59 ASN B CA 1
ATOM 2841 C C . ASN B 1 59 ? 11.195 1.146 25.172 1 97.81 59 ASN B C 1
ATOM 2843 O O . ASN B 1 59 ? 11.445 1.322 26.359 1 97.81 59 ASN B O 1
ATOM 2847 N N . ASP B 1 60 ? 10.156 1.582 24.641 1 97.25 60 ASP B N 1
ATOM 2848 C CA . ASP B 1 60 ? 9.016 2.121 25.359 1 97.25 60 ASP B CA 1
ATOM 2849 C C . ASP B 1 60 ? 9.414 3.338 26.188 1 97.25 60 ASP B C 1
ATOM 2851 O O . ASP B 1 60 ? 8.93 3.52 27.312 1 97.25 60 ASP B O 1
ATOM 2855 N N . SER B 1 61 ? 10.234 4.172 25.641 1 97.69 61 SER B N 1
ATOM 2856 C CA . SER B 1 61 ? 10.797 5.266 26.438 1 97.69 61 SER B CA 1
ATOM 2857 C C . SER B 1 61 ? 10.172 6.602 26.047 1 97.69 61 SER B C 1
ATOM 2859 O O . SER B 1 61 ? 10.742 7.66 26.328 1 97.69 61 SER B O 1
ATOM 2861 N N . TRP B 1 62 ? 9.062 6.629 25.375 1 98 62 TRP B N 1
ATOM 2862 C CA . TRP B 1 62 ? 8.492 7.848 24.812 1 98 62 TRP B CA 1
ATOM 2863 C C . TRP B 1 62 ? 8.094 8.828 25.922 1 98 62 TRP B C 1
ATOM 2865 O O . TRP B 1 62 ? 8.117 10.039 25.719 1 98 62 TRP B O 1
ATOM 2875 N N . ARG B 1 63 ? 7.77 8.367 27.141 1 98.19 63 ARG B N 1
ATOM 2876 C CA . ARG B 1 63 ? 7.375 9.266 28.234 1 98.19 63 ARG B CA 1
ATOM 2877 C C . ARG B 1 63 ? 8.555 10.102 28.703 1 98.19 63 ARG B C 1
ATOM 2879 O O . ARG B 1 63 ? 8.391 11.258 29.094 1 98.19 63 ARG B O 1
ATOM 2886 N N . GLN B 1 64 ? 9.672 9.508 28.656 1 97.06 64 GLN B N 1
ATOM 2887 C CA . GLN B 1 64 ? 10.875 10.172 29.156 1 97.06 64 GLN B CA 1
ATOM 2888 C C . GLN B 1 64 ? 11.484 11.078 28.094 1 97.06 64 GLN B C 1
ATOM 2890 O O . GLN B 1 64 ? 11.906 12.203 28.391 1 97.06 64 GLN B O 1
ATOM 2895 N N . SER B 1 65 ? 11.477 10.648 26.859 1 96.31 65 SER B N 1
ATOM 2896 C CA . SER B 1 65 ? 12.266 11.328 25.844 1 96.31 65 SER B CA 1
ATOM 2897 C C . SER B 1 65 ? 11.375 12.18 24.938 1 96.31 65 SER B C 1
ATOM 2899 O O . SER B 1 65 ? 11.867 13.055 24.219 1 96.31 65 SER B O 1
ATOM 2901 N N . GLY B 1 66 ? 10.086 11.891 24.922 1 98.25 66 GLY B N 1
ATOM 2902 C CA . GLY B 1 66 ? 9.227 12.516 23.922 1 98.25 66 GLY B CA 1
ATOM 2903 C C . GLY B 1 66 ? 9.609 12.156 22.5 1 98.25 66 GLY B C 1
ATOM 2904 O O . GLY B 1 66 ? 9.438 12.969 21.578 1 98.25 66 GLY B O 1
ATOM 2905 N N . THR B 1 67 ? 10.227 10.992 22.344 1 98.75 67 THR B N 1
ATOM 2906 C CA . THR B 1 67 ? 10.695 10.57 21.031 1 98.75 67 THR B CA 1
ATOM 2907 C C . THR B 1 67 ? 9.672 9.664 20.359 1 98.75 67 THR B C 1
ATOM 2909 O O . THR B 1 67 ? 9.219 8.68 20.953 1 98.75 67 THR B O 1
ATOM 2912 N N . TYR B 1 68 ? 9.258 10.055 19.172 1 98.81 68 TYR B N 1
ATOM 2913 C CA . TYR B 1 68 ? 8.406 9.156 18.406 1 98.81 68 TYR B CA 1
ATOM 2914 C C . TYR B 1 68 ? 8.867 9.086 16.953 1 98.81 68 TYR B C 1
ATOM 2916 O O . TYR B 1 68 ? 9.57 9.969 16.469 1 98.81 68 TYR B O 1
ATOM 2924 N N . ILE B 1 69 ? 8.555 8.062 16.312 1 98.75 69 ILE B N 1
ATOM 2925 C CA . ILE B 1 69 ? 8.57 7.891 14.859 1 98.75 69 ILE B CA 1
ATOM 2926 C C . ILE B 1 69 ? 7.219 7.363 14.383 1 98.75 69 ILE B C 1
ATOM 2928 O O . ILE B 1 69 ? 6.734 6.348 14.883 1 98.75 69 ILE B O 1
ATOM 2932 N N . ILE B 1 70 ? 6.602 8.094 13.539 1 98.88 70 ILE B N 1
ATOM 2933 C CA . ILE B 1 70 ? 5.34 7.684 12.93 1 98.88 70 ILE B CA 1
ATOM 2934 C C . ILE B 1 70 ? 5.57 7.316 11.469 1 98.88 70 ILE B C 1
ATOM 2936 O O . ILE B 1 70 ? 6.152 8.094 10.711 1 98.88 70 ILE B O 1
ATOM 2940 N N . ILE B 1 71 ? 5.203 6.152 11.125 1 98.5 71 ILE B N 1
ATOM 2941 C CA . ILE B 1 71 ? 5.285 5.699 9.734 1 98.5 71 ILE B CA 1
ATOM 2942 C C . ILE B 1 71 ? 3.881 5.418 9.203 1 98.5 71 ILE B C 1
ATOM 2944 O O . ILE B 1 71 ? 3.162 4.574 9.75 1 98.5 71 ILE B O 1
ATOM 2948 N N . ASP B 1 72 ? 3.482 6.164 8.289 1 98.19 72 ASP B N 1
ATOM 2949 C CA . ASP B 1 72 ? 2.225 5.992 7.566 1 98.19 72 ASP B CA 1
ATOM 2950 C C . ASP B 1 72 ? 2.471 5.742 6.078 1 98.19 72 ASP B C 1
ATOM 2952 O O . ASP B 1 72 ? 2.568 6.684 5.293 1 98.19 72 ASP B O 1
ATOM 2956 N N . ARG B 1 73 ? 2.49 4.375 5.738 1 96.5 73 ARG B N 1
ATOM 2957 C CA . ARG B 1 73 ? 2.877 3.957 4.395 1 96.5 73 ARG B CA 1
ATOM 2958 C C . ARG B 1 73 ? 4.293 4.422 4.062 1 96.5 73 ARG B C 1
ATOM 2960 O O . ARG B 1 73 ? 5.258 3.973 4.684 1 96.5 73 ARG B O 1
ATOM 2967 N N . TYR B 1 74 ? 4.488 5.449 3.277 1 96.12 74 TYR B N 1
ATOM 2968 C CA . TYR B 1 74 ? 5.848 5.859 2.939 1 96.12 74 TYR B CA 1
ATOM 2969 C C . TYR B 1 74 ? 6.18 7.211 3.566 1 96.12 74 TYR B C 1
ATOM 2971 O O . TYR B 1 74 ? 7.289 7.723 3.398 1 96.12 74 TYR B O 1
ATOM 2979 N N . TYR B 1 75 ? 5.254 7.762 4.336 1 97.56 75 TYR B N 1
ATOM 2980 C CA . TYR B 1 75 ? 5.539 8.977 5.082 1 97.56 75 TYR B CA 1
ATOM 2981 C C . TYR B 1 75 ? 6.137 8.656 6.445 1 97.56 75 TYR B C 1
ATOM 2983 O O . TYR B 1 75 ? 5.715 7.703 7.109 1 97.56 75 TYR B O 1
ATOM 2991 N N . MET B 1 76 ? 7.055 9.445 6.816 1 98.38 76 MET B N 1
ATOM 2992 C CA . MET B 1 76 ? 7.684 9.297 8.125 1 98.38 76 MET B CA 1
ATOM 2993 C C . MET B 1 76 ? 7.746 10.641 8.852 1 98.38 76 MET B C 1
ATOM 2995 O O . MET B 1 76 ? 8.133 11.648 8.266 1 98.38 76 MET B O 1
ATOM 2999 N N . PHE B 1 77 ? 7.32 10.68 10.07 1 98.75 77 PHE B N 1
ATOM 3000 C CA . PHE B 1 77 ? 7.43 11.836 10.953 1 98.75 77 PHE B CA 1
ATOM 3001 C C . PHE B 1 77 ? 8.258 11.5 12.188 1 98.75 77 PHE B C 1
ATOM 3003 O O . PHE B 1 77 ? 8 10.5 12.867 1 98.75 77 PHE B O 1
ATOM 3010 N N . ILE B 1 78 ? 9.258 12.312 12.438 1 98.81 78 ILE B N 1
ATOM 3011 C CA . ILE B 1 78 ? 10.141 12.047 13.57 1 98.81 78 ILE B CA 1
ATOM 3012 C C . ILE B 1 78 ? 10.219 13.289 14.461 1 98.81 78 ILE B C 1
ATOM 3014 O O . ILE B 1 78 ? 10.195 14.422 13.961 1 98.81 78 ILE B O 1
ATOM 3018 N N . TYR B 1 79 ? 10.305 13.039 15.734 1 98.75 79 TYR B N 1
ATOM 3019 C CA . TYR B 1 79 ? 10.453 14.141 16.672 1 98.75 79 TYR B CA 1
ATOM 3020 C C . TYR B 1 79 ? 11.031 13.656 18 1 98.75 79 TYR B C 1
ATOM 3022 O O . TYR B 1 79 ? 10.984 12.461 18.297 1 98.75 79 TYR B O 1
ATOM 3030 N N . THR B 1 80 ? 11.648 14.508 18.781 1 98.69 80 THR B N 1
ATOM 3031 C CA . THR B 1 80 ? 12.156 14.227 20.125 1 98.69 80 THR B CA 1
ATOM 3032 C C . THR B 1 80 ? 12.219 15.5 20.953 1 98.69 80 THR B C 1
ATOM 3034 O O . THR B 1 80 ? 12.461 16.578 20.422 1 98.69 80 THR B O 1
ATOM 3037 N N . LEU B 1 81 ? 11.969 15.391 22.203 1 98.12 81 LEU B N 1
ATOM 3038 C CA . LEU B 1 81 ? 12.133 16.5 23.141 1 98.12 81 LEU B CA 1
ATOM 3039 C C . LEU B 1 81 ? 13.539 16.5 23.734 1 98.12 81 LEU B C 1
ATOM 3041 O O . LEU B 1 81 ? 13.953 17.484 24.359 1 98.12 81 LEU B O 1
ATOM 3045 N N . GLU B 1 82 ? 14.25 15.414 23.438 1 97 82 GLU B N 1
ATOM 3046 C CA . GLU B 1 82 ? 15.586 15.289 24.016 1 97 82 GLU B CA 1
ATOM 3047 C C . GLU B 1 82 ? 16.578 16.219 23.312 1 97 82 GLU B C 1
ATOM 3049 O O . GLU B 1 82 ? 16.719 16.172 22.094 1 97 82 GLU B O 1
ATOM 3054 N N . GLU B 1 83 ? 17.281 16.891 24.125 1 95.25 83 GLU B N 1
ATOM 3055 C CA . GLU B 1 83 ? 18.297 17.781 23.562 1 95.25 83 GLU B CA 1
ATOM 3056 C C . GLU B 1 83 ? 19.5 16.984 23.047 1 95.25 83 GLU B C 1
ATOM 3058 O O . GLU B 1 83 ? 20.094 17.359 22.031 1 95.25 83 GLU B O 1
ATOM 3063 N N . SER B 1 84 ? 19.828 15.914 23.656 1 95.75 84 SER B N 1
ATOM 3064 C CA . SER B 1 84 ? 21 15.117 23.297 1 95.75 84 SER B CA 1
ATOM 3065 C C . SER B 1 84 ? 20.766 14.375 21.984 1 95.75 84 SER B C 1
ATOM 3067 O O . SER B 1 84 ? 21.719 13.969 21.312 1 95.75 84 SER B O 1
ATOM 3069 N N . LYS B 1 85 ? 19.516 14.102 21.656 1 97 85 LYS B N 1
ATOM 3070 C CA . LYS B 1 85 ? 19.094 13.398 20.453 1 97 85 LYS B CA 1
ATOM 3071 C C . LYS B 1 85 ? 19.609 11.961 20.453 1 97 85 LYS B C 1
ATOM 3073 O O . LYS B 1 85 ? 19.703 11.336 19.391 1 97 85 LYS B O 1
ATOM 3078 N N . HIS B 1 86 ? 19.922 11.461 21.609 1 96.94 86 HIS B N 1
ATOM 3079 C CA . HIS B 1 86 ? 20.453 10.109 21.719 1 96.94 86 HIS B CA 1
ATOM 3080 C C . HIS B 1 86 ? 19.406 9.07 21.344 1 96.94 86 HIS B C 1
ATOM 3082 O O . HIS B 1 86 ? 19.688 8.148 20.578 1 96.94 86 HIS B O 1
ATOM 3088 N N . THR B 1 87 ? 18.25 9.258 21.828 1 97.75 87 THR B N 1
ATOM 3089 C CA . THR B 1 87 ? 17.188 8.281 21.609 1 97.75 87 THR B CA 1
ATOM 3090 C C . THR B 1 87 ? 16.781 8.25 20.125 1 97.75 87 THR B C 1
ATOM 3092 O O . THR B 1 87 ? 16.656 7.176 19.547 1 97.75 87 THR B O 1
ATOM 3095 N N . ILE B 1 88 ? 16.641 9.406 19.5 1 98.31 88 ILE B N 1
ATOM 3096 C CA . ILE B 1 88 ? 16.188 9.453 18.125 1 98.31 88 ILE B CA 1
ATOM 3097 C C . ILE B 1 88 ? 17.281 8.914 17.203 1 98.31 88 ILE B C 1
ATOM 3099 O O . ILE B 1 88 ? 17 8.281 16.188 1 98.31 88 ILE B O 1
ATOM 3103 N N . HIS B 1 89 ? 18.5 9.148 17.594 1 98.31 89 HIS B N 1
ATOM 3104 C CA . HIS B 1 89 ? 19.609 8.57 16.828 1 98.31 89 HIS B CA 1
ATOM 3105 C C . HIS B 1 89 ? 19.516 7.051 16.797 1 98.31 89 HIS B C 1
ATOM 3107 O O . HIS B 1 89 ? 19.656 6.438 15.742 1 98.31 89 HIS B O 1
ATOM 3113 N N . ARG B 1 90 ? 19.312 6.477 17.922 1 98.06 90 ARG B N 1
ATOM 3114 C CA . ARG B 1 90 ? 19.203 5.027 18.062 1 98.06 90 ARG B CA 1
ATOM 3115 C C . ARG B 1 90 ? 17.984 4.492 17.344 1 98.06 90 ARG B C 1
ATOM 3117 O O . ARG B 1 90 ? 18.031 3.424 16.719 1 98.06 90 ARG B O 1
ATOM 3124 N N . VAL B 1 91 ? 16.875 5.223 17.359 1 98.06 91 VAL B N 1
ATOM 3125 C CA . VAL B 1 91 ? 15.664 4.859 16.625 1 98.06 91 VAL B CA 1
ATOM 3126 C C . VAL B 1 91 ? 15.961 4.793 15.133 1 98.06 91 VAL B C 1
ATOM 3128 O O . VAL B 1 91 ? 15.625 3.814 14.461 1 98.06 91 VAL B O 1
ATOM 3131 N N . LEU B 1 92 ? 16.609 5.805 14.625 1 98.5 92 LEU B N 1
ATOM 3132 C CA . LEU B 1 92 ? 16.891 5.93 13.195 1 98.5 92 LEU B CA 1
ATOM 3133 C C . LEU B 1 92 ? 17.812 4.812 12.719 1 98.5 92 LEU B C 1
ATOM 3135 O O . LEU B 1 92 ? 17.734 4.383 11.57 1 98.5 92 LEU B O 1
ATOM 3139 N N . LEU B 1 93 ? 18.625 4.305 13.602 1 97.75 93 LEU B N 1
ATOM 3140 C CA . LEU B 1 93 ? 19.547 3.225 13.25 1 97.75 93 LEU B CA 1
ATOM 3141 C C . LEU B 1 93 ? 18.781 1.907 13.086 1 97.75 93 LEU B C 1
ATOM 3143 O O . LEU B 1 93 ? 19.297 0.971 12.469 1 97.75 93 LEU B O 1
ATOM 3147 N N . LEU B 1 94 ? 17.609 1.812 13.625 1 97.75 94 LEU B N 1
ATOM 3148 C CA . LEU B 1 94 ? 16.844 0.576 13.586 1 97.75 94 LEU B CA 1
ATOM 3149 C C . LEU B 1 94 ? 15.922 0.543 12.367 1 97.75 94 LEU B C 1
ATOM 3151 O O . LEU B 1 94 ? 15.352 -0.5 12.047 1 97.75 94 LEU B O 1
ATOM 3155 N N . ILE B 1 95 ? 15.75 1.667 11.664 1 97.62 95 ILE B N 1
ATOM 3156 C CA . ILE B 1 95 ? 14.852 1.763 10.516 1 97.62 95 ILE B CA 1
ATOM 3157 C C . ILE B 1 95 ? 15.422 0.958 9.352 1 97.62 95 ILE B C 1
ATOM 3159 O O . ILE B 1 95 ? 16.641 0.923 9.141 1 97.62 95 ILE B O 1
ATOM 3163 N N . ASP B 1 96 ? 14.555 0.267 8.633 1 96 96 ASP B N 1
ATOM 3164 C CA . ASP B 1 96 ? 14.938 -0.387 7.387 1 96 96 ASP B CA 1
ATOM 3165 C C . ASP B 1 96 ? 14.992 0.616 6.238 1 96 96 ASP B C 1
ATOM 3167 O O . ASP B 1 96 ? 13.992 0.86 5.566 1 96 96 ASP B O 1
ATOM 3171 N N . TRP B 1 97 ? 16.141 1.095 5.918 1 97 97 TRP B N 1
ATOM 3172 C CA . TRP B 1 97 ? 16.328 2.172 4.949 1 97 97 TRP B CA 1
ATOM 3173 C C . TRP B 1 97 ? 16.375 1.625 3.529 1 97 97 TRP B C 1
ATOM 3175 O O . TRP B 1 97 ? 16.609 2.375 2.576 1 97 97 TRP B O 1
ATOM 3185 N N . ASP B 1 98 ? 16.094 0.311 3.346 1 95.62 98 ASP B N 1
ATOM 3186 C CA . ASP B 1 98 ? 15.961 -0.217 1.991 1 95.62 98 ASP B CA 1
ATOM 3187 C C . ASP B 1 98 ? 14.648 0.246 1.357 1 95.62 98 ASP B C 1
ATOM 3189 O O . ASP B 1 98 ? 14.492 0.188 0.136 1 95.62 98 ASP B O 1
ATOM 3193 N N . TYR B 1 99 ? 13.734 0.62 2.246 1 95.94 99 TYR B N 1
ATOM 3194 C CA . TYR B 1 99 ? 12.5 1.233 1.764 1 95.94 99 TYR B CA 1
ATOM 3195 C C . TYR B 1 99 ? 12.688 2.727 1.525 1 95.94 99 TYR B C 1
ATOM 3197 O O . TYR B 1 99 ? 13.617 3.334 2.068 1 95.94 99 TYR B O 1
ATOM 3205 N N . SER B 1 100 ? 11.875 3.252 0.682 1 95.75 100 SER B N 1
ATOM 3206 C CA . SER B 1 100 ? 11.859 4.695 0.471 1 95.75 100 SER B CA 1
ATOM 3207 C C . SER B 1 100 ? 10.883 5.379 1.426 1 95.75 100 SER B C 1
ATOM 3209 O O . SER B 1 100 ? 9.734 4.961 1.555 1 95.75 100 SER B O 1
ATOM 3211 N N . TYR B 1 101 ? 11.352 6.398 2.121 1 96.75 101 TYR B N 1
ATOM 3212 C CA . TYR B 1 101 ? 10.516 7.184 3.021 1 96.75 101 TYR B CA 1
ATOM 3213 C C . TYR B 1 101 ? 10.555 8.664 2.656 1 96.75 101 TYR B C 1
ATOM 3215 O O . TYR B 1 101 ? 11.617 9.195 2.318 1 96.75 101 TYR B O 1
ATOM 3223 N N . LYS B 1 102 ? 9.414 9.281 2.652 1 96.81 102 LYS B N 1
ATOM 3224 C CA . LYS B 1 102 ? 9.312 10.734 2.672 1 96.81 102 LYS B CA 1
ATOM 3225 C C . LYS B 1 102 ? 9.227 11.266 4.102 1 96.81 102 LYS B C 1
ATOM 3227 O O . LYS B 1 102 ? 8.188 11.164 4.75 1 96.81 102 LYS B O 1
ATOM 3232 N N . ILE B 1 103 ? 10.266 11.781 4.555 1 98.12 103 ILE B N 1
ATOM 3233 C CA . ILE B 1 103 ? 10.336 12.312 5.91 1 98.12 103 ILE B CA 1
ATOM 3234 C C . ILE B 1 103 ? 9.992 13.805 5.895 1 98.12 103 ILE B C 1
ATOM 3236 O O . ILE B 1 103 ? 10.734 14.609 5.32 1 98.12 103 ILE B O 1
ATOM 3240 N N . SER B 1 104 ? 8.945 14.07 6.551 1 96.5 104 SER B N 1
ATOM 3241 C CA . SER B 1 104 ? 8.375 15.398 6.352 1 96.5 104 SER B CA 1
ATOM 3242 C C . SER B 1 104 ? 8.422 16.219 7.641 1 96.5 104 SER B C 1
ATOM 3244 O O . SER B 1 104 ? 8.266 15.664 8.734 1 96.5 104 SER B O 1
ATOM 3246 N N . HIS B 1 105 ? 8.594 17.516 7.5 1 97.12 105 HIS B N 1
ATOM 3247 C CA . HIS B 1 105 ? 8.555 18.5 8.586 1 97.12 105 HIS B CA 1
ATOM 3248 C C . HIS B 1 105 ? 9.57 18.156 9.672 1 97.12 105 HIS B C 1
ATOM 3250 O O . HIS B 1 105 ? 9.25 18.203 10.859 1 97.12 105 HIS B O 1
ATOM 3256 N N . VAL B 1 106 ? 10.727 17.781 9.203 1 97.69 106 VAL B N 1
ATOM 3257 C CA . VAL B 1 106 ? 11.805 17.484 10.133 1 97.69 106 VAL B CA 1
ATOM 3258 C C . VAL B 1 106 ? 12.375 18.781 10.711 1 97.69 106 VAL B C 1
ATOM 3260 O O . VAL B 1 106 ? 12.781 19.672 9.969 1 97.69 106 VAL B O 1
ATOM 3263 N N . PRO B 1 107 ? 12.422 18.844 12.031 1 96.12 107 PRO B N 1
ATOM 3264 C CA . PRO B 1 107 ? 13.078 20.047 12.586 1 96.12 107 PRO B CA 1
ATOM 3265 C C . PRO B 1 107 ? 14.539 20.156 12.172 1 96.12 107 PRO B C 1
ATOM 3267 O O . PRO B 1 107 ? 15.25 19.156 12.109 1 96.12 107 PRO B O 1
ATOM 3270 N N . GLU B 1 108 ? 14.992 21.422 11.961 1 95.81 108 GLU B N 1
ATOM 3271 C CA . GLU B 1 108 ? 16.375 21.656 11.531 1 95.81 108 GLU B CA 1
ATOM 3272 C C . GLU B 1 108 ? 17.359 21.125 12.562 1 95.81 108 GLU B C 1
ATOM 3274 O O . GLU B 1 108 ? 18.453 20.672 12.203 1 95.81 108 GLU B O 1
ATOM 3279 N N . SER B 1 109 ? 16.953 21.078 13.75 1 95.94 109 SER B N 1
ATOM 3280 C CA . SER B 1 109 ? 17.844 20.609 14.812 1 95.94 109 SER B CA 1
ATOM 3281 C C . SER B 1 109 ? 18.172 19.125 14.641 1 95.94 109 SER B C 1
ATOM 3283 O O . SER B 1 109 ? 19.156 18.641 15.203 1 95.94 109 SER B O 1
ATOM 3285 N N . LEU B 1 110 ? 17.375 18.391 13.891 1 97.44 110 LEU B N 1
ATOM 3286 C CA . LEU B 1 110 ? 17.594 16.953 13.719 1 97.44 110 LEU B CA 1
ATOM 3287 C C . LEU B 1 110 ? 18.391 16.672 12.453 1 97.44 110 LEU B C 1
ATOM 3289 O O . LEU B 1 110 ? 18.766 15.531 12.195 1 97.44 110 LEU B O 1
ATOM 3293 N N . ARG B 1 111 ? 18.719 17.703 11.672 1 97.19 111 ARG B N 1
ATOM 3294 C CA . ARG B 1 111 ? 19.375 17.531 10.391 1 97.19 111 ARG B CA 1
ATOM 3295 C C . ARG B 1 111 ? 20.719 16.812 10.562 1 97.19 111 ARG B C 1
ATOM 3297 O O . ARG B 1 111 ? 20.984 15.812 9.891 1 97.19 111 ARG B O 1
ATOM 3304 N N . PRO B 1 112 ? 21.547 17.203 11.5 1 97.31 112 PRO B N 1
ATOM 3305 C CA . PRO B 1 112 ? 22.859 16.562 11.586 1 97.31 112 PRO B CA 1
ATOM 3306 C C . PRO B 1 112 ? 22.75 15.07 11.898 1 97.31 112 PRO B C 1
ATOM 3308 O O . PRO B 1 112 ? 23.453 14.258 11.289 1 97.31 112 PRO B O 1
ATOM 3311 N N . ILE B 1 113 ? 21.859 14.734 12.812 1 97.88 113 ILE B N 1
ATOM 3312 C CA . ILE B 1 113 ? 21.766 13.344 13.234 1 97.88 113 ILE B CA 1
ATOM 3313 C C . ILE B 1 113 ? 21.141 12.508 12.125 1 97.88 113 ILE B C 1
ATOM 3315 O O . ILE B 1 113 ? 21.531 11.359 11.898 1 97.88 113 ILE B O 1
ATOM 3319 N N . LEU B 1 114 ? 20.156 13.039 11.477 1 98.12 114 LEU B N 1
ATOM 3320 C CA . LEU B 1 114 ? 19.516 12.328 10.383 1 98.12 114 LEU B CA 1
ATOM 3321 C C . LEU B 1 114 ? 20.5 12.047 9.25 1 98.12 114 LEU B C 1
ATOM 3323 O O . LEU B 1 114 ? 20.594 10.922 8.766 1 98.12 114 LEU B O 1
ATOM 3327 N N . TYR B 1 115 ? 21.281 13.016 8.891 1 97.88 115 TYR B N 1
ATOM 3328 C CA . TYR B 1 115 ? 22.234 12.875 7.793 1 97.88 115 TYR B CA 1
ATOM 3329 C C . TYR B 1 115 ? 23.406 11.984 8.203 1 97.88 115 TYR B C 1
ATOM 3331 O O . TYR B 1 115 ? 23.969 11.273 7.371 1 97.88 115 TYR B O 1
ATOM 3339 N N . LYS B 1 116 ? 23.734 12.023 9.43 1 98.12 116 LYS B N 1
ATOM 3340 C CA . LYS B 1 116 ? 24.734 11.086 9.93 1 98.12 116 LYS B CA 1
ATOM 3341 C C . LYS B 1 116 ? 24.281 9.641 9.75 1 98.12 116 LYS B C 1
ATOM 3343 O O . LYS B 1 116 ? 25.047 8.789 9.305 1 98.12 116 LYS B O 1
ATOM 3348 N N . VAL B 1 117 ? 23.047 9.391 10.094 1 98.5 117 VAL B N 1
ATOM 3349 C CA . VAL B 1 117 ? 22.5 8.047 9.93 1 98.5 117 VAL B CA 1
ATOM 3350 C C . VAL B 1 117 ? 22.469 7.672 8.453 1 98.5 117 VAL B C 1
ATOM 3352 O O . VAL B 1 117 ? 22.781 6.539 8.086 1 98.5 117 VAL B O 1
ATOM 3355 N N . PHE B 1 118 ? 22.109 8.625 7.582 1 98.25 118 PHE B N 1
ATOM 3356 C CA . PHE B 1 118 ? 22.094 8.375 6.145 1 98.25 118 PHE B CA 1
ATOM 3357 C C . PHE B 1 118 ? 23.484 7.945 5.672 1 98.25 118 PHE B C 1
ATOM 3359 O O . PHE B 1 118 ? 23.609 7.02 4.867 1 98.25 118 PHE B O 1
ATOM 3366 N N . GLN B 1 119 ? 24.453 8.57 6.184 1 98.06 119 GLN B N 1
ATOM 3367 C CA . GLN B 1 119 ? 25.828 8.227 5.828 1 98.06 119 GLN B CA 1
ATOM 3368 C C . GLN B 1 119 ? 26.203 6.84 6.348 1 98.06 119 GLN B C 1
ATOM 3370 O O . GLN B 1 119 ? 26.734 6.012 5.602 1 98.06 119 GLN B O 1
ATOM 3375 N N . MET B 1 120 ? 25.906 6.598 7.559 1 98.06 120 MET B N 1
ATOM 3376 C CA . MET B 1 120 ? 26.25 5.336 8.211 1 98.06 120 MET B CA 1
ATOM 3377 C C . MET B 1 120 ? 25.562 4.164 7.508 1 98.06 120 MET B C 1
ATOM 3379 O O . MET B 1 120 ? 26.125 3.072 7.43 1 98.06 120 MET B O 1
ATOM 3383 N N . ARG B 1 121 ? 24.375 4.43 7.004 1 97.81 121 ARG B N 1
ATOM 3384 C CA . ARG B 1 121 ? 23.578 3.354 6.418 1 97.81 121 ARG B CA 1
ATOM 3385 C C . ARG B 1 121 ? 23.609 3.418 4.895 1 97.81 121 ARG B C 1
ATOM 3387 O O . ARG B 1 121 ? 22.844 2.715 4.223 1 97.81 121 ARG B O 1
ATOM 3394 N N . SER B 1 122 ? 24.422 4.297 4.285 1 97.56 122 SER B N 1
ATOM 3395 C CA . SER B 1 122 ? 24.594 4.461 2.848 1 97.56 122 SER B CA 1
ATOM 3396 C C . SER B 1 122 ? 23.266 4.75 2.164 1 97.56 122 SER B C 1
ATOM 3398 O O . SER B 1 122 ? 22.938 4.148 1.139 1 97.56 122 SER B O 1
ATOM 3400 N N . VAL B 1 123 ? 22.5 5.629 2.824 1 97.56 123 VAL B N 1
ATOM 3401 C CA . VAL B 1 123 ? 21.203 6.02 2.281 1 97.56 123 VAL B CA 1
ATOM 3402 C C . VAL B 1 123 ? 21.391 7.09 1.209 1 97.56 123 VAL B C 1
ATOM 3404 O O . VAL B 1 123 ? 22.109 8.078 1.429 1 97.56 123 VAL B O 1
ATOM 3407 N N . GLU B 1 124 ? 20.828 6.863 0.048 1 96.12 124 GLU B N 1
ATOM 3408 C CA . GLU B 1 124 ? 20.781 7.867 -1.009 1 96.12 124 GLU B CA 1
ATOM 3409 C C . GLU B 1 124 ? 19.469 8.648 -0.98 1 96.12 124 GLU B C 1
ATOM 3411 O O . GLU B 1 124 ? 18.422 8.094 -0.634 1 96.12 124 GLU B O 1
ATOM 3416 N N . LEU B 1 125 ? 19.562 9.914 -1.361 1 95.38 125 LEU B N 1
ATOM 3417 C CA . LEU B 1 125 ? 18.375 10.766 -1.325 1 95.38 125 LEU B CA 1
ATOM 3418 C C . LEU B 1 125 ? 17.859 11.047 -2.734 1 95.38 125 LEU B C 1
ATOM 3420 O O . LEU B 1 125 ? 18.656 11.258 -3.658 1 95.38 125 LEU B O 1
ATOM 3424 N N . GLN B 1 126 ? 16.578 10.93 -2.879 1 92.81 126 GLN B N 1
ATOM 3425 C CA . GLN B 1 126 ? 15.898 11.383 -4.09 1 92.81 126 GLN B CA 1
ATOM 3426 C C . GLN B 1 126 ? 15.57 12.867 -4.016 1 92.81 126 GLN B C 1
ATOM 3428 O O . GLN B 1 126 ? 15.586 13.57 -5.031 1 92.81 126 GLN B O 1
ATOM 3433 N N . ILE B 1 127 ? 15.156 13.281 -2.904 1 90.38 127 ILE B N 1
ATOM 3434 C CA . ILE B 1 127 ? 14.898 14.68 -2.59 1 90.38 127 ILE B CA 1
ATOM 3435 C C . ILE B 1 127 ? 15.75 15.109 -1.396 1 90.38 127 ILE B C 1
ATOM 3437 O O . ILE B 1 127 ? 15.648 14.523 -0.314 1 90.38 127 ILE B O 1
ATOM 3441 N N . THR B 1 128 ? 16.484 16.125 -1.618 1 90.12 128 THR B N 1
ATOM 3442 C CA . THR B 1 128 ? 17.297 16.672 -0.542 1 90.12 128 THR B CA 1
ATOM 3443 C C . THR B 1 128 ? 16.516 17.672 0.289 1 90.12 128 THR B C 1
ATOM 3445 O O . THR B 1 128 ? 15.57 18.297 -0.208 1 90.12 128 THR B O 1
ATOM 3448 N N . GLY B 1 129 ? 16.922 17.75 1.52 1 90.31 129 GLY B N 1
ATOM 3449 C CA . GLY B 1 129 ? 16.219 18.641 2.43 1 90.31 129 GLY B CA 1
ATOM 3450 C C . GLY B 1 129 ? 16.578 20.094 2.232 1 90.31 129 GLY B C 1
ATOM 3451 O O . GLY B 1 129 ? 17.578 20.578 2.783 1 90.31 129 GLY B O 1
ATOM 3452 N N . ARG B 1 130 ? 15.758 20.797 1.45 1 88.75 130 ARG B N 1
ATOM 3453 C CA . ARG B 1 130 ? 15.945 22.234 1.291 1 88.75 130 ARG B CA 1
ATOM 3454 C C . ARG B 1 130 ? 15.266 23 2.416 1 88.75 130 ARG B C 1
ATOM 3456 O O . ARG B 1 130 ? 14.227 22.578 2.928 1 88.75 130 ARG B O 1
ATOM 3463 N N . PRO B 1 131 ? 15.844 24 2.734 1 88.69 131 PRO B N 1
ATOM 3464 C CA . PRO B 1 131 ? 15.258 24.781 3.826 1 88.69 131 PRO B CA 1
ATOM 3465 C C . PRO B 1 131 ? 13.898 25.375 3.461 1 88.69 131 PRO B C 1
ATOM 3467 O O . PRO B 1 131 ? 13.688 25.781 2.314 1 88.69 131 PRO B O 1
ATOM 3470 N N . THR B 1 132 ? 13.07 25.375 4.418 1 96.12 132 THR B N 1
ATOM 3471 C CA . THR B 1 132 ? 11.75 25.984 4.266 1 96.12 132 THR B CA 1
ATOM 3472 C C . THR B 1 132 ? 11.461 26.953 5.406 1 96.12 132 THR B C 1
ATOM 3474 O O . THR B 1 132 ? 12.148 26.938 6.43 1 96.12 132 THR B O 1
ATOM 3477 N N . ASN B 1 133 ? 10.617 27.875 5.117 1 96.38 133 ASN B N 1
ATOM 3478 C CA . ASN B 1 133 ? 10.031 28.688 6.176 1 96.38 133 ASN B CA 1
ATOM 3479 C C . ASN B 1 133 ? 8.758 28.062 6.723 1 96.38 133 ASN B C 1
ATOM 3481 O O . ASN B 1 133 ? 7.859 27.703 5.961 1 96.38 133 ASN B O 1
ATOM 3485 N N . LEU B 1 134 ? 8.773 27.922 8 1 97.38 134 LEU B N 1
ATOM 3486 C CA . LEU B 1 134 ? 7.535 27.516 8.664 1 97.38 134 LEU B CA 1
ATOM 3487 C C . LEU B 1 134 ? 6.707 28.734 9.047 1 97.38 134 LEU B C 1
ATOM 3489 O O . LEU B 1 134 ? 7.094 29.5 9.93 1 97.38 134 LEU B O 1
ATOM 3493 N N . TYR B 1 135 ? 5.566 28.922 8.391 1 97.44 135 TYR B N 1
ATOM 3494 C CA . TYR B 1 135 ? 4.664 30.047 8.609 1 97.44 135 TYR B CA 1
ATOM 3495 C C . TYR B 1 135 ? 3.545 29.656 9.57 1 97.44 135 TYR B C 1
ATOM 3497 O O . TYR B 1 135 ? 3.07 28.531 9.562 1 97.44 135 TYR B O 1
ATOM 3505 N N . LYS B 1 136 ? 3.146 30.641 10.328 1 97.31 136 LYS B N 1
ATOM 3506 C CA . LYS B 1 136 ? 2.025 30.422 11.242 1 97.31 136 LYS B CA 1
ATOM 3507 C C . LYS B 1 136 ? 1.105 31.641 11.273 1 97.31 136 LYS B C 1
ATOM 3509 O O . LYS B 1 136 ? 1.575 32.781 11.273 1 97.31 136 LYS B O 1
ATOM 3514 N N . LEU B 1 137 ? -0.127 31.406 11.234 1 96.5 137 LEU B N 1
ATOM 3515 C CA . LEU B 1 137 ? -1.188 32.375 11.523 1 96.5 137 LEU B CA 1
ATOM 3516 C C . LEU B 1 137 ? -2.037 31.906 12.703 1 96.5 137 LEU B C 1
ATOM 3518 O O . LEU B 1 137 ? -2.709 30.875 12.625 1 96.5 137 LEU B O 1
ATOM 3522 N N . PRO B 1 138 ? -2.029 32.656 13.82 1 95.06 138 PRO B N 1
ATOM 3523 C CA . PRO B 1 138 ? -2.791 32.219 15 1 95.06 138 PRO B CA 1
ATOM 3524 C C . PRO B 1 138 ? -4.293 32.156 14.734 1 95.06 138 PRO B C 1
ATOM 3526 O O . PRO B 1 138 ? -4.82 32.906 13.914 1 95.06 138 PRO B O 1
ATOM 3529 N N . MET B 1 139 ? -4.922 31.312 15.445 1 93.38 139 MET B N 1
ATOM 3530 C CA . MET B 1 139 ? -6.348 31.031 15.281 1 93.38 139 MET B CA 1
ATOM 3531 C C . MET B 1 139 ? -7.164 32.312 15.352 1 93.38 139 MET B C 1
ATOM 3533 O O . MET B 1 139 ? -8.102 32.5 14.586 1 93.38 139 MET B O 1
ATOM 3537 N N . GLU B 1 140 ? -6.848 33.188 16.25 1 93.19 140 GLU B N 1
ATOM 3538 C CA . GLU B 1 140 ? -7.586 34.438 16.438 1 93.19 140 GLU B CA 1
ATOM 3539 C C . GLU B 1 140 ? -7.574 35.312 15.18 1 93.19 140 GLU B C 1
ATOM 3541 O O . GLU B 1 140 ? -8.562 35.969 14.867 1 93.19 140 GLU B O 1
ATOM 3546 N N . LYS B 1 141 ? -6.5 35.219 14.492 1 94.62 141 LYS B N 1
ATOM 3547 C CA . LYS B 1 141 ? -6.383 35.969 13.25 1 94.62 141 LYS B CA 1
ATOM 3548 C C . LYS B 1 141 ? -7.102 35.281 12.109 1 94.62 141 LYS B C 1
ATOM 3550 O O . LYS B 1 141 ? -7.688 35.938 11.242 1 94.62 141 LYS B O 1
ATOM 3555 N N . CYS B 1 142 ? -7.078 33.969 12.102 1 94.06 142 CYS B N 1
ATOM 3556 C CA . CYS B 1 142 ? -7.75 33.188 11.07 1 94.06 142 CYS B CA 1
ATOM 3557 C C . CYS B 1 142 ? -9.25 33.469 11.062 1 94.06 142 CYS B C 1
ATOM 3559 O O . CYS B 1 142 ? -9.867 33.531 10 1 94.06 142 CYS B O 1
ATOM 3561 N N . LEU B 1 143 ? -9.812 33.656 12.172 1 91.62 143 LEU B N 1
ATOM 3562 C CA . LEU B 1 143 ? -11.25 33.875 12.336 1 91.62 143 LEU B CA 1
ATOM 3563 C C . LEU B 1 143 ? -11.688 35.188 11.695 1 91.62 143 LEU B C 1
ATOM 3565 O O . LEU B 1 143 ? -12.852 35.344 11.32 1 91.62 143 LEU B O 1
ATOM 3569 N N . THR B 1 144 ? -10.773 36.062 11.531 1 91.12 144 THR B N 1
ATOM 3570 C CA . THR B 1 144 ? -11.125 37.406 11.055 1 91.12 144 THR B CA 1
ATOM 3571 C C . THR B 1 144 ? -10.859 37.531 9.555 1 91.12 144 THR B C 1
ATOM 3573 O O . THR B 1 144 ? -11.117 38.594 8.961 1 91.12 144 THR B O 1
ATOM 3576 N N . LEU B 1 145 ? -10.383 36.5 9.008 1 93.19 145 LEU B N 1
ATOM 3577 C CA . LEU B 1 145 ? -10.031 36.562 7.59 1 93.19 145 LEU B CA 1
ATOM 3578 C C . LEU B 1 145 ? -11.281 36.688 6.723 1 93.19 145 LEU B C 1
ATOM 3580 O O . LEU B 1 145 ? -12.312 36.094 7.012 1 93.19 145 LEU B O 1
ATOM 3584 N N . ASP B 1 146 ? -11.148 37.531 5.656 1 93.69 146 ASP B N 1
ATOM 3585 C CA . ASP B 1 146 ? -12.219 37.688 4.676 1 93.69 146 ASP B CA 1
ATOM 3586 C C . ASP B 1 146 ? -12.148 36.594 3.605 1 93.69 146 ASP B C 1
ATOM 3588 O O . ASP B 1 146 ? -11.203 36.562 2.811 1 93.69 146 ASP B O 1
ATOM 3592 N N . CYS B 1 147 ? -13.164 35.719 3.543 1 94.38 147 CYS B N 1
ATOM 3593 C CA . CYS B 1 147 ? -13.18 34.625 2.588 1 94.38 147 CYS B CA 1
ATOM 3594 C C . CYS B 1 147 ? -14.281 34.812 1.554 1 94.38 147 CYS B C 1
ATOM 3596 O O . CYS B 1 147 ? -14.805 33.844 1.011 1 94.38 147 CYS B O 1
ATOM 3598 N N . THR B 1 148 ? -14.672 36.031 1.3 1 94.44 148 THR B N 1
ATOM 3599 C CA . THR B 1 148 ? -15.703 36.312 0.302 1 94.44 148 THR B CA 1
ATOM 3600 C C . THR B 1 148 ? -15.188 36 -1.102 1 94.44 148 THR B C 1
ATOM 3602 O O . THR B 1 148 ? -14.18 36.562 -1.535 1 94.44 148 THR B O 1
ATOM 3605 N N . ALA B 1 149 ? -15.898 35.156 -1.738 1 94.31 149 ALA B N 1
ATOM 3606 C CA . ALA B 1 149 ? -15.523 34.781 -3.105 1 94.31 149 ALA B CA 1
ATOM 3607 C C . ALA B 1 149 ? -16.078 35.781 -4.105 1 94.31 149 ALA B C 1
ATOM 3609 O O . ALA B 1 149 ? -17.219 36.25 -3.963 1 94.31 149 ALA B O 1
ATOM 3610 N N . PRO B 1 150 ? -15.32 36.156 -5.125 1 94 150 PRO B N 1
ATOM 3611 C CA . PRO B 1 150 ? -15.867 37 -6.176 1 94 150 PRO B CA 1
ATOM 3612 C C . PRO B 1 150 ? -16.984 36.344 -6.973 1 94 150 PRO B C 1
ATOM 3614 O O . PRO B 1 150 ? -17.188 35.125 -6.855 1 94 150 PRO B O 1
ATOM 3617 N N . PRO B 1 151 ? -17.703 37.219 -7.691 1 94.12 151 PRO B N 1
ATOM 3618 C CA . PRO B 1 151 ? -18.781 36.625 -8.477 1 94.12 151 PRO B CA 1
ATOM 3619 C C . PRO B 1 151 ? -18.297 35.562 -9.461 1 94.12 151 PRO B C 1
ATOM 3621 O O . PRO B 1 151 ? -17.219 35.719 -10.047 1 94.12 151 PRO B O 1
ATOM 3624 N N . GLY B 1 152 ? -19.062 34.5 -9.531 1 95.25 152 GLY B N 1
ATOM 3625 C CA . GLY B 1 152 ? -18.766 33.469 -10.531 1 95.25 152 GLY B CA 1
ATOM 3626 C C . GLY B 1 152 ? -17.984 32.312 -9.977 1 95.25 152 GLY B C 1
ATOM 3627 O O . GLY B 1 152 ? -17.719 31.328 -10.688 1 95.25 152 GLY B O 1
ATOM 3628 N N . VAL B 1 153 ? -17.547 32.438 -8.75 1 96.94 153 VAL B N 1
ATOM 3629 C CA . VAL B 1 153 ? -16.828 31.328 -8.141 1 96.94 153 VAL B CA 1
ATOM 3630 C C . VAL B 1 153 ? -17.375 31.078 -6.73 1 96.94 153 VAL B C 1
ATOM 3632 O O . VAL B 1 153 ? -17.969 31.969 -6.125 1 96.94 153 VAL B O 1
ATOM 3635 N N . THR B 1 154 ? -17.234 29.859 -6.262 1 97.5 154 THR B N 1
ATOM 3636 C CA . THR B 1 154 ? -17.719 29.484 -4.938 1 97.5 154 THR B CA 1
ATOM 3637 C C . THR B 1 154 ? -16.688 28.609 -4.215 1 97.5 154 THR B C 1
ATOM 3639 O O . THR B 1 154 ? -15.922 27.891 -4.852 1 97.5 154 THR B O 1
ATOM 3642 N N . LEU B 1 155 ? -16.734 28.766 -2.879 1 97.44 155 LEU B N 1
ATOM 3643 C CA . LEU B 1 155 ? -15.875 27.953 -2.018 1 97.44 155 LEU B CA 1
ATOM 3644 C C . LEU B 1 155 ? -16.672 26.797 -1.406 1 97.44 155 LEU B C 1
ATOM 3646 O O . LEU B 1 155 ? -17.734 27 -0.836 1 97.44 155 LEU B O 1
ATOM 3650 N N . HIS B 1 156 ? -16.094 25.594 -1.519 1 95.94 156 HIS B N 1
ATOM 3651 C CA . HIS B 1 156 ? -16.672 24.453 -0.8 1 95.94 156 HIS B CA 1
ATOM 3652 C C . HIS B 1 156 ? -15.625 23.391 -0.515 1 95.94 156 HIS B C 1
ATOM 3654 O O . HIS B 1 156 ? -14.562 23.375 -1.143 1 95.94 156 HIS B O 1
ATOM 3660 N N . LYS B 1 157 ? -15.984 22.547 0.414 1 96.5 157 LYS B N 1
ATOM 3661 C CA . LYS B 1 157 ? -15.102 21.438 0.768 1 96.5 157 LYS B CA 1
ATOM 3662 C C . LYS B 1 157 ? -14.852 20.531 -0.432 1 96.5 157 LYS B C 1
ATOM 3664 O O . LYS B 1 157 ? -15.758 20.281 -1.226 1 96.5 157 LYS B O 1
ATOM 3669 N N . LEU B 1 158 ? -13.664 20.047 -0.497 1 98.06 158 LEU B N 1
ATOM 3670 C CA . LEU B 1 158 ? -13.336 19.094 -1.554 1 98.06 158 LEU B CA 1
ATOM 3671 C C . LEU B 1 158 ? -14.039 17.766 -1.326 1 98.06 158 LEU B C 1
ATOM 3673 O O . LEU B 1 158 ? -14.398 17.438 -0.195 1 98.06 158 LEU B O 1
ATOM 3677 N N . GLU B 1 159 ? -14.227 17.094 -2.391 1 97.5 159 GLU B N 1
ATOM 3678 C CA . GLU B 1 159 ? -14.766 15.734 -2.379 1 97.5 159 GLU B CA 1
ATOM 3679 C C . GLU B 1 159 ? -13.75 14.734 -2.9 1 97.5 159 GLU B C 1
ATOM 3681 O O . GLU B 1 159 ? -12.781 15.109 -3.572 1 97.5 159 GLU B O 1
ATOM 3686 N N . LEU B 1 160 ? -14.047 13.492 -2.65 1 96.06 160 LEU B N 1
ATOM 3687 C CA . LEU B 1 160 ? -13.07 12.438 -2.934 1 96.06 160 LEU B CA 1
ATOM 3688 C C . LEU B 1 160 ? -12.711 12.422 -4.414 1 96.06 160 LEU B C 1
ATOM 3690 O O . LEU B 1 160 ? -11.555 12.195 -4.773 1 96.06 160 LEU B O 1
ATOM 3694 N N . HIS B 1 161 ? -13.633 12.641 -5.203 1 94.75 161 HIS B N 1
ATOM 3695 C CA . HIS B 1 161 ? -13.383 12.523 -6.637 1 94.75 161 HIS B CA 1
ATOM 3696 C C . HIS B 1 161 ? -12.477 13.641 -7.133 1 94.75 161 HIS B C 1
ATOM 3698 O O . HIS B 1 161 ? -11.922 13.555 -8.234 1 94.75 161 HIS B O 1
ATOM 3704 N N . HIS B 1 162 ? -12.25 14.711 -6.383 1 97.5 162 HIS B N 1
ATOM 3705 C CA . HIS B 1 162 ? -11.336 15.789 -6.758 1 97.5 162 HIS B CA 1
ATOM 3706 C C . HIS B 1 162 ? -9.883 15.352 -6.637 1 97.5 162 HIS B C 1
ATOM 3708 O O . HIS B 1 162 ? -8.984 15.984 -7.199 1 97.5 162 HIS B O 1
ATOM 3714 N N . ALA B 1 163 ? -9.633 14.227 -5.914 1 96.81 163 ALA B N 1
ATOM 3715 C CA . ALA B 1 163 ? -8.273 13.773 -5.629 1 96.81 163 ALA B CA 1
ATOM 3716 C C . ALA B 1 163 ? -7.535 13.422 -6.914 1 96.81 163 ALA B C 1
ATOM 3718 O O . ALA B 1 163 ? -6.336 13.688 -7.043 1 96.81 163 ALA B O 1
ATOM 3719 N N . THR B 1 164 ? -8.242 12.891 -7.805 1 93.81 164 THR B N 1
ATOM 3720 C CA . THR B 1 164 ? -7.613 12.477 -9.055 1 93.81 164 THR B CA 1
ATOM 3721 C C . THR B 1 164 ? -7.062 13.688 -9.805 1 93.81 164 THR B C 1
ATOM 3723 O O . THR B 1 164 ? -5.906 13.68 -10.234 1 93.81 164 THR B O 1
ATOM 3726 N N . GLN B 1 165 ? -7.859 14.688 -9.945 1 93.75 165 GLN B N 1
ATOM 3727 C CA . GLN B 1 165 ? -7.422 15.906 -10.617 1 93.75 165 GLN B CA 1
ATOM 3728 C C . GLN B 1 165 ? -6.25 16.547 -9.883 1 93.75 165 GLN B C 1
ATOM 3730 O O . GLN B 1 165 ? -5.266 16.938 -10.508 1 93.75 165 GLN B O 1
ATOM 3735 N N . ILE B 1 166 ? -6.355 16.625 -8.609 1 96.75 166 ILE B N 1
ATOM 3736 C CA . ILE B 1 166 ? -5.32 17.266 -7.805 1 96.75 166 ILE B CA 1
ATOM 3737 C C . ILE B 1 166 ? -4.012 16.484 -7.941 1 96.75 166 ILE B C 1
ATOM 3739 O O . ILE B 1 166 ? -2.953 17.078 -8.172 1 96.75 166 ILE B O 1
ATOM 3743 N N . ASN B 1 167 ? -4.129 15.188 -7.891 1 95.19 167 ASN B N 1
ATOM 3744 C CA . ASN B 1 167 ? -2.943 14.344 -7.98 1 95.19 167 ASN B CA 1
ATOM 3745 C C . ASN B 1 167 ? -2.281 14.453 -9.352 1 95.19 167 ASN B C 1
ATOM 3747 O O . ASN B 1 167 ? -1.053 14.422 -9.453 1 95.19 167 ASN B O 1
ATOM 3751 N N . THR B 1 168 ? -3.08 14.586 -10.359 1 93.44 168 THR B N 1
ATOM 3752 C CA . THR B 1 168 ? -2.586 14.617 -11.734 1 93.44 168 THR B CA 1
ATOM 3753 C C . THR B 1 168 ? -1.665 15.812 -11.953 1 93.44 168 THR B C 1
ATOM 3755 O O . THR B 1 168 ? -0.669 15.711 -12.672 1 93.44 168 THR B O 1
ATOM 3758 N N . VAL B 1 169 ? -1.921 16.922 -11.32 1 93.5 169 VAL B N 1
ATOM 3759 C CA . VAL B 1 169 ? -1.155 18.141 -11.594 1 93.5 169 VAL B CA 1
ATOM 3760 C C . VAL B 1 169 ? -0.213 18.438 -10.422 1 93.5 169 VAL B C 1
ATOM 3762 O O . VAL B 1 169 ? 0.493 19.438 -10.43 1 93.5 169 VAL B O 1
ATOM 3765 N N . TRP B 1 170 ? -0.184 17.578 -9.398 1 93.31 170 TRP B N 1
ATOM 3766 C CA . TRP B 1 170 ? 0.655 17.797 -8.219 1 93.31 170 TRP B CA 1
ATOM 3767 C C . TRP B 1 170 ? 2.121 17.531 -8.547 1 93.31 170 TRP B C 1
ATOM 3769 O O . TRP B 1 170 ? 2.484 16.406 -8.93 1 93.31 170 TRP B O 1
ATOM 3779 N N . PRO B 1 171 ? 2.969 18.516 -8.336 1 88.56 171 PRO B N 1
ATOM 3780 C CA . PRO B 1 171 ? 4.375 18.344 -8.703 1 88.56 171 PRO B CA 1
ATOM 3781 C C . PRO B 1 171 ? 5.074 17.266 -7.875 1 88.56 171 PRO B C 1
ATOM 3783 O O . PRO B 1 171 ? 6.137 16.766 -8.266 1 88.56 171 PRO B O 1
ATOM 3786 N N . HIS B 1 172 ? 4.508 16.891 -6.77 1 88.94 172 HIS B N 1
ATOM 3787 C CA . HIS B 1 172 ? 5.152 15.93 -5.883 1 88.94 172 HIS B CA 1
ATOM 3788 C C . HIS B 1 172 ? 4.449 14.578 -5.93 1 88.94 172 HIS B C 1
ATOM 3790 O O . HIS B 1 172 ? 4.57 13.773 -5 1 88.94 172 HIS B O 1
ATOM 3796 N N . ARG B 1 173 ? 3.695 14.398 -6.969 1 91 173 ARG B N 1
ATOM 3797 C CA . ARG B 1 173 ? 2.943 13.156 -7.098 1 91 173 ARG B CA 1
ATOM 3798 C C . ARG B 1 173 ? 3.879 11.961 -7.234 1 91 173 ARG B C 1
ATOM 3800 O O . ARG B 1 173 ? 4.98 12.086 -7.773 1 91 173 ARG B O 1
ATOM 3807 N N . CYS B 1 174 ? 3.521 10.852 -6.738 1 89 174 CYS B N 1
ATOM 3808 C CA . CYS B 1 174 ? 4.184 9.555 -6.852 1 89 174 CYS B CA 1
ATOM 3809 C C . CYS B 1 174 ? 3.18 8.414 -6.711 1 89 174 CYS B C 1
ATOM 3811 O O . CYS B 1 174 ? 1.98 8.656 -6.555 1 89 174 CYS B O 1
ATOM 3813 N N . GLU B 1 175 ? 3.713 7.246 -6.852 1 87.81 175 GLU B N 1
ATOM 3814 C CA . GLU B 1 175 ? 2.842 6.098 -6.613 1 87.81 175 GLU B CA 1
ATOM 3815 C C . GLU B 1 175 ? 2.287 6.113 -5.191 1 87.81 175 GLU B C 1
ATOM 3817 O O . GLU B 1 175 ? 3.041 6.25 -4.227 1 87.81 175 GLU B O 1
ATOM 3822 N N . GLY B 1 176 ? 1.002 6.105 -5.102 1 91.69 176 GLY B N 1
ATOM 3823 C CA . GLY B 1 176 ? 0.368 6.09 -3.795 1 91.69 176 GLY B CA 1
ATOM 3824 C C . GLY B 1 176 ? -0.08 7.461 -3.332 1 91.69 176 GLY B C 1
ATOM 3825 O O . GLY B 1 176 ? -0.824 7.582 -2.357 1 91.69 176 GLY B O 1
ATOM 3826 N N . SER B 1 177 ? 0.269 8.539 -4.055 1 94.5 177 SER B N 1
ATOM 3827 C CA . SER B 1 177 ? -0.027 9.891 -3.59 1 94.5 177 SER B CA 1
ATOM 3828 C C . SER B 1 177 ? -1.513 10.211 -3.725 1 94.5 177 SER B C 1
ATOM 3830 O O . SER B 1 177 ? -2.061 10.984 -2.938 1 94.5 177 SER B O 1
ATOM 3832 N N . GLU B 1 178 ? -2.154 9.633 -4.684 1 94.06 178 GLU B N 1
ATOM 3833 C CA . GLU B 1 178 ? -3.582 9.898 -4.832 1 94.06 178 GLU B CA 1
ATOM 3834 C C . GLU B 1 178 ? -4.359 9.453 -3.6 1 94.06 178 GLU B C 1
ATOM 3836 O O . GLU B 1 178 ? -5.262 10.156 -3.137 1 94.06 178 GLU B O 1
ATOM 3841 N N . TYR B 1 179 ? -4.027 8.312 -3.068 1 95.69 179 TYR B N 1
ATOM 3842 C CA . TYR B 1 179 ? -4.695 7.836 -1.861 1 95.69 179 TYR B CA 1
ATOM 3843 C C . TYR B 1 179 ? -4.398 8.75 -0.678 1 95.69 179 TYR B C 1
ATOM 3845 O O . TYR B 1 179 ? -5.27 8.992 0.162 1 95.69 179 TYR B O 1
ATOM 3853 N N . THR B 1 180 ? -3.201 9.242 -0.583 1 96.94 180 THR B N 1
ATOM 3854 C CA . THR B 1 180 ? -2.859 10.219 0.446 1 96.94 180 THR B CA 1
ATOM 3855 C C . THR B 1 180 ? -3.791 11.422 0.378 1 96.94 180 THR B C 1
ATOM 3857 O O . THR B 1 180 ? -4.348 11.844 1.396 1 96.94 180 THR B O 1
ATOM 3860 N N . LEU B 1 181 ? -3.951 11.883 -0.808 1 97.62 181 LEU B N 1
ATOM 3861 C CA . LEU B 1 181 ? -4.812 13.039 -1.013 1 97.62 181 LEU B CA 1
ATOM 3862 C C . LEU B 1 181 ? -6.262 12.703 -0.67 1 97.62 181 LEU B C 1
ATOM 3864 O O . LEU B 1 181 ? -6.965 13.523 -0.07 1 97.62 181 LEU B O 1
ATOM 3868 N N . LYS B 1 182 ? -6.695 11.555 -1.008 1 97.44 182 LYS B N 1
ATOM 3869 C CA . LYS B 1 182 ? -8.055 11.133 -0.674 1 97.44 182 LYS B CA 1
ATOM 3870 C C . LYS B 1 182 ? -8.273 11.125 0.837 1 97.44 182 LYS B C 1
ATOM 3872 O O . LYS B 1 182 ? -9.305 11.586 1.323 1 97.44 182 LYS B O 1
ATOM 3877 N N . ARG B 1 183 ? -7.328 10.609 1.57 1 97.88 183 ARG B N 1
ATOM 3878 C CA . ARG B 1 183 ? -7.441 10.57 3.023 1 97.88 183 ARG B CA 1
ATOM 3879 C C . ARG B 1 183 ? -7.504 11.977 3.609 1 97.88 183 ARG B C 1
ATOM 3881 O O . ARG B 1 183 ? -8.312 12.25 4.5 1 97.88 183 ARG B O 1
ATOM 3888 N N . LEU B 1 184 ? -6.672 12.828 3.051 1 98.06 184 LEU B N 1
ATOM 3889 C CA . LEU B 1 184 ? -6.672 14.203 3.537 1 98.06 184 LEU B CA 1
ATOM 3890 C C . LEU B 1 184 ? -8 14.883 3.246 1 98.06 184 LEU B C 1
ATOM 3892 O O . LEU B 1 184 ? -8.539 15.602 4.098 1 98.06 184 LEU B O 1
ATOM 3896 N N . ILE B 1 185 ? -8.508 14.672 2.098 1 98.06 185 ILE B N 1
ATOM 3897 C CA . ILE B 1 185 ? -9.789 15.258 1.714 1 98.06 185 ILE B CA 1
ATOM 3898 C C . ILE B 1 185 ? -10.898 14.711 2.611 1 98.06 185 ILE B C 1
ATOM 3900 O O . ILE B 1 185 ? -11.766 15.461 3.061 1 98.06 185 ILE B O 1
ATOM 3904 N N . ALA B 1 186 ? -10.82 13.461 2.916 1 97.81 186 ALA B N 1
ATOM 3905 C CA . ALA B 1 186 ? -11.875 12.789 3.666 1 97.81 186 ALA B CA 1
ATOM 3906 C C . ALA B 1 186 ? -11.82 13.164 5.145 1 97.81 186 ALA B C 1
ATOM 3908 O O . ALA B 1 186 ? -12.859 13.312 5.793 1 97.81 186 ALA B O 1
ATOM 3909 N N . TRP B 1 187 ? -10.586 13.32 5.668 1 97.12 187 TRP B N 1
ATOM 3910 C CA . TRP B 1 187 ? -10.492 13.25 7.121 1 97.12 187 TRP B CA 1
ATOM 3911 C C . TRP B 1 187 ? -9.898 14.539 7.688 1 97.12 187 TRP B C 1
ATOM 3913 O O . TRP B 1 187 ? -9.938 14.766 8.898 1 97.12 187 TRP B O 1
ATOM 3923 N N . ASN B 1 188 ? -9.359 15.391 6.859 1 97.06 188 ASN B N 1
ATOM 3924 C CA . ASN B 1 188 ? -8.781 16.672 7.281 1 97.06 188 ASN B CA 1
ATOM 3925 C C . ASN B 1 188 ? -9.484 17.844 6.617 1 97.06 188 ASN B C 1
ATOM 3927 O O . ASN B 1 188 ? -10.242 17.672 5.664 1 97.06 188 ASN B O 1
ATOM 3931 N N . PRO B 1 189 ? -9.234 19.062 7.109 1 96.44 189 PRO B N 1
ATOM 3932 C CA . PRO B 1 189 ? -9.781 20.25 6.434 1 96.44 189 PRO B CA 1
ATOM 3933 C C . PRO B 1 189 ? -9.266 20.391 5.004 1 96.44 189 PRO B C 1
ATOM 3935 O O . PRO B 1 189 ? -8.094 20.109 4.73 1 96.44 189 PRO B O 1
ATOM 3938 N N . SER B 1 190 ? -10.164 20.719 4.145 1 97.56 190 SER B N 1
ATOM 3939 C CA . SER B 1 190 ? -9.844 20.984 2.748 1 97.56 190 SER B CA 1
ATOM 3940 C C . SER B 1 190 ? -10.82 22 2.145 1 97.56 190 SER B C 1
ATOM 3942 O O . SER B 1 190 ? -11.938 22.156 2.631 1 97.56 190 SER B O 1
ATOM 3944 N N . MET B 1 191 ? -10.352 22.719 1.147 1 97.75 191 MET B N 1
ATOM 3945 C CA . MET B 1 191 ? -11.203 23.688 0.469 1 97.75 191 MET B CA 1
ATOM 3946 C C . MET B 1 191 ? -10.859 23.781 -1.014 1 97.75 191 MET B C 1
ATOM 3948 O O . MET B 1 191 ? -9.688 23.766 -1.386 1 97.75 191 MET B O 1
ATOM 3952 N N . GLY B 1 192 ? -11.922 23.828 -1.775 1 98.19 192 GLY B N 1
ATOM 3953 C CA . GLY B 1 192 ? -11.789 24.094 -3.201 1 98.19 192 GLY B CA 1
ATOM 3954 C C . GLY B 1 192 ? -12.586 25.297 -3.66 1 98.19 192 GLY B C 1
ATOM 3955 O O . GLY B 1 192 ? -13.602 25.641 -3.059 1 98.19 192 GLY B O 1
ATOM 3956 N N . LEU B 1 193 ? -12.016 25.969 -4.652 1 98.31 193 LEU B N 1
ATOM 3957 C CA . LEU B 1 193 ? -12.695 27.047 -5.363 1 98.31 193 LEU B CA 1
ATOM 3958 C C . LEU B 1 193 ? -13.219 26.562 -6.715 1 98.31 193 LEU B C 1
ATOM 3960 O O . LEU B 1 193 ? -12.453 26.031 -7.523 1 98.31 193 LEU B O 1
ATOM 3964 N N . PHE B 1 194 ? -14.5 26.781 -6.914 1 98.12 194 PHE B N 1
ATOM 3965 C CA . PHE B 1 194 ? -15.148 26.219 -8.094 1 98.12 194 PHE B CA 1
ATOM 3966 C C . PHE B 1 194 ? -15.812 27.312 -8.922 1 98.12 194 PHE B C 1
ATOM 3968 O O . PHE B 1 194 ? -16.344 28.281 -8.375 1 98.12 194 PHE B O 1
ATOM 3975 N N . ASP B 1 195 ? -15.836 27.094 -10.227 1 97 195 ASP B N 1
ATOM 3976 C CA . ASP B 1 195 ? -16.625 28 -11.062 1 97 195 ASP B CA 1
ATOM 3977 C C . ASP B 1 195 ? -18.078 27.531 -11.172 1 97 195 ASP B C 1
ATOM 3979 O O . ASP B 1 195 ? -18.469 26.594 -10.492 1 97 195 ASP B O 1
ATOM 3983 N N . GLU B 1 196 ? -18.797 28.203 -11.984 1 95.5 196 GLU B N 1
ATOM 3984 C CA . GLU B 1 196 ? -20.219 27.953 -12.086 1 95.5 196 GLU B CA 1
ATOM 3985 C C . GLU B 1 196 ? -20.5 26.578 -12.664 1 95.5 196 GLU B C 1
ATOM 3987 O O . GLU B 1 196 ? -21.547 25.969 -12.391 1 95.5 196 GLU B O 1
ATOM 3992 N N . SER B 1 197 ? -19.625 26.016 -13.43 1 95.38 197 SER B N 1
ATOM 3993 C CA . SER B 1 197 ? -19.797 24.703 -14.047 1 95.38 197 SER B CA 1
ATOM 3994 C C . SER B 1 197 ? -19.344 23.594 -13.117 1 95.38 197 SER B C 1
ATOM 3996 O O . SER B 1 197 ? -19.469 22.406 -13.445 1 95.38 197 SER B O 1
ATOM 3998 N N . GLY B 1 198 ? -18.734 23.984 -11.992 1 95.31 198 GLY B N 1
ATOM 3999 C CA . GLY B 1 198 ? -18.281 22.984 -11.047 1 95.31 198 GLY B CA 1
ATOM 4000 C C . GLY B 1 198 ? -16.812 22.609 -11.25 1 95.31 198 GLY B C 1
ATOM 4001 O O . GLY B 1 198 ? -16.312 21.672 -10.617 1 95.31 198 GLY B O 1
ATOM 4002 N N . ARG B 1 199 ? -16.234 23.281 -12.141 1 95.38 199 ARG B N 1
ATOM 4003 C CA . ARG B 1 199 ? -14.82 23.047 -12.391 1 95.38 199 ARG B CA 1
ATOM 4004 C C . ARG B 1 199 ? -13.969 23.531 -11.227 1 95.38 199 ARG B C 1
ATOM 4006 O O . ARG B 1 199 ? -14.133 24.672 -10.758 1 95.38 199 ARG B O 1
ATOM 4013 N N . LEU B 1 200 ? -13.031 22.734 -10.727 1 97.75 200 LEU B N 1
ATOM 4014 C CA . LEU B 1 200 ? -12.117 23.078 -9.641 1 97.75 200 LEU B CA 1
ATOM 4015 C C . LEU B 1 200 ? -11.016 24.016 -10.125 1 97.75 200 LEU B C 1
ATOM 4017 O O . LEU B 1 200 ? -10.242 23.656 -11.016 1 97.75 200 LEU B O 1
ATOM 4021 N N . LEU B 1 201 ? -10.875 25.219 -9.484 1 97.56 201 LEU B N 1
ATOM 4022 C CA . LEU B 1 201 ? -9.977 26.266 -9.969 1 97.56 201 LEU B CA 1
ATOM 4023 C C . LEU B 1 201 ? -8.758 26.391 -9.055 1 97.56 201 LEU B C 1
ATOM 4025 O O . LEU B 1 201 ? -7.676 26.781 -9.508 1 97.56 201 LEU B O 1
ATOM 4029 N N . ALA B 1 202 ? -8.961 26.219 -7.82 1 98 202 ALA B N 1
ATOM 4030 C CA . ALA B 1 202 ? -7.91 26.297 -6.805 1 98 202 ALA B CA 1
ATOM 4031 C C . ALA B 1 202 ? -8.25 25.438 -5.594 1 98 202 ALA B C 1
ATOM 4033 O O . ALA B 1 202 ? -9.422 25.141 -5.348 1 98 202 ALA B O 1
ATOM 4034 N N . TRP B 1 203 ? -7.227 25.016 -4.922 1 98.44 203 TRP B N 1
ATOM 4035 C CA . TRP B 1 203 ? -7.496 24.141 -3.781 1 98.44 203 TRP B CA 1
ATOM 4036 C C . TRP B 1 203 ? -6.352 24.203 -2.773 1 98.44 203 TRP B C 1
ATOM 4038 O O . TRP B 1 203 ? -5.254 24.656 -3.096 1 98.44 203 TRP B O 1
ATOM 4048 N N . SER B 1 204 ? -6.68 23.844 -1.567 1 98.06 204 SER B N 1
ATOM 4049 C CA . SER B 1 204 ? -5.711 23.594 -0.507 1 98.06 204 SER B CA 1
ATOM 4050 C C . SER B 1 204 ? -6.227 22.547 0.473 1 98.06 204 SER B C 1
ATOM 4052 O O . SER B 1 204 ? -7.418 22.516 0.785 1 98.06 204 SER B O 1
ATOM 4054 N N . LEU B 1 205 ? -5.336 21.703 0.877 1 97.94 205 LEU B N 1
ATOM 4055 C CA . LEU B 1 205 ? -5.621 20.688 1.876 1 97.94 205 LEU B CA 1
ATOM 4056 C C . LEU B 1 205 ? -4.82 20.938 3.15 1 97.94 205 LEU B C 1
ATOM 4058 O O . LEU B 1 205 ? -4.219 22 3.316 1 97.94 205 LEU B O 1
ATOM 4062 N N . CYS B 1 206 ? -4.941 20.016 4.074 1 97.38 206 CYS B N 1
ATOM 4063 C CA . CYS B 1 206 ? -4.191 20.047 5.324 1 97.38 206 CYS B CA 1
ATOM 4064 C C . CYS B 1 206 ? -3.436 18.75 5.547 1 97.38 206 CYS B C 1
ATOM 4066 O O . CYS B 1 206 ? -4.035 17.672 5.57 1 97.38 206 CYS B O 1
ATOM 4068 N N . TRP B 1 207 ? -2.18 18.875 5.754 1 97 207 TRP B N 1
ATOM 4069 C CA . TRP B 1 207 ? -1.337 17.719 6 1 97 207 TRP B CA 1
ATOM 4070 C C . TRP B 1 207 ? -1.633 17.109 7.363 1 97 207 TRP B C 1
ATOM 4072 O O . TRP B 1 207 ? -2.256 17.734 8.211 1 97 207 TRP B O 1
ATOM 4082 N N . THR B 1 208 ? -1.104 15.922 7.547 1 97.25 208 THR B N 1
ATOM 4083 C CA . THR B 1 208 ? -1.19 15.234 8.828 1 97.25 208 THR B CA 1
ATOM 4084 C C . THR B 1 208 ? -0.444 16 9.906 1 97.25 208 THR B C 1
ATOM 4086 O O . THR B 1 208 ? -0.704 15.828 11.102 1 97.25 208 THR B O 1
ATOM 4089 N N . THR B 1 209 ? 0.417 16.906 9.562 1 97 209 THR B N 1
ATOM 4090 C CA . THR B 1 209 ? 1.188 17.703 10.508 1 97 209 THR B CA 1
ATOM 4091 C C . THR B 1 209 ? 0.422 18.953 10.914 1 97 209 THR B C 1
ATOM 4093 O O . THR B 1 209 ? 0.914 19.766 11.703 1 97 209 THR B O 1
ATOM 4096 N N . GLY B 1 210 ? -0.694 19.172 10.273 1 95.25 210 GLY B N 1
ATOM 4097 C CA . GLY B 1 210 ? -1.488 20.344 10.578 1 95.25 210 GLY B CA 1
ATOM 4098 C C . GLY B 1 210 ? -1.108 21.547 9.734 1 95.25 210 GLY B C 1
ATOM 4099 O O . GLY B 1 210 ? -1.527 22.672 10.023 1 95.25 210 GLY B O 1
ATOM 4100 N N . THR B 1 211 ? -0.302 21.328 8.758 1 96.81 211 THR B N 1
ATOM 4101 C CA . THR B 1 211 ? 0.088 22.406 7.863 1 96.81 211 THR B CA 1
ATOM 4102 C C . THR B 1 211 ? -0.709 22.344 6.562 1 96.81 211 THR B C 1
ATOM 4104 O O . THR B 1 211 ? -1.268 21.312 6.219 1 96.81 211 THR B O 1
ATOM 4107 N N . LEU B 1 212 ? -0.746 23.5 5.93 1 96.56 212 LEU B N 1
ATOM 4108 C CA . LEU B 1 212 ? -1.398 23.531 4.625 1 96.56 212 LEU B CA 1
ATOM 4109 C C . LEU B 1 212 ? -0.709 22.578 3.654 1 96.56 212 LEU B C 1
ATOM 4111 O O . LEU B 1 212 ? 0.513 22.422 3.693 1 96.56 212 LEU B O 1
ATOM 4115 N N . ALA B 1 213 ? -1.561 21.938 2.795 1 92.12 213 ALA B N 1
ATOM 4116 C CA . ALA B 1 213 ? -1.074 20.922 1.868 1 92.12 213 ALA B CA 1
ATOM 4117 C C . ALA B 1 213 ? -1.559 21.203 0.447 1 92.12 213 ALA B C 1
ATOM 4119 O O . ALA B 1 213 ? -2.697 21.625 0.245 1 92.12 213 ALA B O 1
ATOM 4120 N N . ALA B 1 214 ? -0.711 20.922 -0.513 1 94.69 214 ALA B N 1
ATOM 4121 C CA . ALA B 1 214 ? -1.044 20.812 -1.931 1 94.69 214 ALA B CA 1
ATOM 4122 C C . ALA B 1 214 ? -1.79 22.047 -2.42 1 94.69 214 ALA B C 1
ATOM 4124 O O . ALA B 1 214 ? -2.83 21.938 -3.074 1 94.69 214 ALA B O 1
ATOM 4125 N N . LEU B 1 215 ? -1.333 23.141 -2.014 1 96 215 LEU B N 1
ATOM 4126 C CA . LEU B 1 215 ? -1.912 24.391 -2.498 1 96 215 LEU B CA 1
ATOM 4127 C C . LEU B 1 215 ? -1.614 24.594 -3.979 1 96 215 LEU B C 1
ATOM 4129 O O . LEU B 1 215 ? -0.453 24.578 -4.395 1 96 215 LEU B O 1
ATOM 4133 N N . GLN B 1 216 ? -2.709 24.734 -4.758 1 95.94 216 GLN B N 1
ATOM 4134 C CA . GLN B 1 216 ? -2.508 24.969 -6.184 1 95.94 216 GLN B CA 1
ATOM 4135 C C . GLN B 1 216 ? -3.664 25.766 -6.773 1 95.94 216 GLN B C 1
ATOM 4137 O O . GLN B 1 216 ? -4.77 25.766 -6.23 1 95.94 216 GLN B O 1
ATOM 4142 N N . VAL B 1 217 ? -3.309 26.516 -7.746 1 95.56 217 VAL B N 1
ATOM 4143 C CA . VAL B 1 217 ? -4.27 27.219 -8.586 1 95.56 217 VAL B CA 1
ATOM 4144 C C . VAL B 1 217 ? -4.152 26.734 -10.031 1 95.56 217 VAL B C 1
ATOM 4146 O O . VAL B 1 217 ? -3.045 26.516 -10.531 1 95.56 217 VAL B O 1
ATOM 4149 N N . ASP B 1 218 ? -5.312 26.469 -10.594 1 94.06 218 ASP B N 1
ATOM 4150 C CA . ASP B 1 218 ? -5.305 26.141 -12.016 1 94.06 218 ASP B CA 1
ATOM 4151 C C . ASP B 1 218 ? -4.477 27.156 -12.805 1 94.06 218 ASP B C 1
ATOM 4153 O O . ASP B 1 218 ? -4.574 28.359 -12.578 1 94.06 218 ASP B O 1
ATOM 4157 N N . ALA B 1 219 ? -3.748 26.656 -13.734 1 90.94 219 ALA B N 1
ATOM 4158 C CA . ALA B 1 219 ? -2.77 27.469 -14.461 1 90.94 219 ALA B CA 1
ATOM 4159 C C . ALA B 1 219 ? -3.453 28.578 -15.234 1 90.94 219 ALA B C 1
ATOM 4161 O O . ALA B 1 219 ? -2.873 29.656 -15.43 1 90.94 219 ALA B O 1
ATOM 4162 N N . GLU B 1 220 ? -4.637 28.391 -15.656 1 92.44 220 GLU B N 1
ATOM 4163 C CA . GLU B 1 220 ? -5.359 29.359 -16.469 1 92.44 220 GLU B CA 1
ATOM 4164 C C . GLU B 1 220 ? -5.941 30.469 -15.609 1 92.44 220 GLU B C 1
ATOM 4166 O O . GLU B 1 220 ? -6.453 31.469 -16.141 1 92.44 220 GLU B O 1
ATOM 4171 N N . HIS B 1 221 ? -5.797 30.391 -14.281 1 92.69 221 HIS B N 1
ATOM 4172 C CA . HIS B 1 221 ? -6.465 31.328 -13.398 1 92.69 221 HIS B CA 1
ATOM 4173 C C . HIS B 1 221 ? -5.5 31.906 -12.367 1 92.69 221 HIS B C 1
ATOM 4175 O O . HIS B 1 221 ? -5.902 32.219 -11.242 1 92.69 221 HIS B O 1
ATOM 4181 N N . LEU B 1 222 ? -4.277 32.031 -12.734 1 89.56 222 LEU B N 1
ATOM 4182 C CA . LEU B 1 222 ? -3.254 32.562 -11.844 1 89.56 222 LEU B CA 1
ATOM 4183 C C . LEU B 1 222 ? -3.402 34.062 -11.703 1 89.56 222 LEU B C 1
ATOM 4185 O O . LEU B 1 222 ? -4.004 34.719 -12.555 1 89.56 222 LEU B O 1
ATOM 4189 N N . ARG B 1 223 ? -2.973 34.562 -10.586 1 89.69 223 ARG B N 1
ATOM 4190 C CA . ARG B 1 223 ? -2.852 36 -10.32 1 89.69 223 ARG B CA 1
ATOM 4191 C C . ARG B 1 223 ? -4.223 36.656 -10.25 1 89.69 223 ARG B C 1
ATOM 4193 O O . ARG B 1 223 ? -4.402 37.781 -10.742 1 89.69 223 ARG B O 1
ATOM 4200 N N . LYS B 1 224 ? -5.191 35.906 -9.812 1 92.31 224 LYS B N 1
ATOM 4201 C CA . LYS B 1 224 ? -6.539 36.406 -9.594 1 92.31 224 LYS B CA 1
ATOM 4202 C C . LYS B 1 224 ? -6.883 36.438 -8.109 1 92.31 224 LYS B C 1
ATOM 4204 O O . LYS B 1 224 ? -8.023 36.75 -7.734 1 92.31 224 LYS B O 1
ATOM 4209 N N . GLY B 1 225 ? -5.902 36.062 -7.332 1 94.19 225 GLY B N 1
ATOM 4210 C CA . GLY B 1 225 ? -6.113 36.031 -5.891 1 94.19 225 GLY B CA 1
ATOM 4211 C C . GLY B 1 225 ? -6.734 34.75 -5.387 1 94.19 225 GLY B C 1
ATOM 4212 O O . GLY B 1 225 ? -7.098 34.656 -4.215 1 94.19 225 GLY B O 1
ATOM 4213 N N . PHE B 1 226 ? -6.887 33.75 -6.199 1 96.81 226 PHE B N 1
ATOM 4214 C CA . PHE B 1 226 ? -7.559 32.5 -5.852 1 96.81 226 PHE B CA 1
ATOM 4215 C C . PHE B 1 226 ? -6.746 31.719 -4.836 1 96.81 226 PHE B C 1
ATOM 4217 O O . PHE B 1 226 ? -7.309 31.078 -3.941 1 96.81 226 PHE B O 1
ATOM 4224 N N . GLY B 1 227 ? -5.477 31.812 -4.957 1 96.5 227 GLY B N 1
ATOM 4225 C CA . GLY B 1 227 ? -4.625 31.141 -3.984 1 96.5 227 GLY B CA 1
ATOM 4226 C C . GLY B 1 227 ? -4.812 31.672 -2.572 1 96.5 227 GLY B C 1
ATOM 4227 O O . GLY B 1 227 ? -5.016 30.891 -1.639 1 96.5 227 GLY B O 1
ATOM 4228 N N . SER B 1 228 ? -4.801 32.969 -2.516 1 96.56 228 SER B N 1
ATOM 4229 C CA . SER B 1 228 ? -5.008 33.625 -1.22 1 96.56 228 SER B CA 1
ATOM 4230 C C . SER B 1 228 ? -6.383 33.281 -0.65 1 96.56 228 SER B C 1
ATOM 4232 O O . SER B 1 228 ? -6.523 33.062 0.555 1 96.56 228 SER B O 1
ATOM 4234 N N . LEU B 1 229 ? -7.301 33.25 -1.524 1 97.12 229 LEU B N 1
ATOM 4235 C CA . LEU B 1 229 ? -8.672 33 -1.101 1 97.12 229 LEU B CA 1
ATOM 4236 C C . LEU B 1 229 ? -8.805 31.594 -0.515 1 97.12 229 LEU B C 1
ATOM 4238 O O . LEU B 1 229 ? -9.398 31.422 0.548 1 97.12 229 LEU B O 1
ATOM 4242 N N . VAL B 1 230 ? -8.25 30.578 -1.136 1 97.62 230 VAL B N 1
ATOM 4243 C CA . VAL B 1 230 ? -8.375 29.219 -0.648 1 97.62 230 VAL B CA 1
ATOM 4244 C C . VAL B 1 230 ? -7.578 29.047 0.645 1 97.62 230 VAL B C 1
ATOM 4246 O O . VAL B 1 230 ? -7.977 28.297 1.535 1 97.62 230 VAL B O 1
ATOM 4249 N N . VAL B 1 231 ? -6.438 29.734 0.744 1 97.38 231 VAL B N 1
ATOM 4250 C CA . VAL B 1 231 ? -5.645 29.672 1.966 1 97.38 231 VAL B CA 1
ATOM 4251 C C . VAL B 1 231 ? -6.457 30.234 3.135 1 97.38 231 VAL B C 1
ATOM 4253 O O . VAL B 1 231 ? -6.523 29.625 4.199 1 97.38 231 VAL B O 1
ATOM 4256 N N . ARG B 1 232 ? -7.086 31.391 2.906 1 97 232 ARG B N 1
ATOM 4257 C CA . ARG B 1 232 ? -7.918 31.969 3.951 1 97 232 ARG B CA 1
ATOM 4258 C C . ARG B 1 232 ? -9.047 31.031 4.348 1 97 232 ARG B C 1
ATOM 4260 O O . ARG B 1 232 ? -9.352 30.875 5.531 1 97 232 ARG B O 1
ATOM 4267 N N . ALA B 1 233 ? -9.609 30.406 3.385 1 96.75 233 ALA B N 1
ATOM 4268 C CA . ALA B 1 233 ? -10.75 29.547 3.627 1 96.75 233 ALA B CA 1
ATOM 4269 C C . ALA B 1 233 ? -10.344 28.312 4.43 1 96.75 233 ALA B C 1
ATOM 4271 O O . ALA B 1 233 ? -11.023 27.922 5.387 1 96.75 233 ALA B O 1
ATOM 4272 N N . VAL B 1 234 ? -9.258 27.688 4.07 1 96.69 234 VAL B N 1
ATOM 4273 C CA . VAL B 1 234 ? -8.805 26.5 4.789 1 96.69 234 VAL B CA 1
ATOM 4274 C C . VAL B 1 234 ? -8.359 26.891 6.199 1 96.69 234 VAL B C 1
ATOM 4276 O O . VAL B 1 234 ? -8.594 26.141 7.156 1 96.69 234 VAL B O 1
ATOM 4279 N N . ALA B 1 235 ? -7.734 28.016 6.301 1 95.56 235 ALA B N 1
ATOM 4280 C CA . ALA B 1 235 ? -7.32 28.516 7.613 1 95.56 235 ALA B CA 1
ATOM 4281 C C . ALA B 1 235 ? -8.516 28.625 8.555 1 95.56 235 ALA B C 1
ATOM 4283 O O . ALA B 1 235 ? -8.438 28.219 9.719 1 95.56 235 ALA B O 1
ATOM 4284 N N . LYS B 1 236 ? -9.547 29.125 8.047 1 94.12 236 LYS B N 1
ATOM 4285 C CA . LYS B 1 236 ? -10.766 29.234 8.844 1 94.12 236 LYS B CA 1
ATOM 4286 C C . LYS B 1 236 ? -11.305 27.859 9.211 1 94.12 236 LYS B C 1
ATOM 4288 O O . LYS B 1 236 ? -11.758 27.641 10.344 1 94.12 236 LYS B O 1
ATOM 4293 N N . GLU B 1 237 ? -11.266 26.984 8.289 1 93.12 237 GLU B N 1
ATOM 4294 C CA . GLU B 1 237 ? -11.727 25.625 8.547 1 93.12 237 GLU B CA 1
ATOM 4295 C C . GLU B 1 237 ? -10.891 24.953 9.648 1 93.12 237 GLU B C 1
ATOM 4297 O O . GLU B 1 237 ? -11.43 24.219 10.477 1 93.12 237 GLU B O 1
ATOM 4302 N N . MET B 1 238 ? -9.648 25.172 9.641 1 91.75 238 MET B N 1
ATOM 4303 C CA . MET B 1 238 ? -8.734 24.578 10.609 1 91.75 238 MET B CA 1
ATOM 4304 C C . MET B 1 238 ? -9.039 25.078 12.023 1 91.75 238 MET B C 1
ATOM 4306 O O . MET B 1 238 ? -8.914 24.328 12.984 1 91.75 238 MET B O 1
ATOM 4310 N N . THR B 1 239 ? -9.484 26.328 12.141 1 89.88 239 THR B N 1
ATOM 4311 C CA . THR B 1 239 ? -9.812 26.891 13.453 1 89.88 239 THR B CA 1
ATOM 4312 C C . THR B 1 239 ? -10.992 26.156 14.07 1 89.88 239 THR B C 1
ATOM 4314 O O . THR B 1 239 ? -11.094 26.047 15.297 1 89.88 239 THR B O 1
ATOM 4317 N N . LYS B 1 240 ? -11.836 25.609 13.234 1 87.19 240 LYS B N 1
ATOM 4318 C CA . LYS B 1 240 ? -13.016 24.891 13.719 1 87.19 240 LYS B CA 1
ATOM 4319 C C . LYS B 1 240 ? -12.617 23.625 14.477 1 87.19 240 LYS B C 1
ATOM 4321 O O . LYS B 1 240 ? -13.391 23.125 15.297 1 87.19 240 LYS B O 1
ATOM 4326 N N . VAL B 1 241 ? -11.422 23.203 14.234 1 85.44 241 VAL B N 1
ATOM 4327 C CA . VAL B 1 241 ? -10.977 22 14.914 1 85.44 241 VAL B CA 1
ATOM 4328 C C . VAL B 1 241 ? -9.859 22.344 15.898 1 85.44 241 VAL B C 1
ATOM 4330 O O . VAL B 1 241 ? -9.086 21.469 16.297 1 85.44 241 VAL B O 1
ATOM 4333 N N . GLY B 1 242 ? -9.719 23.609 16.141 1 85.19 242 GLY B N 1
ATOM 4334 C CA . GLY B 1 242 ? -8.82 24.047 17.188 1 85.19 242 GLY B CA 1
ATOM 4335 C C . GLY B 1 242 ? -7.375 24.125 16.75 1 85.19 242 GLY B C 1
ATOM 4336 O O . GLY B 1 242 ? -6.461 24.031 17.578 1 85.19 242 GLY B O 1
ATOM 4337 N N . MET B 1 243 ? -7.164 24.297 15.516 1 88.56 243 MET B N 1
ATOM 4338 C CA . MET B 1 243 ? -5.801 24.312 15 1 88.56 243 MET B CA 1
ATOM 4339 C C . MET B 1 243 ? -5.406 25.703 14.531 1 88.56 243 MET B C 1
ATOM 4341 O O . MET B 1 243 ? -6.223 26.422 13.945 1 88.56 243 MET B O 1
ATOM 4345 N N . ASN B 1 244 ? -4.156 26.109 14.852 1 92.75 244 ASN B N 1
ATOM 4346 C CA . ASN B 1 244 ? -3.555 27.219 14.102 1 92.75 244 ASN B CA 1
ATOM 4347 C C . ASN B 1 244 ? -3.312 26.844 12.648 1 92.75 244 ASN B C 1
ATOM 4349 O O . ASN B 1 244 ? -3.281 25.656 12.305 1 92.75 244 ASN B O 1
ATOM 4353 N N . CYS B 1 245 ? -3.227 27.875 11.898 1 95.19 245 CYS B N 1
ATOM 4354 C CA . CYS B 1 245 ? -2.896 27.594 10.5 1 95.19 245 CYS B CA 1
ATOM 4355 C C . CYS B 1 245 ? -1.397 27.734 10.258 1 95.19 245 CYS B C 1
ATOM 4357 O O . CYS B 1 245 ? -0.821 28.797 10.516 1 95.19 245 CYS B O 1
ATOM 4359 N N . GLN B 1 246 ? -0.811 26.656 9.82 1 97.12 246 GLN B N 1
ATOM 4360 C CA . GLN B 1 246 ? 0.618 26.656 9.523 1 97.12 246 GLN B CA 1
ATOM 4361 C C . GLN B 1 246 ? 0.879 26.188 8.094 1 97.12 246 GLN B C 1
ATOM 4363 O O . GLN B 1 246 ? 0.012 25.562 7.465 1 97.12 246 GLN B O 1
ATOM 4368 N N . ALA B 1 247 ? 2.023 26.578 7.59 1 97.12 247 ALA B N 1
ATOM 4369 C CA . ALA B 1 247 ? 2.445 26.203 6.246 1 97.12 247 ALA B CA 1
ATOM 4370 C C . ALA B 1 247 ? 3.967 26.172 6.133 1 97.12 247 ALA B C 1
ATOM 4372 O O . ALA B 1 247 ? 4.66 26.922 6.828 1 97.12 247 ALA B O 1
ATOM 4373 N N . ILE B 1 248 ? 4.402 25.281 5.301 1 96.75 248 ILE B N 1
ATOM 4374 C CA . ILE B 1 248 ? 5.828 25.297 4.992 1 96.75 248 ILE B CA 1
ATOM 4375 C C . ILE B 1 248 ? 6.039 25.719 3.541 1 96.75 248 ILE B C 1
ATOM 4377 O O . ILE B 1 248 ? 5.332 25.266 2.643 1 96.75 248 ILE B O 1
ATOM 4381 N N . VAL B 1 249 ? 6.938 26.703 3.346 1 96.38 249 VAL B N 1
ATOM 4382 C CA . VAL B 1 249 ? 7.25 27.25 2.027 1 96.38 249 VAL B CA 1
ATOM 4383 C C . VAL B 1 249 ? 8.758 27.234 1.802 1 96.38 249 VAL B C 1
ATOM 4385 O O . VAL B 1 249 ? 9.523 27.672 2.66 1 96.38 249 VAL B O 1
ATOM 4388 N N . HIS B 1 250 ? 9.117 26.672 0.645 1 94.06 250 HIS B N 1
ATOM 4389 C CA . HIS B 1 250 ? 10.531 26.734 0.314 1 94.06 250 HIS B CA 1
ATOM 4390 C C . HIS B 1 250 ? 11.039 28.172 0.333 1 94.06 250 HIS B C 1
ATOM 4392 O O . HIS B 1 250 ? 10.383 29.078 -0.191 1 94.06 250 HIS B O 1
ATOM 4398 N N . CYS B 1 251 ? 12.227 28.312 0.842 1 92.81 251 CYS B N 1
ATOM 4399 C CA . CYS B 1 251 ? 12.781 29.656 0.958 1 92.81 251 CYS B CA 1
ATOM 4400 C C . CYS B 1 251 ? 12.953 30.297 -0.414 1 92.81 251 CYS B C 1
ATOM 4402 O O . CYS B 1 251 ? 12.797 31.5 -0.558 1 92.81 251 CYS B O 1
ATOM 4404 N N . ALA B 1 252 ? 13.141 29.453 -1.453 1 92.06 252 ALA B N 1
ATOM 4405 C CA . ALA B 1 252 ? 13.391 29.953 -2.805 1 92.06 252 ALA B CA 1
ATOM 4406 C C . ALA B 1 252 ? 12.086 30.312 -3.506 1 92.06 252 ALA B C 1
ATOM 4408 O O . ALA B 1 252 ? 12.102 30.969 -4.559 1 92.06 252 ALA B O 1
ATOM 4409 N N . ASN B 1 253 ? 10.984 29.969 -2.941 1 92.69 253 ASN B N 1
ATOM 4410 C CA . ASN B 1 253 ? 9.68 30.281 -3.525 1 92.69 253 ASN B CA 1
ATOM 4411 C C . ASN B 1 253 ? 9.211 31.672 -3.133 1 92.69 253 ASN B C 1
ATOM 4413 O O . ASN B 1 253 ? 8.32 31.828 -2.293 1 92.69 253 ASN B O 1
ATOM 4417 N N . GLU B 1 254 ? 9.641 32.594 -3.828 1 93.56 254 GLU B N 1
ATOM 4418 C CA . GLU B 1 254 ? 9.406 34 -3.482 1 93.56 254 GLU B CA 1
ATOM 4419 C C . GLU B 1 254 ? 7.926 34.344 -3.566 1 93.56 254 GLU B C 1
ATOM 4421 O O . GLU B 1 254 ? 7.418 35.125 -2.748 1 93.56 254 GLU B O 1
ATOM 4426 N N . ILE B 1 255 ? 7.305 33.812 -4.504 1 90.56 255 ILE B N 1
ATOM 4427 C CA . ILE B 1 255 ? 5.898 34.125 -4.734 1 90.56 255 ILE B CA 1
ATOM 4428 C C . ILE B 1 255 ? 5.059 33.656 -3.547 1 90.56 255 ILE B C 1
ATOM 4430 O O . ILE B 1 255 ? 4.277 34.438 -2.994 1 90.56 255 ILE B O 1
ATOM 4434 N N . SER B 1 256 ? 5.246 32.438 -3.105 1 93.25 256 SER B N 1
ATOM 4435 C CA . SER B 1 256 ? 4.504 31.906 -1.969 1 93.25 256 SER B CA 1
ATOM 4436 C C . SER B 1 256 ? 4.875 32.625 -0.678 1 93.25 256 SER B C 1
ATOM 4438 O O . SER B 1 256 ? 4.004 32.969 0.128 1 93.25 256 SER B O 1
ATOM 4440 N N . ASN B 1 257 ? 6.125 32.875 -0.478 1 95.94 257 ASN B N 1
ATOM 4441 C CA . ASN B 1 257 ? 6.562 33.625 0.71 1 95.94 257 ASN B CA 1
ATOM 4442 C C . ASN B 1 257 ? 5.902 34.969 0.806 1 95.94 257 ASN B C 1
ATOM 4444 O O . ASN B 1 257 ? 5.438 35.375 1.877 1 95.94 257 ASN B O 1
ATOM 4448 N N . ALA B 1 258 ? 5.855 35.656 -0.312 1 95.5 258 ALA B N 1
ATOM 4449 C CA . ALA B 1 258 ? 5.219 36.969 -0.344 1 95.5 258 ALA B CA 1
ATOM 4450 C C . ALA B 1 258 ? 3.727 36.844 -0.041 1 95.5 258 ALA B C 1
ATOM 4452 O O . ALA B 1 258 ? 3.172 37.688 0.684 1 95.5 258 ALA B O 1
ATOM 4453 N N . MET B 1 259 ? 3.119 35.875 -0.573 1 95.06 259 MET B N 1
ATOM 4454 C CA . MET B 1 259 ? 1.688 35.656 -0.368 1 95.06 259 MET B CA 1
ATOM 4455 C C . MET B 1 259 ? 1.375 35.438 1.106 1 95.06 259 MET B C 1
ATOM 4457 O O . MET B 1 259 ? 0.486 36.094 1.664 1 95.06 259 MET B O 1
ATOM 4461 N N . PHE B 1 260 ? 2.107 34.594 1.742 1 97.12 260 PHE B N 1
ATOM 4462 C CA . PHE B 1 260 ? 1.849 34.281 3.141 1 97.12 260 PHE B CA 1
ATOM 4463 C C . PHE B 1 260 ? 2.127 35.469 4.035 1 97.12 260 PHE B C 1
ATOM 4465 O O . PHE B 1 260 ? 1.377 35.75 4.977 1 97.12 260 PHE B O 1
ATOM 4472 N N . THR B 1 261 ? 3.154 36.219 3.691 1 96.81 261 THR B N 1
ATOM 4473 C CA . THR B 1 261 ? 3.453 37.438 4.434 1 96.81 261 THR B CA 1
ATOM 4474 C C . THR B 1 261 ? 2.311 38.438 4.309 1 96.81 261 THR B C 1
ATOM 4476 O O . THR B 1 261 ? 1.872 39 5.305 1 96.81 261 THR B O 1
ATOM 4479 N N . LYS B 1 262 ? 1.845 38.562 3.119 1 95.69 262 LYS B N 1
ATOM 4480 C CA . LYS B 1 262 ? 0.755 39.5 2.857 1 95.69 262 LYS B CA 1
ATOM 4481 C C . LYS B 1 262 ? -0.51 39.094 3.607 1 95.69 262 LYS B C 1
ATOM 4483 O O . LYS B 1 262 ? -1.282 39.969 4.039 1 95.69 262 LYS B O 1
ATOM 4488 N N . LEU B 1 263 ? -0.704 37.844 3.793 1 95.75 263 LEU B N 1
ATOM 4489 C CA . LEU B 1 263 ? -1.891 37.312 4.457 1 95.75 263 LEU B CA 1
ATOM 4490 C C . LEU B 1 263 ? -1.763 37.438 5.973 1 95.75 263 LEU B C 1
ATOM 4492 O O . LEU B 1 263 ? -2.709 37.125 6.707 1 95.75 263 LEU B O 1
ATOM 4496 N N . GLY B 1 264 ? -0.579 37.781 6.453 1 96.06 264 GLY B N 1
ATOM 4497 C CA . GLY B 1 264 ? -0.408 38.031 7.875 1 96.06 264 GLY B CA 1
ATOM 4498 C C . GLY B 1 264 ? 0.303 36.906 8.594 1 96.06 264 GLY B C 1
ATOM 4499 O O . GLY B 1 264 ? 0.431 36.938 9.82 1 96.06 264 GLY B O 1
ATOM 4500 N N . PHE B 1 265 ? 0.772 35.906 7.832 1 97.25 265 PHE B N 1
ATOM 4501 C CA . PHE B 1 265 ? 1.541 34.844 8.445 1 97.25 265 PHE B CA 1
ATOM 4502 C C . PHE B 1 265 ? 2.918 35.344 8.875 1 97.25 265 PHE B C 1
ATOM 4504 O O . PHE B 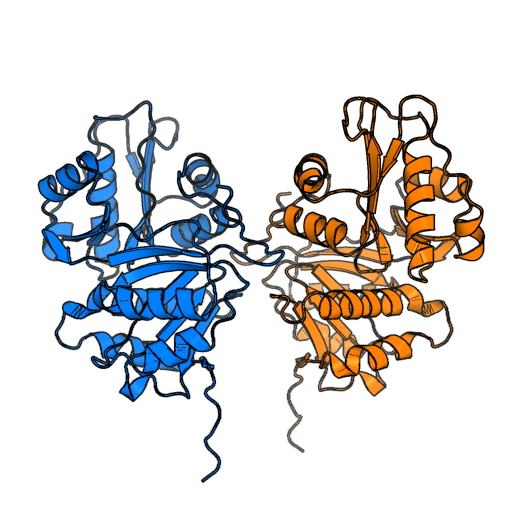1 265 ? 3.457 36.281 8.281 1 97.25 265 PHE B O 1
ATOM 4511 N N . GLU B 1 266 ? 3.48 34.688 9.93 1 97.38 266 GLU B N 1
ATOM 4512 C CA . GLU B 1 266 ? 4.832 34.969 10.398 1 97.38 266 GLU B CA 1
ATOM 4513 C C . GLU B 1 266 ? 5.703 33.719 10.383 1 97.38 266 GLU B C 1
ATOM 4515 O O . GLU B 1 266 ? 5.223 32.625 10.648 1 97.38 266 GLU B O 1
ATOM 4520 N N . VAL B 1 267 ? 6.938 33.938 10.102 1 96.81 267 VAL B N 1
ATOM 4521 C CA . VAL B 1 267 ? 7.879 32.812 10.148 1 96.81 267 VAL B CA 1
ATOM 4522 C C . VAL B 1 267 ? 8.195 32.469 11.609 1 96.81 267 VAL B C 1
ATOM 4524 O O . VAL B 1 267 ? 8.641 33.344 12.375 1 96.81 267 VAL B O 1
ATOM 4527 N N . VAL B 1 268 ? 7.953 31.25 11.938 1 95.88 268 VAL B N 1
ATOM 4528 C CA . VAL B 1 268 ? 8.133 30.859 13.336 1 95.88 268 VAL B CA 1
ATOM 4529 C C . VAL B 1 268 ? 9.234 29.812 13.445 1 95.88 268 VAL B C 1
ATOM 4531 O O . VAL B 1 268 ? 9.578 29.375 14.547 1 95.88 268 VAL B O 1
ATOM 4534 N N . GLY B 1 269 ? 9.734 29.359 12.406 1 94.81 269 GLY B N 1
ATOM 4535 C CA . GLY B 1 269 ? 10.781 28.344 12.398 1 94.81 269 GLY B CA 1
ATOM 4536 C C . GLY B 1 269 ? 11.117 27.844 11.008 1 94.81 269 GLY B C 1
ATOM 4537 O O . GLY B 1 269 ? 10.867 28.531 10.016 1 94.81 269 GLY B O 1
ATOM 4538 N N . SER B 1 270 ? 11.805 26.75 11.094 1 95.19 270 SER B N 1
ATOM 4539 C CA . SER B 1 270 ? 12.211 26.094 9.852 1 95.19 270 SER B CA 1
ATOM 4540 C C . SER B 1 270 ? 12.211 24.578 9.984 1 95.19 270 SER B C 1
ATOM 4542 O O . SER B 1 270 ? 12.391 24.047 11.086 1 95.19 270 SER B O 1
ATOM 4544 N N . CYS B 1 271 ? 11.812 23.938 8.977 1 96.56 271 CYS B N 1
ATOM 4545 C CA . CYS B 1 271 ? 11.875 22.484 8.859 1 96.56 271 CYS B CA 1
ATOM 4546 C C . CYS B 1 271 ? 12.188 22.062 7.426 1 96.56 271 CYS B C 1
ATOM 4548 O O . CYS B 1 271 ? 12.422 22.906 6.562 1 96.56 271 CYS B O 1
ATOM 4550 N N . PHE B 1 272 ? 12.398 20.766 7.246 1 96.69 272 PHE B N 1
ATOM 4551 C CA . PHE B 1 272 ? 12.703 20.344 5.887 1 96.69 272 PHE B CA 1
ATOM 4552 C C . PHE B 1 272 ? 12.07 18.984 5.598 1 96.69 272 PHE B C 1
ATOM 4554 O O . PHE B 1 272 ? 11.555 18.328 6.504 1 96.69 272 PHE B O 1
ATOM 4561 N N . VAL B 1 273 ? 11.977 18.688 4.328 1 96.44 273 VAL B N 1
ATOM 4562 C CA . VAL B 1 273 ? 11.461 17.422 3.82 1 96.44 273 VAL B CA 1
ATOM 4563 C C . VAL B 1 273 ? 12.555 16.703 3.043 1 96.44 273 VAL B C 1
ATOM 4565 O O . VAL B 1 273 ? 13.289 17.312 2.266 1 96.44 273 VAL B O 1
ATOM 4568 N N . VAL B 1 274 ? 12.695 15.453 3.275 1 96.69 274 VAL B N 1
ATOM 4569 C CA . VAL B 1 274 ? 13.633 14.633 2.514 1 96.69 274 VAL B CA 1
ATOM 4570 C C . VAL B 1 274 ? 12.953 13.344 2.064 1 96.69 274 VAL B C 1
ATOM 4572 O O . VAL B 1 274 ? 12 12.883 2.699 1 96.69 274 VAL B O 1
ATOM 4575 N N . ARG B 1 275 ? 13.367 12.852 0.969 1 96.69 275 ARG B N 1
ATOM 4576 C CA . ARG B 1 275 ? 12.898 11.562 0.469 1 96.69 275 ARG B CA 1
ATOM 4577 C C . ARG B 1 275 ? 14.07 10.633 0.17 1 96.69 275 ARG B C 1
ATOM 4579 O O . ARG B 1 275 ? 14.984 10.992 -0.575 1 96.69 275 ARG B O 1
ATOM 4586 N N . THR B 1 276 ? 14.055 9.477 0.735 1 96.94 276 THR B N 1
ATOM 4587 C CA . THR B 1 276 ? 15.125 8.5 0.522 1 96.94 276 THR B CA 1
ATOM 4588 C C . THR B 1 276 ? 14.82 7.629 -0.695 1 96.94 276 THR B C 1
ATOM 4590 O O . THR B 1 276 ? 13.664 7.461 -1.073 1 96.94 276 THR B O 1
ATOM 4593 N N . LYS B 1 277 ? 15.867 7.164 -1.292 1 95.31 277 LYS B N 1
ATOM 4594 C CA . LYS B 1 277 ? 15.75 6.262 -2.436 1 95.31 277 LYS B CA 1
ATOM 4595 C C . LYS B 1 277 ? 15.68 4.809 -1.985 1 95.31 277 LYS B C 1
ATOM 4597 O O . LYS B 1 277 ? 16.469 4.371 -1.141 1 95.31 277 LYS B O 1
ATOM 4602 N N . ALA B 1 278 ? 14.781 4.086 -2.529 1 94.62 278 ALA B N 1
ATOM 4603 C CA . ALA B 1 278 ? 14.68 2.662 -2.213 1 94.62 278 ALA B CA 1
ATOM 4604 C C . ALA B 1 278 ? 15.859 1.885 -2.793 1 94.62 278 ALA B C 1
ATOM 4606 O O . ALA B 1 278 ? 16.391 2.24 -3.85 1 94.62 278 ALA B O 1
ATOM 4607 N N . ARG B 1 279 ? 16.234 0.822 -2.119 1 94.31 279 ARG B N 1
ATOM 4608 C CA . ARG B 1 279 ? 17.312 -0.047 -2.592 1 94.31 279 ARG B CA 1
ATOM 4609 C C . ARG B 1 279 ? 16.766 -1.421 -2.979 1 94.31 279 ARG B C 1
ATOM 4611 O O . ARG B 1 279 ? 17.547 -2.338 -3.266 1 94.31 279 ARG B O 1
ATOM 4618 N N . LYS B 1 280 ? 15.492 -1.536 -2.975 1 94.25 280 LYS B N 1
ATOM 4619 C CA . LYS B 1 280 ? 14.797 -2.756 -3.377 1 94.25 280 LYS B CA 1
ATOM 4620 C C . LYS B 1 280 ? 13.484 -2.434 -4.086 1 94.25 280 LYS B C 1
ATOM 4622 O O . LYS B 1 280 ? 13.148 -1.263 -4.277 1 94.25 280 LYS B O 1
ATOM 4627 N N . LEU B 1 281 ? 12.844 -3.48 -4.613 1 94.06 281 LEU B N 1
ATOM 4628 C CA . LEU B 1 281 ? 11.547 -3.281 -5.246 1 94.06 281 LEU B CA 1
ATOM 4629 C C . LEU B 1 281 ? 10.492 -2.9 -4.219 1 94.06 281 LEU B C 1
ATOM 4631 O O . LEU B 1 281 ? 10.25 -3.643 -3.262 1 94.06 281 LEU B O 1
ATOM 4635 N N . VAL B 1 282 ? 9.969 -1.703 -4.387 1 93.5 282 VAL B N 1
ATOM 4636 C CA . VAL B 1 282 ? 8.977 -1.208 -3.445 1 93.5 282 VAL B CA 1
ATOM 4637 C C . VAL B 1 282 ? 7.773 -0.65 -4.207 1 93.5 282 VAL B C 1
ATOM 4639 O O . VAL B 1 282 ? 7.871 -0.361 -5.402 1 93.5 282 VAL B O 1
ATOM 4642 N N . GLU B 1 283 ? 6.73 -0.483 -3.545 1 91.44 283 GLU B N 1
ATOM 4643 C CA . GLU B 1 283 ? 5.48 -0.035 -4.148 1 91.44 283 GLU B CA 1
ATOM 4644 C C . GLU B 1 283 ? 5.48 1.477 -4.359 1 91.44 283 GLU B C 1
ATOM 4646 O O . GLU B 1 283 ? 5.09 1.96 -5.426 1 91.44 283 GLU B O 1
ATOM 4651 N N . TYR B 1 284 ? 5.871 2.25 -3.379 1 90.12 284 TYR B N 1
ATOM 4652 C CA . TYR B 1 284 ? 5.723 3.701 -3.402 1 90.12 284 TYR B CA 1
ATOM 4653 C C . TYR B 1 284 ? 6.977 4.371 -3.953 1 90.12 284 TYR B C 1
ATOM 4655 O O . TYR B 1 284 ? 7.719 5.02 -3.211 1 90.12 284 TYR B O 1
ATOM 4663 N N . VAL B 1 285 ? 7.121 4.191 -5.242 1 81.56 285 VAL B N 1
ATOM 4664 C CA . VAL B 1 285 ? 8.336 4.719 -5.863 1 81.56 285 VAL B CA 1
ATOM 4665 C C . VAL B 1 285 ? 8.109 6.168 -6.289 1 81.56 285 VAL B C 1
ATOM 4667 O O . VAL B 1 285 ? 7.016 6.531 -6.73 1 81.56 285 VAL B O 1
ATOM 4670 N N . HIS B 1 286 ? 9.047 7.035 -5.934 1 75.69 286 HIS B N 1
ATOM 4671 C CA . HIS B 1 286 ? 9.039 8.391 -6.488 1 75.69 286 HIS B CA 1
ATOM 4672 C C . HIS B 1 286 ? 9.633 8.406 -7.895 1 75.69 286 HIS B C 1
ATOM 4674 O O . HIS B 1 286 ? 10.727 7.891 -8.117 1 75.69 286 HIS B O 1
ATOM 4680 N N . GLU B 1 287 ? 8.758 8.562 -8.938 1 62.06 287 GLU B N 1
ATOM 4681 C CA . GLU B 1 287 ? 9.312 8.625 -10.281 1 62.06 287 GLU B CA 1
ATOM 4682 C C . GLU B 1 287 ? 10.008 9.969 -10.531 1 62.06 287 GLU B C 1
ATOM 4684 O O . GLU B 1 287 ? 9.484 11.016 -10.164 1 62.06 287 GLU B O 1
ATOM 4689 N N . SER B 1 288 ? 11.352 10.016 -10.398 1 51.94 288 SER B N 1
ATOM 4690 C CA . SER B 1 288 ? 12.156 11.211 -10.664 1 51.94 288 SER B CA 1
ATOM 4691 C C . SER B 1 288 ? 11.703 11.906 -11.938 1 51.94 288 SER B C 1
ATOM 4693 O O . SER B 1 288 ? 11.188 11.258 -12.859 1 51.94 288 SER B O 1
#

InterPro domains:
  IPR000182 GNAT domain [PS51186] (153-288)
  IPR013653 GCN5-related N-acetyltransferase Rv2170-like domain [PF08445] (191-268)
  IPR016181 Acyl-CoA N-acyltransferase [SSF55729] (6-271)
  IPR053225 Acyl-CoA N-acyltransferase VerG-like [PTHR20958] (6-274)

Secondary structure (DSSP, 8-state):
-------EEEPPGGGHHHHHHHTTTTTTTTHHHHHHHHHHHHHHHH-TT-TTEEEEEETT-HHHH--EEEEETTEEEEE---SS-HHHHHHHHHS-TTS--EEEEEEGGGHHHHHHHHHHTT--EEE----EEEEEE-HHHHTT---PPPTTEEEE---TTHHHHHHHH-TT--TTHHHHHHHHHHHS--EEEEETT--EEEEEEE-TTSBEEEEEE-GGGTTSSHHHHHHHHHHHHHHTTT--EEEEEETT-HHHHHHHHHTT-EEEE-EEEEEEPPSS--SS----/-------EEEPPGGGHHHHHHHTTTTTTTTHHHHHHHHHHHHHHHH-TT-TTEEEEEETT-HHHH--EEEEETTEEEEE---SS-HHHHHHHHHS-TTS--EEEEEEGGGHHHHHHHHHHTT--EEE----EEEEEE-HHHHTT---PPPTTEEEE---TTHHHHHHHH-TT--TTHHHHHHHHHHHS--EEEEETT--EEEEEEE-TTSBEEEEEE-GGGTTSSHHHHHHHHHHHHHHTTT--EEEEEETT-HHHHHHHHHTT-EEEE-EEEEEEPPSS--SS----

Organism: Aedes albopictus (NCBI:txid7160)

Solvent-accessible surface area (backbone atoms only — not comparable to full-atom values): 31224 Å² total; per-residue (Å²): 130,84,80,77,77,88,43,82,28,76,58,56,73,90,48,43,66,62,57,26,57,61,32,54,58,72,67,69,76,32,42,54,61,24,33,29,44,48,39,51,53,53,48,37,71,76,42,79,77,62,77,61,59,44,47,31,20,51,70,73,38,35,86,80,37,50,30,40,38,35,36,51,72,45,36,33,38,60,51,60,70,46,86,83,44,58,68,55,50,57,45,61,70,69,53,73,64,49,50,37,36,40,35,45,69,31,47,60,87,47,46,67,58,52,52,48,49,30,60,76,67,69,54,48,68,75,37,72,64,52,63,25,38,26,30,38,33,55,43,78,58,32,71,69,55,82,62,80,64,59,91,69,43,45,78,43,67,52,51,61,79,50,23,58,63,52,38,73,72,38,91,82,47,36,50,66,40,43,50,54,44,30,49,28,40,73,75,35,51,34,23,26,32,22,40,85,87,63,50,78,43,24,32,27,37,31,39,63,47,46,22,56,25,82,69,44,53,38,82,94,55,63,92,70,55,47,59,60,40,31,51,41,44,30,30,36,50,31,38,78,75,74,31,52,34,29,34,73,40,51,67,84,40,56,67,61,52,50,49,41,45,73,74,62,33,40,78,77,49,49,28,27,42,33,25,42,39,51,75,55,96,65,71,61,45,73,70,128,130,84,82,76,78,88,43,82,28,75,58,54,74,90,47,44,65,61,57,26,56,61,33,54,56,73,66,70,76,30,43,54,61,23,34,29,44,47,39,51,53,52,46,36,72,75,42,78,76,61,75,61,60,45,47,30,20,50,71,72,39,34,87,80,36,49,31,41,39,35,35,50,72,44,38,33,40,60,50,58,69,43,86,82,43,58,66,55,48,57,45,60,70,69,54,72,64,49,50,39,37,38,35,45,68,32,48,59,87,47,48,66,58,53,52,49,49,30,60,77,67,68,56,49,67,75,37,70,64,51,64,24,37,26,30,38,34,56,41,79,58,33,72,68,55,80,60,81,63,59,90,69,42,46,80,44,67,51,52,64,80,51,23,58,62,53,39,72,72,37,92,82,50,37,51,67,40,43,50,54,44,30,50,29,42,74,75,35,52,34,22,27,32,23,39,84,88,63,50,80,43,23,33,26,36,31,39,62,47,47,23,58,26,81,70,45,52,39,80,93,54,61,94,70,56,48,59,60,40,29,50,41,44,31,29,37,51,31,38,78,74,72,31,52,34,29,33,75,41,50,68,86,40,57,67,61,54,50,50,42,46,73,74,61,33,41,78,76,50,49,29,26,42,33,25,40,39,52,76,56,96,67,72,61,46,72,73,126

Nearest PDB structures (foldseek):
  1sqh-assembly1_A  TM=9.053E-01  e=1.165E-21  Drosophila melanogaster
  7pk1-assembly1_A  TM=8.260E-01  e=1.568E-16  Bos taurus
  7pk2-assembly2_B  TM=8.250E-01  e=1.481E-16  Bos taurus
  7pk1-assembly2_B  TM=8.224E-01  e=6.527E-16  Bos taurus
  3ec4-assembly2_B  TM=6.622E-01  e=2.584E-07  Novosphingobium aromaticivorans DSM 12444

Radius of gyration: 26.79 Å; Cα contacts (8 Å, |Δi|>4): 1062; chains: 2; bounding box: 50×77×71 Å

pLDDT: mean 94.69, std 7.98, range [25.84, 98.88]

Sequence (576 aa):
MMLNSDELTPIAPRHWPELRDLFKVDWPRHEIAHSTVQNYINWNAIDPRIKQLEVLTLNDSWRQSGTYIIIDRYYMFIYTLEESKHTIHRVLLLIDWDYSYKISHVPESLRPILYKVFQMRSVELQITGRPTNLYKLPMEKCLTLDCTAPPGVTLHKLELHHATQINTVWPHRCEGSEYTLKRLIAWNPSMGLFDESGRLLAWSLCWTTGTLAALQVDAEHLRKGFGSLVVRAVAKEMTKVGMNCQAIVHCANEISNAMFTKLGFEVVGSCFVVRTKARKLVEYVHESMMLNSDELTPIAPRHWPELRDLFKVDWPRHEIAHSTVQNYINWNAIDPRIKQLEVLTLNDSWRQSGTYIIIDRYYMFIYTLEESKHTIHRVLLLIDWDYSYKISHVPESLRPILYKVFQMRSVELQITGRPTNLYKLPMEKCLTLDCTAPPGVTLHKLELHHATQINTVWPHRCEGSEYTLKRLIAWNPSMGLFDESGRLLAWSLCWTTGTLAALQVDAEHLRKGFGSLVVRAVAKEMTKVGMNCQAIVHCANEISNAMFTKLGFEVVGSCFVVRTKARKLVEYVHES